Protein AF-0000000079865163 (afdb_homodimer)

Nearest PDB structures (foldseek):
  5jjd-assembly1_B  TM=6.004E-01  e=3.847E-08  Homo sapiens
  2z9z-assembly1_A  TM=6.112E-01  e=1.651E-07  Homo sapiens
  5kuy-assembly1_G  TM=5.018E-01  e=4.831E+00  synthetic construct
  3net-assembly1_A  TM=3.019E-01  e=2.016E+00  Nostoc sp. PCC 7120 = FACHB-418
  5jjd-assembly1_B  TM=5.954E-01  e=4.130E-08  Homo sapiens

Solvent-accessible surface area (backbone atoms only — not comparable to full-atom values): 36008 Å² total; per-residue (Å²): 107,74,63,61,59,59,59,70,72,66,74,83,56,55,70,65,55,31,46,48,46,45,49,50,49,49,47,51,49,47,49,51,51,48,52,50,49,37,49,52,31,33,49,51,13,44,52,50,31,50,56,35,66,42,93,68,54,90,59,58,61,93,34,71,33,56,66,51,67,71,59,31,43,51,52,54,62,69,42,47,67,58,52,50,52,51,33,50,53,44,52,48,28,46,41,71,52,49,63,83,89,43,57,36,38,35,36,40,36,37,50,34,83,86,59,26,43,34,36,40,38,40,35,43,43,79,42,67,88,51,92,51,64,63,59,56,49,49,38,50,52,52,42,68,75,44,39,46,60,50,46,21,68,75,70,60,27,55,41,44,75,79,42,77,44,68,69,44,94,80,64,36,31,34,38,40,28,38,40,34,27,43,91,81,69,50,32,34,37,34,44,34,38,40,39,48,50,77,32,76,60,24,76,92,61,77,52,37,49,34,37,38,41,36,33,29,32,55,72,40,36,66,70,65,63,85,53,52,67,76,27,34,46,42,40,47,20,30,31,35,39,38,37,75,45,77,43,72,57,77,75,75,75,75,70,75,72,81,83,71,86,71,75,79,86,79,82,78,68,83,80,77,77,73,67,79,68,72,74,55,70,38,49,31,35,32,37,40,36,39,35,39,32,37,38,48,64,59,68,50,93,68,55,68,70,53,49,49,50,50,62,75,44,65,59,45,67,62,51,50,49,54,52,50,36,49,53,60,65,74,96,106,75,63,57,61,60,56,69,72,67,75,81,57,55,71,63,59,26,43,49,46,46,48,50,49,48,48,50,50,48,48,51,52,46,52,50,50,38,50,51,30,34,50,52,12,45,53,52,31,50,56,34,64,43,93,67,55,90,60,58,62,92,34,71,34,55,67,51,68,71,58,30,44,51,52,55,62,69,42,46,66,59,52,50,52,51,34,49,54,45,51,48,28,45,39,70,50,52,62,82,89,44,55,35,38,36,38,41,35,36,50,33,83,88,59,26,44,34,37,39,39,38,36,42,43,78,42,69,87,48,92,51,66,62,59,57,49,50,38,50,51,51,42,70,75,43,40,45,62,51,46,21,68,75,71,60,28,55,41,45,75,80,43,75,44,68,70,46,93,79,64,36,31,36,39,40,28,38,41,35,27,42,90,79,69,50,34,34,36,35,43,33,38,41,39,49,50,78,32,78,60,24,77,91,61,77,53,36,48,33,36,40,41,36,33,28,32,56,72,40,37,66,71,64,61,85,53,52,69,76,29,34,47,41,40,45,21,32,28,35,39,36,37,74,44,76,43,73,56,78,77,76,77,75,71,74,71,79,84,70,74,84,70,77,84,80,80,77,73,83,83,63,82,73,71,78,72,73,75,56,69,37,49,31,36,33,37,41,35,41,36,41,33,37,37,46,65,60,68,50,93,68,55,70,69,53,48,49,50,50,61,73,44,65,58,45,67,60,52,50,49,55,52,48,34,50,54,60,64,74,96

Foldseek 3Di:
DVVLVVVLPDDPDDPVVNVVSVVVSVVVVVVVVVVVVVVVVVVVVVVLVVVQADPDDLLADAAAADQDPVSRLVRQVVCQVVNQVSQLLVLCVVPVPDDLVDWDWDWDWDAHPQRWTKIKIKIKDKDWPFDDQVLLVVLLLVCVVVVQVLCCVPQVKNKDKPDKDQSDPVSQKIWTKMWIAHPQRAIEIFTKMKGKDWDCFDVSVVGHTKIKIWMWGHPHYNNDGDDLARHKYKIKTKMKMKGKDKDFDDPPPPVPPDPPDPDDDDDPDDDDPPPCPVRDIIMMIMIIMIMMMIIDDGPYDDDPVRVVVCSVCRCVSVVSSVVSSNVSRVD/DVVLVVVQVDDDDDPVVNVVSNVVSVVVVVVVVVVVVVVVVVVVVVVLVVVQADPDDLLADAAAADQDPVSRLVRQVVCQVVNQVSQLLVLCVVPVPDDLVDWDWDWDWDAHPQRWTKIKIKIKDKDWPFDDQVLLVVLLLVCVVVVQVLCCVVQVKNKDKPDKDQSDPVSQKIWTKMWIAHPQRAIEIFTKMKHKDWDCFDVSVVGHTKIKIWMWTHPHYNNDGDDLARHKYKIKTKMKMKGKDKDFDDPPPPPPPDPPDPPDDDDPDDPPDPPPPVRDIIMMIMIIMIMMMIIDDGPYDDDPVRVVVCSVCRCVSVVSSVVSSNVSRVD

Sequence (662 aa):
LQRQLKRLQARPRSARAQILDVVGANNSLRDVIHGQQLAVAGARSMLAGMQERQTGSPLCRHIHLPREWWERRQVLLSLKSDMITRGCQYVVARSQHLDLMKPQLMDHRFEDAEGNFCCERFEFFHFTGVQSIKQVFEAIKYFMLNMETTISEALGHTTVREDYDTVDDGASLWNYRLLSTDSHGITSEVNKVVLTEFFDESVQMGGEPCAVVVTDSIDVDDLYPYNPHERVRRDISATTVLTEMRRKKQKRSMSTESEHQAIDTGSISEADDVSNDEEEEELVVVMQRVAFMKMHKPEFEISRSAMRSLKEGIASWGEVKVQSIRGAVNALQRQLKRLQARPRSARAQILDVVGANNSLRDVIHGQQLAVAGARSMLAGMQERQTGSPLCRHIHLPREWWERRQVLLSLKSDMITRGCQYVVARSQHLDLMKPQLMDHRFEDAEGNFCCERFEFFHFTGVQSIKQVFEAIKYFMLNMETTISEALGHTTVREDYDTVDDGASLWNYRLLSTDSHGITSEVNKVVLTEFFDESVQMGGEPCAVVVTDSIDVDDLYPYNPHERVRRDISATTVLTEMRRKKQKRSMSTESEHQAIDTGSISEADDVSNDEEEEELVVVMQRVAFMKMHKPEFEISRSAMRSLKEGIASWGEVKVQSIRGAVNA

Secondary structure (DSSP, 8-state):
-HHHHHHHT-----HHHHHHHHHHHHHHHHHHHHHHHHHHHHHHHHHHHHHHH-SS-TT----EE-SSHHHHHHHHHHHHHHHHHHHHHHHHHHHTTS-TTS-EEEEEEEE-TTS-EEEEEEEEEEEES-S-HHHHHHHHHHHHHTHHHHHHHHH--EEEEEEEEE-STTSSEEEEEEEEE-TTSPEEEEEEEEEEEEEEEEGGGTTEEEEEEEEEE-SEESSS---TTTSEEEEEEEEEEEEEEEEE--------------------------------EEEEEEEEEEEEEEEPPPSS---HHHHHHHHHTTTHHHHHHHHHHHHHHH-/-HHHHHHHTT----HHHHHHHHHHHHHHHHHHHHHHHHHHHHHHHHHHHHHHH-S--TT----EE-SSHHHHHHHHHHHHHHHHHHHHHHHHHHHTTS-TTS-EEEEEEEE-TTS-EEEEEEEEEEEES-S-HHHHHHHHHHHHHTHHHHHHHHH--EEEEEEEEE-STTSSEEEEEEEEE-TTSPEEEEEEEEEEEEEEEEGGGTTEEEEEEEEEE-SEESSS---TTTSEEEEEEEEEEEEEEEEE-------------TT-----------------EEEEEEEEEEEEEEEPPPSS---HHHHHHHHHTTTHHHHHHHHHHHHHHH-

pLDDT: mean 82.96, std 19.71, range [24.04, 97.75]

Structure (mmCIF, N/CA/C/O backbone):
data_AF-0000000079865163-model_v1
#
loop_
_entity.id
_entity.type
_entity.pdbx_description
1 polymer 'Uncharacterized protein'
#
loop_
_atom_site.group_PDB
_atom_site.id
_atom_site.type_symbol
_atom_site.label_atom_id
_atom_site.label_alt_id
_atom_site.label_comp_id
_atom_site.label_asym_id
_atom_site.label_entity_id
_atom_site.label_seq_id
_atom_site.pdbx_PDB_ins_code
_atom_site.Cartn_x
_atom_site.Cartn_y
_atom_site.Cartn_z
_atom_site.occupancy
_atom_site.B_iso_or_equiv
_atom_site.auth_seq_id
_atom_site.auth_comp_id
_atom_site.auth_asym_id
_atom_site.auth_atom_id
_atom_site.pdbx_PDB_model_num
ATOM 1 N N . LEU A 1 1 ? -12.358 -3.577 -27.434 1 39.78 1 LEU A N 1
ATOM 2 C CA . LEU A 1 1 ? -11.816 -4.899 -27.139 1 39.78 1 LEU A CA 1
ATOM 3 C C . LEU A 1 1 ? -12.936 -5.9 -26.878 1 39.78 1 LEU A C 1
ATOM 5 O O . LEU A 1 1 ? -12.907 -7.019 -27.396 1 39.78 1 LEU A O 1
ATOM 9 N N . GLN A 1 2 ? -13.88 -5.458 -26.096 1 44.9 2 GLN A N 1
ATOM 10 C CA . GLN A 1 2 ? -15.038 -6.328 -25.92 1 44.9 2 GLN A CA 1
ATOM 11 C C . GLN A 1 2 ? -15.686 -6.658 -27.262 1 44.9 2 GLN A C 1
ATOM 13 O O . GLN A 1 2 ? -16.105 -7.795 -27.492 1 44.9 2 GLN A O 1
ATOM 18 N N . ARG A 1 3 ? -15.572 -5.817 -28.155 1 46.84 3 ARG A N 1
ATOM 19 C CA . ARG A 1 3 ? -16.225 -6.017 -29.445 1 46.84 3 ARG A CA 1
ATOM 20 C C . ARG A 1 3 ? -15.519 -7.1 -30.253 1 46.84 3 ARG A C 1
ATOM 22 O O . ARG A 1 3 ? -16.171 -7.942 -30.876 1 46.84 3 ARG A O 1
ATOM 29 N N . GLN A 1 4 ? -14.199 -7.009 -30.23 1 44.97 4 GLN A N 1
ATOM 30 C CA . GLN A 1 4 ? -13.461 -7.98 -31.031 1 44.97 4 GLN A CA 1
ATOM 31 C C . GLN A 1 4 ? -13.643 -9.394 -30.486 1 44.97 4 GLN A C 1
ATOM 33 O O . GLN A 1 4 ? -13.796 -10.346 -31.253 1 44.97 4 GLN A O 1
ATOM 38 N N . LEU A 1 5 ? -13.789 -9.58 -29.175 1 47.01 5 LEU A N 1
ATOM 39 C CA . LEU A 1 5 ? -14.038 -10.882 -28.567 1 47.01 5 LEU A CA 1
ATOM 40 C C . LEU A 1 5 ? -15.341 -11.483 -29.082 1 47.01 5 LEU A C 1
ATOM 42 O O . LEU A 1 5 ? -15.403 -12.677 -29.385 1 47.01 5 LEU A O 1
ATOM 46 N N . LYS A 1 6 ? -16.306 -10.715 -29.338 1 42.66 6 LYS A N 1
ATOM 47 C CA . LYS A 1 6 ? -17.611 -11.181 -29.798 1 42.66 6 LYS A CA 1
ATOM 48 C C . LYS A 1 6 ? -17.53 -11.723 -31.222 1 42.66 6 LYS A C 1
ATOM 50 O O . LYS A 1 6 ? -18.165 -12.729 -31.546 1 42.66 6 LYS A O 1
ATOM 55 N N . ARG A 1 7 ? -16.822 -11.128 -32.042 1 43.73 7 ARG A N 1
ATOM 56 C CA . ARG A 1 7 ? -16.779 -11.516 -33.448 1 43.73 7 ARG A CA 1
ATOM 57 C C . ARG A 1 7 ? -16.084 -12.862 -33.623 1 43.73 7 ARG A C 1
ATOM 59 O O . ARG A 1 7 ? -16.487 -13.67 -34.463 1 43.73 7 ARG A O 1
ATOM 66 N N . LEU A 1 8 ? -15.094 -13.129 -32.94 1 42.53 8 LEU A N 1
ATOM 67 C CA . LEU A 1 8 ? -14.298 -14.34 -33.109 1 42.53 8 LEU A CA 1
ATOM 68 C C . LEU A 1 8 ? -15.093 -15.575 -32.699 1 42.53 8 LEU A C 1
ATOM 70 O O . LEU A 1 8 ? -14.8 -16.685 -33.149 1 42.53 8 LEU A O 1
ATOM 74 N N . GLN A 1 9 ? -16.07 -15.516 -31.981 1 42.68 9 GLN A N 1
ATOM 75 C CA . GLN A 1 9 ? -16.926 -16.624 -31.569 1 42.68 9 GLN A CA 1
ATOM 76 C C . GLN A 1 9 ? -17.801 -17.101 -32.724 1 42.68 9 GLN A C 1
ATOM 78 O O . GLN A 1 9 ? -18.347 -18.206 -32.681 1 42.68 9 GLN A O 1
ATOM 83 N N . ALA A 1 10 ? -18.117 -16.526 -33.793 1 39.26 10 ALA A N 1
ATOM 84 C CA . ALA A 1 10 ? -19.171 -16.843 -34.753 1 39.26 10 ALA A CA 1
ATOM 85 C C . ALA A 1 10 ? -18.657 -17.78 -35.842 1 39.26 10 ALA A C 1
ATOM 87 O O . ALA A 1 10 ? -19.434 -18.274 -36.662 1 39.26 10 ALA A O 1
ATOM 88 N N . ARG A 1 11 ? -17.456 -17.849 -36.402 1 40.04 11 ARG A N 1
ATOM 89 C CA . ARG A 1 11 ? -17.324 -18.535 -37.682 1 40.04 11 ARG A CA 1
ATOM 90 C C . ARG A 1 11 ? -17.226 -20.045 -37.487 1 40.0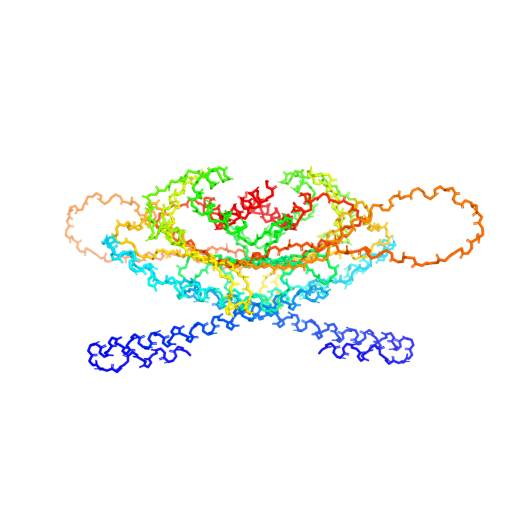4 11 ARG A C 1
ATOM 92 O O . ARG A 1 11 ? -16.481 -20.517 -36.625 1 40.04 11 ARG A O 1
ATOM 99 N N . PRO A 1 12 ? -17.963 -20.921 -38.257 1 42.7 12 PRO A N 1
ATOM 100 C CA . PRO A 1 12 ? -18.177 -22.366 -38.357 1 42.7 12 PRO A CA 1
ATOM 101 C C . PRO A 1 12 ? -16.944 -23.112 -38.863 1 42.7 12 PRO A C 1
ATOM 103 O O . PRO A 1 12 ? -17.056 -24.243 -39.342 1 42.7 12 PRO A O 1
ATOM 106 N N . ARG A 1 13 ? -15.761 -22.772 -38.874 1 51.43 13 ARG A N 1
ATOM 107 C CA . ARG A 1 13 ? -14.739 -23.55 -39.567 1 51.43 13 ARG A CA 1
ATOM 108 C C . ARG A 1 13 ? -14.577 -24.928 -38.934 1 51.43 13 ARG A C 1
ATOM 110 O O . ARG A 1 13 ? -15.112 -25.187 -37.854 1 51.43 13 ARG A O 1
ATOM 117 N N . SER A 1 14 ? -13.907 -25.919 -39.588 1 53.32 14 SER A N 1
ATOM 118 C CA . SER A 1 14 ? -13.565 -27.255 -39.111 1 53.32 14 SER A CA 1
ATOM 119 C C . SER A 1 14 ? -13.144 -27.227 -37.645 1 53.32 14 SER A C 1
ATOM 121 O O . SER A 1 14 ? -12.759 -26.179 -37.124 1 53.32 14 SER A O 1
ATOM 123 N N . ALA A 1 15 ? -13.392 -28.447 -36.925 1 56.11 15 ALA A N 1
ATOM 124 C CA . ALA A 1 15 ? -13.141 -28.461 -35.486 1 56.11 15 ALA A CA 1
ATOM 125 C C . ALA A 1 15 ? -11.714 -28.022 -35.174 1 56.11 15 ALA A C 1
ATOM 127 O O . ALA A 1 15 ? -11.488 -27.231 -34.255 1 56.11 15 ALA A O 1
ATOM 128 N N . ARG A 1 16 ? -10.777 -28.761 -35.956 1 63.25 16 ARG A N 1
ATOM 129 C CA . ARG A 1 16 ? -9.377 -28.401 -35.755 1 63.25 16 ARG A CA 1
ATOM 130 C C . ARG A 1 16 ? -9.125 -26.946 -36.135 1 63.25 16 ARG A C 1
ATOM 132 O O . ARG A 1 16 ? -8.431 -26.223 -35.417 1 63.25 16 ARG A O 1
ATOM 139 N N . ALA A 1 17 ? -9.576 -26.691 -37.337 1 60.04 17 ALA A N 1
ATOM 140 C CA . ALA A 1 17 ? -9.445 -25.307 -37.785 1 60.04 17 ALA A CA 1
ATOM 141 C C . ALA A 1 17 ? -10.139 -24.35 -36.819 1 60.04 17 ALA A C 1
ATOM 143 O O . ALA A 1 17 ? -9.622 -23.269 -36.529 1 60.04 17 ALA A O 1
ATOM 144 N N . GLN A 1 18 ? -11.277 -24.903 -36.321 1 61.52 18 GLN A N 1
ATOM 145 C CA . GLN A 1 18 ? -11.998 -24.093 -35.345 1 61.52 18 GLN A CA 1
ATOM 146 C C . GLN A 1 18 ? -11.188 -23.924 -34.063 1 61.52 18 GLN A C 1
ATOM 148 O O . GLN A 1 18 ? -11.144 -22.834 -33.49 1 61.52 18 GLN A O 1
ATOM 153 N N . ILE A 1 19 ? -10.541 -25.094 -33.767 1 67.37 19 ILE A N 1
ATOM 154 C CA . ILE A 1 19 ? -9.709 -25.035 -32.569 1 67.37 19 ILE A CA 1
ATOM 155 C C . ILE A 1 19 ? -8.534 -24.089 -32.804 1 67.37 19 ILE A C 1
ATOM 157 O O . ILE A 1 19 ? -8.194 -23.283 -31.934 1 67.37 19 ILE A O 1
ATOM 161 N N . LEU A 1 20 ? -7.941 -24.311 -33.998 1 67.56 20 LEU A N 1
ATOM 162 C CA . LEU A 1 20 ? -6.81 -23.446 -34.313 1 67.56 20 LEU A CA 1
ATOM 163 C C . LEU A 1 20 ? -7.247 -21.988 -34.399 1 67.56 20 LEU A C 1
ATOM 165 O O . LEU A 1 20 ? -6.519 -21.09 -33.968 1 67.56 20 LEU A O 1
ATOM 169 N N . ASP A 1 21 ? -8.39 -21.799 -34.986 1 63.14 21 ASP A N 1
ATOM 170 C CA . ASP A 1 21 ? -8.93 -20.444 -35.041 1 63.14 21 ASP A CA 1
ATOM 171 C C . ASP A 1 21 ? -9.191 -19.899 -33.638 1 63.14 21 ASP A C 1
ATOM 173 O O . ASP A 1 21 ? -8.87 -18.746 -33.344 1 63.14 21 ASP A O 1
ATOM 177 N N . VAL A 1 22 ? -9.774 -20.826 -32.908 1 66.03 22 VAL A N 1
ATOM 178 C CA . VAL A 1 22 ? -10.064 -20.404 -31.541 1 66.03 22 VAL A CA 1
ATOM 179 C C . VAL A 1 22 ? -8.76 -20.134 -30.796 1 66.03 22 VAL A C 1
ATOM 181 O O . VAL A 1 22 ? -8.646 -19.143 -30.069 1 66.03 22 VAL A O 1
ATOM 184 N N . VAL A 1 23 ? -7.809 -21.058 -31.086 1 68.75 23 VAL A N 1
ATOM 185 C CA . VAL A 1 23 ? -6.506 -20.888 -30.451 1 68.75 23 VAL A CA 1
ATOM 186 C C . VAL A 1 23 ? -5.854 -19.599 -30.944 1 68.75 23 VAL A C 1
ATOM 188 O O . VAL A 1 23 ? -5.3 -18.834 -30.152 1 68.75 23 VAL A O 1
ATOM 191 N N . GLY A 1 24 ? -5.909 -19.431 -32.232 1 67.41 24 GLY A N 1
ATOM 192 C CA . GLY A 1 24 ? -5.374 -18.2 -32.791 1 67.41 24 GLY A CA 1
ATOM 193 C C . GLY A 1 24 ? -6.064 -16.956 -32.265 1 67.41 24 GLY A C 1
ATOM 194 O O . GLY A 1 24 ? -5.405 -15.977 -31.908 1 67.41 24 GLY A O 1
ATOM 195 N N . ALA A 1 25 ? -7.345 -17.013 -32.269 1 67.7 25 ALA A N 1
ATOM 196 C CA . ALA A 1 25 ? -8.12 -15.886 -31.757 1 67.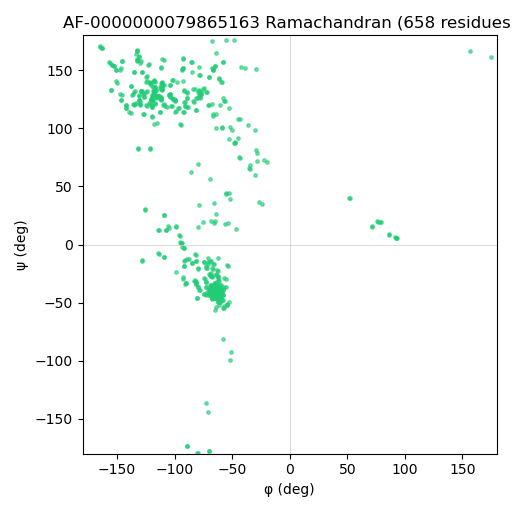7 25 ALA A CA 1
ATOM 197 C C . ALA A 1 25 ? -7.831 -15.65 -30.277 1 67.7 25 ALA A C 1
ATOM 199 O O . ALA A 1 25 ? -7.7 -14.504 -29.839 1 67.7 25 ALA A O 1
ATOM 200 N N . ASN A 1 26 ? -7.787 -16.771 -29.601 1 68.98 26 ASN A N 1
ATOM 201 C CA . ASN A 1 26 ? -7.478 -16.676 -28.178 1 68.98 26 ASN A CA 1
ATOM 202 C C . ASN A 1 26 ? -6.096 -16.073 -27.944 1 68.98 26 ASN A C 1
ATOM 204 O O . ASN A 1 26 ? -5.911 -15.27 -27.027 1 68.98 26 ASN A O 1
ATOM 208 N N . ASN A 1 27 ? -5.242 -16.474 -28.86 1 73.95 27 ASN A N 1
ATOM 209 C CA . ASN A 1 27 ? -3.896 -15.926 -28.726 1 73.95 27 ASN A CA 1
ATOM 210 C C . ASN A 1 27 ? -3.867 -14.431 -29.03 1 73.95 27 ASN A C 1
ATOM 212 O O . ASN A 1 27 ? -3.207 -13.663 -28.328 1 73.95 27 ASN A O 1
ATOM 216 N N . SER A 1 28 ? -4.563 -14.034 -30.037 1 72.98 28 SER A N 1
ATOM 217 C CA . SER A 1 28 ? -4.635 -12.616 -30.372 1 72.98 28 SER A CA 1
ATOM 218 C C . SER A 1 28 ? -5.284 -11.815 -29.248 1 72.98 28 SER A C 1
ATOM 220 O O . SER A 1 28 ? -4.812 -10.73 -28.899 1 72.98 28 SER A O 1
ATOM 222 N N . LEU A 1 29 ? -6.322 -12.36 -28.755 1 74.73 29 LEU A N 1
ATOM 223 C CA . LEU A 1 29 ? -6.994 -11.689 -27.648 1 74.73 29 LEU A CA 1
ATOM 224 C C . LEU A 1 29 ? -6.078 -11.596 -26.432 1 74.73 29 LEU A C 1
ATOM 226 O O . LEU A 1 29 ? -6.042 -10.566 -25.754 1 74.73 29 LEU A O 1
ATOM 230 N N . ARG A 1 30 ? -5.4 -12.637 -26.268 1 77.29 30 ARG A N 1
ATOM 231 C CA . ARG A 1 30 ? -4.466 -12.633 -25.147 1 77.29 30 ARG A CA 1
ATOM 232 C C . ARG A 1 30 ? -3.386 -11.572 -25.338 1 77.29 30 ARG A C 1
ATOM 234 O O . ARG A 1 30 ? -3.008 -10.886 -24.386 1 77.29 30 ARG A O 1
ATOM 241 N N . ASP A 1 31 ? -2.977 -11.42 -26.55 1 80.03 31 ASP A N 1
ATOM 242 C CA . ASP A 1 31 ? -1.938 -10.436 -26.838 1 80.03 31 ASP A CA 1
ATOM 243 C C . ASP A 1 31 ? -2.466 -9.014 -26.665 1 80.03 31 ASP A C 1
ATOM 245 O O . ASP A 1 31 ? -1.765 -8.146 -26.139 1 80.03 31 ASP A O 1
ATOM 249 N N . VAL A 1 32 ? -3.641 -8.845 -27.092 1 79.43 32 VAL A N 1
ATOM 250 C CA . VAL A 1 32 ? -4.251 -7.526 -26.957 1 79.43 32 VAL A CA 1
ATOM 251 C C . VAL A 1 32 ? -4.454 -7.199 -25.479 1 79.43 32 VAL A C 1
ATOM 253 O O . VAL A 1 32 ? -4.155 -6.088 -25.036 1 79.43 32 VAL A O 1
ATOM 256 N N . ILE A 1 33 ? -4.941 -8.145 -24.78 1 81.4 33 ILE A N 1
ATOM 257 C CA . ILE A 1 33 ? -5.15 -7.962 -23.348 1 81.4 33 ILE A CA 1
ATOM 258 C C . ILE A 1 33 ? -3.812 -7.693 -22.663 1 81.4 33 ILE A C 1
ATOM 260 O O . ILE A 1 33 ? -3.708 -6.798 -21.821 1 81.4 33 ILE A O 1
ATOM 264 N N . HIS A 1 34 ? -2.865 -8.437 -23.174 1 84.72 34 HIS A N 1
ATOM 265 C CA . HIS A 1 34 ? -1.53 -8.249 -22.618 1 84.72 34 HIS A CA 1
ATOM 266 C C . HIS A 1 34 ? -1.004 -6.847 -22.907 1 84.72 34 HIS A C 1
ATOM 268 O O . HIS A 1 34 ? -0.442 -6.196 -22.024 1 84.72 34 HIS A O 1
ATOM 274 N N . GLY A 1 35 ? -1.234 -6.393 -24.116 1 84.52 35 GLY A N 1
ATOM 275 C CA . GLY A 1 35 ? -0.832 -5.041 -24.47 1 84.52 35 GLY A CA 1
ATOM 276 C C . GLY A 1 35 ? -1.51 -3.977 -23.628 1 84.52 35 GLY A C 1
ATOM 277 O O . GLY A 1 35 ? -0.869 -3.015 -23.2 1 84.52 35 GLY A O 1
ATOM 278 N N . GLN A 1 36 ? -2.746 -4.187 -23.415 1 83.42 36 GLN A N 1
ATOM 279 C CA . GLN A 1 36 ? -3.493 -3.252 -22.58 1 83.42 36 GLN A CA 1
ATOM 280 C C . GLN A 1 36 ? -2.989 -3.276 -21.14 1 83.42 36 GLN A C 1
ATOM 282 O O . GLN A 1 36 ? -2.857 -2.228 -20.505 1 83.42 36 GLN A O 1
ATOM 287 N N . GLN A 1 37 ? -2.704 -4.425 -20.684 1 86.07 37 GLN A N 1
ATOM 288 C CA . GLN A 1 37 ? -2.208 -4.568 -19.32 1 86.07 37 GLN A CA 1
ATOM 289 C C . GLN A 1 37 ? -0.858 -3.878 -19.149 1 86.07 37 GLN A C 1
ATOM 291 O O . GLN A 1 37 ? -0.604 -3.243 -18.124 1 86.07 37 GLN A O 1
ATOM 296 N N . LEU A 1 38 ? -0.032 -3.971 -20.184 1 89.75 38 LEU A N 1
ATOM 297 C CA . LEU A 1 38 ? 1.262 -3.3 -20.131 1 89.75 38 LEU A CA 1
ATOM 298 C C . LEU A 1 38 ? 1.091 -1.785 -20.165 1 89.75 38 LEU A C 1
ATOM 300 O O . LEU A 1 38 ? 1.82 -1.058 -19.486 1 89.75 38 LEU A O 1
ATOM 304 N N . ALA A 1 39 ? 0.102 -1.36 -20.9 1 89.17 39 ALA A N 1
ATOM 305 C CA . ALA A 1 39 ? -0.172 0.074 -20.962 1 89.17 39 ALA A CA 1
ATOM 306 C C . ALA A 1 39 ? -0.647 0.6 -19.611 1 89.17 39 ALA A C 1
ATOM 308 O O . ALA A 1 39 ? -0.227 1.674 -19.174 1 89.17 39 ALA A O 1
ATOM 309 N N . VAL A 1 40 ? -1.501 -0.139 -18.992 1 88.54 40 VAL A N 1
ATOM 310 C CA . VAL A 1 40 ? -1.989 0.241 -17.67 1 88.54 40 VAL A CA 1
ATOM 311 C C . VAL A 1 40 ? -0.833 0.237 -16.672 1 88.54 40 VAL A C 1
ATOM 313 O O . VAL A 1 40 ? -0.71 1.151 -15.853 1 88.54 40 VAL A O 1
ATOM 316 N N . ALA A 1 41 ? 0.01 -0.775 -16.811 1 92.41 41 ALA A N 1
ATOM 317 C CA . ALA A 1 41 ? 1.191 -0.834 -15.954 1 92.41 41 ALA A CA 1
ATOM 318 C C . ALA A 1 41 ? 2.087 0.382 -16.17 1 92.41 41 ALA A C 1
ATOM 320 O O . ALA A 1 41 ? 2.577 0.979 -15.208 1 92.41 41 ALA A O 1
ATOM 321 N N . GLY A 1 42 ? 2.248 0.712 -17.392 1 92.08 42 GLY A N 1
ATOM 322 C CA . GLY A 1 42 ? 3.021 1.9 -17.714 1 92.08 42 GLY A CA 1
ATOM 323 C C . GLY A 1 42 ? 2.41 3.176 -17.166 1 92.08 42 GLY A C 1
ATOM 324 O O . GLY A 1 42 ? 3.126 4.052 -16.676 1 92.08 42 GLY A O 1
ATOM 325 N N . ALA A 1 43 ? 1.082 3.245 -17.259 1 91.42 43 ALA A N 1
ATOM 326 C CA . ALA A 1 43 ? 0.374 4.406 -16.725 1 91.42 43 ALA A CA 1
ATOM 327 C C . ALA A 1 43 ? 0.54 4.501 -15.211 1 91.42 43 ALA A C 1
ATOM 329 O O . ALA A 1 43 ? 0.717 5.593 -14.667 1 91.42 43 ALA A O 1
ATOM 330 N N . ARG A 1 44 ? 0.506 3.385 -14.564 1 91.9 44 ARG A N 1
ATOM 331 C CA . ARG A 1 44 ? 0.721 3.364 -13.121 1 91.9 44 ARG A CA 1
ATOM 332 C C . ARG A 1 44 ? 2.128 3.837 -12.77 1 91.9 44 ARG A C 1
ATOM 334 O O . ARG A 1 44 ? 2.315 4.588 -11.811 1 91.9 44 ARG A O 1
ATOM 341 N N . SER A 1 45 ? 3.059 3.36 -13.572 1 93.94 45 SER A N 1
ATOM 342 C CA . SER A 1 45 ? 4.441 3.793 -13.392 1 93.94 45 SER A CA 1
ATOM 343 C C . SER A 1 45 ? 4.578 5.3 -13.578 1 93.94 45 SER A C 1
ATOM 345 O O . SER A 1 45 ? 5.229 5.974 -12.777 1 93.94 45 SER A O 1
ATOM 347 N N . MET A 1 46 ? 3.931 5.802 -14.561 1 92.85 46 MET A N 1
ATOM 348 C CA . MET A 1 46 ? 3.986 7.23 -14.862 1 92.85 46 MET A CA 1
ATOM 349 C C . MET A 1 46 ? 3.388 8.05 -13.724 1 92.85 46 MET A C 1
ATOM 351 O O . MET A 1 46 ? 3.977 9.043 -13.293 1 92.85 46 MET A O 1
ATOM 355 N N . LEU A 1 47 ? 2.274 7.608 -13.246 1 90.16 47 LEU A N 1
ATOM 356 C CA . LEU A 1 47 ? 1.61 8.329 -12.166 1 90.16 47 LEU A CA 1
ATOM 357 C C . LEU A 1 47 ? 2.453 8.299 -10.895 1 90.16 47 LEU A C 1
ATOM 359 O O . LEU A 1 47 ? 2.563 9.308 -10.194 1 90.16 47 LEU A O 1
ATOM 363 N N . ALA A 1 48 ? 3.009 7.153 -10.603 1 91.12 48 ALA A N 1
ATOM 364 C CA . ALA A 1 48 ? 3.889 7.037 -9.443 1 91.12 48 ALA A CA 1
ATOM 365 C C . ALA A 1 48 ? 5.103 7.952 -9.583 1 91.12 48 ALA A C 1
ATOM 367 O O . ALA A 1 48 ? 5.48 8.642 -8.633 1 91.12 48 ALA A O 1
ATOM 368 N N . GLY A 1 49 ? 5.678 7.94 -10.772 1 90.24 49 GLY A N 1
ATOM 369 C CA . GLY A 1 49 ? 6.816 8.81 -11.028 1 90.24 49 GLY A CA 1
ATOM 370 C C . GLY A 1 49 ? 6.492 10.282 -10.858 1 90.24 49 GLY A C 1
ATOM 371 O O . GLY A 1 49 ? 7.298 11.042 -10.317 1 90.24 49 GLY A O 1
ATOM 372 N N . MET A 1 50 ? 5.313 10.617 -11.304 1 85.11 50 MET A N 1
ATOM 373 C CA . MET A 1 50 ? 4.874 12.001 -11.155 1 85.11 50 MET A CA 1
ATOM 374 C C . MET A 1 50 ? 4.736 12.373 -9.682 1 85.11 50 MET A C 1
ATOM 376 O O . MET A 1 50 ? 5.106 13.477 -9.279 1 85.11 50 MET A O 1
ATOM 380 N N . GLN A 1 51 ? 4.245 11.497 -8.914 1 84.04 51 GLN A N 1
ATOM 381 C CA . GLN A 1 51 ? 4.061 11.736 -7.487 1 84.04 51 GLN A CA 1
ATOM 382 C C . GLN A 1 51 ? 5.403 11.914 -6.781 1 84.04 51 GLN A C 1
ATOM 384 O O . GLN A 1 51 ? 5.533 12.75 -5.885 1 84.04 51 GLN A O 1
ATOM 389 N N . GLU A 1 52 ? 6.346 11.18 -7.206 1 86.66 52 GLU A N 1
ATOM 390 C CA . GLU A 1 52 ? 7.668 11.225 -6.588 1 86.66 52 GLU A CA 1
ATOM 391 C C . GLU A 1 52 ? 8.362 12.554 -6.867 1 86.66 52 GLU A C 1
ATOM 393 O O . GLU A 1 52 ? 9.196 13.003 -6.077 1 86.66 52 GLU A O 1
ATOM 398 N N . ARG A 1 53 ? 8.002 13.13 -7.951 1 82.24 53 ARG A N 1
ATOM 399 C CA . ARG A 1 53 ? 8.662 14.359 -8.379 1 82.24 53 ARG A CA 1
ATOM 400 C C . ARG A 1 53 ? 7.931 15.588 -7.849 1 82.24 53 ARG A C 1
ATOM 402 O O . ARG A 1 53 ? 8.477 16.693 -7.855 1 82.24 53 ARG A O 1
ATOM 409 N N . GLN A 1 54 ? 6.705 15.33 -7.371 1 74.73 54 GLN A N 1
ATOM 410 C CA . GLN A 1 54 ? 5.9 16.453 -6.901 1 74.73 54 GLN A CA 1
ATOM 411 C C . GLN A 1 54 ? 6.358 16.919 -5.522 1 74.73 54 GLN A C 1
ATOM 413 O O . GLN A 1 54 ? 6.739 16.103 -4.68 1 74.73 54 GLN A O 1
ATOM 418 N N . THR A 1 55 ? 6.515 18.225 -5.504 1 63.57 55 THR A N 1
ATOM 419 C CA . THR A 1 55 ? 6.974 18.83 -4.259 1 63.57 55 THR A CA 1
ATOM 420 C C . THR A 1 55 ? 5.825 18.954 -3.262 1 63.57 55 THR A C 1
ATOM 422 O O . THR A 1 55 ? 5.965 19.603 -2.224 1 63.57 55 THR A O 1
ATOM 425 N N . GLY A 1 56 ? 4.908 18.057 -3.236 1 68.08 56 GLY A N 1
ATOM 426 C CA . GLY A 1 56 ? 3.918 18.172 -2.177 1 68.08 56 GLY A CA 1
ATOM 427 C C . GLY A 1 56 ? 2.604 17.491 -2.512 1 68.08 56 GLY A C 1
ATOM 428 O O . GLY A 1 56 ? 2.406 17.033 -3.639 1 68.08 56 GLY A O 1
ATOM 429 N N . SER A 1 57 ? 1.796 17.329 -1.493 1 80.54 57 SER A N 1
ATOM 430 C CA . SER A 1 57 ? 0.466 16.733 -1.584 1 80.54 57 SER A CA 1
ATOM 431 C C . SER A 1 57 ? -0.615 17.806 -1.662 1 80.54 57 SER A C 1
ATOM 433 O O . SER A 1 57 ? -0.47 18.885 -1.085 1 80.54 57 SER A O 1
ATOM 435 N N . PRO A 1 58 ? -1.603 17.621 -2.47 1 82.65 58 PRO A N 1
ATOM 436 C CA . PRO A 1 58 ? -2.724 18.563 -2.5 1 82.65 58 PRO A CA 1
ATOM 437 C C . PRO A 1 58 ? -3.343 18.787 -1.122 1 82.65 58 PRO A C 1
ATOM 439 O O . PRO A 1 58 ? -4.106 19.738 -0.932 1 82.65 58 PRO A O 1
ATOM 442 N N . LEU A 1 59 ? -3.081 17.919 -0.247 1 89.59 59 LEU A N 1
ATOM 443 C CA . LEU A 1 59 ? -3.638 18.011 1.098 1 89.59 59 LEU A CA 1
ATOM 444 C C . LEU A 1 59 ? -2.83 18.979 1.956 1 89.59 59 LEU A C 1
ATOM 446 O O . LEU A 1 59 ? -3.287 19.402 3.02 1 89.59 59 LEU A O 1
ATOM 450 N N . CYS A 1 60 ? -1.672 19.283 1.423 1 88.39 60 CYS A N 1
ATOM 451 C CA . CYS A 1 60 ? -0.753 20.077 2.23 1 88.39 60 CYS A CA 1
ATOM 452 C C . CYS A 1 60 ? -0.939 21.565 1.963 1 88.39 60 CYS A C 1
ATOM 454 O O . CYS A 1 60 ? -1.019 21.988 0.808 1 88.39 60 CYS A O 1
ATOM 456 N N . ARG A 1 61 ? -1.042 22.318 3.06 1 87.27 61 ARG A N 1
ATOM 457 C CA . ARG A 1 61 ? -0.975 23.775 3.021 1 87.27 61 ARG A CA 1
ATOM 458 C C . ARG A 1 61 ? 0.182 24.292 3.869 1 87.27 61 ARG A C 1
ATOM 460 O O . ARG A 1 61 ? 0.45 23.766 4.951 1 87.27 61 ARG A O 1
ATOM 467 N N . HIS A 1 62 ? 0.809 25.263 3.291 1 89.19 62 HIS A N 1
ATOM 468 C CA . HIS A 1 62 ? 1.877 25.855 4.088 1 89.19 62 HIS A CA 1
ATOM 469 C C . HIS A 1 62 ? 1.315 26.634 5.273 1 89.19 62 HIS A C 1
ATOM 471 O O . HIS A 1 62 ? 0.522 27.56 5.091 1 89.19 62 HIS A O 1
ATOM 477 N N . ILE A 1 63 ? 1.67 26.24 6.419 1 94.67 63 ILE A N 1
ATOM 478 C CA . ILE A 1 63 ? 1.162 26.88 7.628 1 94.67 63 ILE A CA 1
ATOM 479 C C . ILE A 1 63 ? 2.323 27.458 8.433 1 94.67 63 ILE A C 1
ATOM 481 O O . ILE A 1 63 ? 3.232 26.728 8.836 1 94.67 63 ILE A O 1
ATOM 485 N N . HIS A 1 64 ? 2.321 28.728 8.614 1 95.39 64 HIS A N 1
ATOM 486 C CA . HIS A 1 64 ? 3.265 29.446 9.463 1 95.39 64 HIS A CA 1
ATOM 487 C C . HIS A 1 64 ? 2.568 30.041 10.682 1 95.39 64 HIS A C 1
ATOM 489 O O . HIS A 1 64 ? 1.719 30.925 10.546 1 95.39 64 HIS A O 1
ATOM 495 N N . LEU A 1 65 ? 2.916 29.537 11.818 1 94.9 65 LEU A N 1
ATOM 496 C CA . LEU A 1 65 ? 2.345 30.065 13.052 1 94.9 65 LEU A CA 1
ATOM 497 C C . LEU A 1 65 ? 3.277 31.089 13.689 1 94.9 65 LEU A C 1
ATOM 499 O O . LEU A 1 65 ? 4.388 30.75 14.104 1 94.9 65 LEU A O 1
ATOM 503 N N . PRO A 1 66 ? 2.786 32.276 13.77 1 94.2 66 PRO A N 1
ATOM 504 C CA . PRO A 1 66 ? 3.599 33.3 14.43 1 94.2 66 PRO A CA 1
ATOM 505 C C . PRO A 1 66 ? 3.721 33.076 15.936 1 94.2 66 PRO A C 1
ATOM 507 O O . PRO A 1 66 ? 3.171 32.108 16.467 1 94.2 66 PRO A O 1
ATOM 510 N N . ARG A 1 67 ? 4.404 33.981 16.633 1 93.18 67 ARG A N 1
ATOM 511 C CA . ARG A 1 67 ? 4.694 33.829 18.055 1 93.18 67 ARG A CA 1
ATOM 512 C C . ARG A 1 67 ? 3.5 34.251 18.906 1 93.18 67 ARG A C 1
ATOM 514 O O . ARG A 1 67 ? 3.232 33.652 19.949 1 93.18 67 ARG A O 1
ATOM 521 N N . GLU A 1 68 ? 2.736 35.238 18.416 1 92.92 68 GLU A N 1
ATOM 522 C CA . GLU A 1 68 ? 1.625 35.789 19.187 1 92.92 68 GLU A CA 1
ATOM 523 C C . GLU A 1 68 ? 0.394 34.892 19.098 1 92.92 68 GLU A C 1
ATOM 525 O O . GLU A 1 68 ? -0.057 34.552 18.002 1 92.92 68 GLU A O 1
ATOM 530 N N . TRP A 1 69 ? -0.238 34.574 20.258 1 89.38 69 TRP A N 1
ATOM 531 C CA . TRP A 1 69 ? -1.313 33.593 20.365 1 89.38 69 TRP A CA 1
ATOM 532 C C . TRP A 1 69 ? -2.52 34.016 19.534 1 89.38 69 TRP A C 1
ATOM 534 O O . TRP A 1 69 ? -3.12 33.193 18.838 1 89.38 69 TRP A O 1
ATOM 544 N N . TRP A 1 70 ? -2.847 35.289 19.654 1 91.36 70 TRP A N 1
ATOM 545 C CA . TRP A 1 70 ? -4.012 35.767 18.918 1 91.36 70 TRP A CA 1
ATOM 546 C C . TRP A 1 70 ? -3.802 35.624 17.414 1 91.36 70 TRP A C 1
ATOM 548 O O . TRP A 1 70 ? -4.707 35.2 16.692 1 91.36 70 TRP A O 1
ATOM 558 N N . GLU A 1 71 ? -2.613 35.939 16.952 1 93.01 71 GLU A N 1
ATOM 559 C CA . GLU A 1 71 ? -2.287 35.842 15.533 1 93.01 71 GLU A CA 1
ATOM 560 C C . GLU A 1 71 ? -2.26 34.388 15.071 1 93.01 71 GLU A C 1
ATOM 562 O O . GLU A 1 71 ? -2.692 34.076 13.959 1 93.01 71 GLU A O 1
ATOM 567 N N . ARG A 1 72 ? -1.819 33.503 15.916 1 93.51 72 ARG A N 1
ATOM 568 C CA . ARG A 1 72 ? -1.778 32.074 15.625 1 93.51 72 ARG A CA 1
ATOM 569 C C . ARG A 1 72 ? -3.175 31.531 15.343 1 93.51 72 ARG A C 1
ATOM 571 O O . ARG A 1 72 ? -3.387 30.83 14.352 1 93.51 72 ARG A O 1
ATOM 578 N N . ARG A 1 73 ? -4.077 31.917 16.218 1 93.25 73 ARG A N 1
ATOM 579 C CA . ARG A 1 73 ? -5.449 31.434 16.093 1 93.25 73 ARG A CA 1
ATOM 580 C C . ARG A 1 73 ? -6.114 31.993 14.84 1 93.25 73 ARG A C 1
ATOM 582 O O . ARG A 1 73 ? -6.86 31.287 14.159 1 93.25 73 ARG A O 1
ATOM 589 N N . GLN A 1 74 ? -5.803 33.262 14.526 1 93.51 74 GLN A N 1
ATOM 590 C CA . GLN A 1 74 ? -6.375 33.872 13.33 1 93.51 74 GLN A CA 1
ATOM 591 C C . GLN A 1 74 ? -5.889 33.167 12.067 1 93.51 74 GLN A C 1
ATOM 593 O O . GLN A 1 74 ? -6.654 32.984 11.118 1 93.51 74 GLN A O 1
ATOM 598 N N . VAL A 1 75 ? -4.664 32.771 12.118 1 92.74 75 VAL A N 1
ATOM 599 C CA . VAL A 1 75 ? -4.111 32.047 10.978 1 92.74 75 VAL A CA 1
ATOM 600 C C . VAL A 1 75 ? -4.87 30.738 10.779 1 92.74 75 VAL A C 1
ATOM 602 O O . VAL A 1 75 ? -5.317 30.434 9.67 1 92.74 75 VAL A O 1
ATOM 605 N N . LEU A 1 76 ? -5.055 29.975 11.803 1 93.63 76 LEU A N 1
ATOM 606 C CA . LEU A 1 76 ? -5.705 28.671 11.728 1 93.63 76 LEU A CA 1
ATOM 607 C C . LEU A 1 76 ? -7.169 28.816 11.326 1 93.63 76 LEU A C 1
ATOM 609 O O . LEU A 1 76 ? -7.668 28.05 10.499 1 93.63 76 LEU A O 1
ATOM 613 N N . LEU A 1 77 ? -7.843 29.833 11.875 1 93.72 77 LEU A N 1
ATOM 614 C CA . LEU A 1 77 ? -9.247 30.067 11.558 1 93.72 77 LEU A CA 1
ATOM 615 C C . LEU A 1 77 ? -9.422 30.414 10.084 1 93.72 77 LEU A C 1
ATOM 617 O O . LEU A 1 77 ? -10.387 29.982 9.45 1 93.72 77 LEU A O 1
ATOM 621 N N . SER A 1 78 ? -8.497 31.124 9.55 1 91.61 78 SER A N 1
ATOM 622 C CA . SER A 1 78 ? -8.605 31.584 8.17 1 91.61 78 SER A CA 1
ATOM 623 C C . SER A 1 78 ? -8.405 30.435 7.187 1 91.61 78 SER A C 1
ATOM 625 O O . SER A 1 78 ? -8.826 30.519 6.031 1 91.61 78 SER A O 1
ATOM 627 N N . LEU A 1 79 ? -7.783 29.355 7.642 1 91.37 79 LEU A N 1
ATOM 628 C CA . LEU A 1 79 ? -7.445 28.25 6.752 1 91.37 79 LEU A CA 1
ATOM 629 C C . LEU A 1 79 ? -8.555 27.204 6.738 1 91.37 79 LEU A C 1
ATOM 631 O O . LEU A 1 79 ? -8.614 26.368 5.834 1 91.37 79 LEU A O 1
ATOM 635 N N . LYS A 1 80 ? -9.382 27.215 7.689 1 92.94 80 LYS A N 1
ATOM 636 C CA . LYS A 1 80 ? -10.294 26.112 7.979 1 92.94 80 LYS A CA 1
ATOM 637 C C . LYS A 1 80 ? -11.174 25.795 6.772 1 92.94 80 LYS A C 1
ATOM 639 O O . LYS A 1 80 ? -11.175 24.666 6.278 1 92.94 80 LYS A O 1
ATOM 644 N N . SER A 1 81 ? -11.9 26.825 6.226 1 91.9 81 SER A N 1
ATOM 645 C CA . SER A 1 81 ? -12.86 26.596 5.151 1 91.9 81 SER A CA 1
ATOM 646 C C . SER A 1 81 ? -12.172 26.058 3.901 1 91.9 81 SER A C 1
ATOM 648 O O . SER A 1 81 ? -12.648 25.101 3.286 1 91.9 81 SER A O 1
ATOM 650 N N . ASP A 1 82 ? -11.067 26.626 3.574 1 90.46 82 ASP A N 1
ATOM 651 C CA . ASP A 1 82 ? -10.335 26.223 2.377 1 90.46 82 ASP A CA 1
ATOM 652 C C . ASP A 1 82 ? -9.791 24.803 2.518 1 90.46 82 ASP A C 1
ATOM 654 O O . ASP A 1 82 ? -9.876 24.004 1.583 1 90.46 82 ASP A O 1
ATOM 658 N N . MET A 1 83 ? -9.258 24.459 3.664 1 93.54 83 MET A N 1
ATOM 659 C CA . MET A 1 83 ? -8.685 23.137 3.901 1 93.54 83 MET A CA 1
ATOM 660 C C . MET A 1 83 ? -9.759 22.057 3.828 1 93.54 83 MET A C 1
ATOM 662 O O . MET A 1 83 ? -9.54 20.995 3.243 1 93.54 83 MET A O 1
ATOM 666 N N . ILE A 1 84 ? -10.898 22.35 4.354 1 94.84 84 ILE A N 1
ATOM 667 C CA . ILE A 1 84 ? -11.998 21.392 4.34 1 94.84 84 ILE A CA 1
ATOM 668 C C . ILE A 1 84 ? -12.476 21.176 2.906 1 94.84 84 ILE A C 1
ATOM 670 O O . ILE A 1 84 ? -12.633 20.036 2.463 1 94.84 84 ILE A O 1
ATOM 674 N N . THR A 1 85 ? -12.659 22.272 2.17 1 92.83 85 THR A N 1
ATOM 675 C CA . THR A 1 85 ? -13.152 22.193 0.8 1 92.83 85 THR A CA 1
ATOM 676 C C . THR A 1 85 ? -12.178 21.415 -0.081 1 92.83 85 THR A C 1
ATOM 678 O O . THR A 1 85 ? -12.578 20.489 -0.79 1 92.83 85 THR A O 1
ATOM 681 N N . ARG A 1 86 ? -10.95 21.738 0.016 1 91.65 86 ARG A N 1
ATOM 682 C CA . ARG A 1 86 ? -9.932 21.083 -0.8 1 91.65 86 ARG A CA 1
ATOM 683 C C . ARG A 1 86 ? -9.799 19.609 -0.43 1 91.65 86 ARG A C 1
ATOM 685 O O . ARG A 1 86 ? -9.654 18.754 -1.307 1 91.65 86 ARG A O 1
ATOM 692 N N . GLY A 1 87 ? -9.793 19.387 0.86 1 94.56 87 GLY A N 1
ATOM 693 C CA . GLY A 1 87 ? -9.735 18.006 1.309 1 94.56 87 GLY A CA 1
ATOM 694 C C . GLY A 1 87 ? -10.881 17.16 0.789 1 94.56 87 GLY A C 1
ATOM 695 O O . GLY A 1 87 ? -10.667 16.052 0.292 1 94.56 87 GLY A O 1
ATOM 696 N N . CYS A 1 88 ? -12.053 17.703 0.831 1 94.86 88 CYS A N 1
ATOM 697 C CA . CYS A 1 88 ? -13.232 16.987 0.357 1 94.86 88 CYS A CA 1
ATOM 698 C C . CYS A 1 88 ? -13.145 16.726 -1.142 1 94.86 88 CYS A C 1
ATOM 700 O O . CYS A 1 88 ? -13.406 15.611 -1.599 1 94.86 88 CYS A O 1
ATOM 702 N N . GLN A 1 89 ? -12.768 17.747 -1.864 1 94.19 89 GLN A N 1
ATOM 703 C CA . GLN A 1 89 ? -12.646 17.61 -3.311 1 94.19 89 GLN A CA 1
ATOM 704 C C . GLN A 1 89 ? -11.643 16.52 -3.677 1 94.19 89 GLN A C 1
ATOM 706 O O . GLN A 1 89 ? -11.869 15.75 -4.614 1 94.19 89 GLN A O 1
ATOM 711 N N . TYR A 1 90 ? -10.575 16.48 -2.962 1 95.3 90 TYR A N 1
ATOM 712 C CA . TYR A 1 90 ? -9.541 15.49 -3.243 1 95.3 90 TYR A CA 1
ATOM 713 C C . TYR A 1 90 ? -10.04 14.081 -2.942 1 95.3 90 TYR A C 1
ATOM 715 O O . TYR A 1 90 ? -9.807 13.154 -3.722 1 95.3 90 TYR A O 1
ATOM 723 N N . VAL A 1 91 ? -10.736 13.884 -1.828 1 96.63 91 VAL A N 1
ATOM 724 C CA . VAL A 1 91 ? -11.281 12.581 -1.462 1 96.63 91 VAL A CA 1
ATOM 725 C C . VAL A 1 91 ? -12.286 12.125 -2.517 1 96.63 91 VAL A C 1
ATOM 727 O O . VAL A 1 91 ? -12.267 10.968 -2.944 1 96.63 91 VAL A O 1
ATOM 730 N N . VAL A 1 92 ? -13.119 13.055 -2.957 1 94.97 92 VAL A N 1
ATOM 731 C CA . VAL A 1 92 ? -14.121 12.733 -3.968 1 94.97 92 VAL A CA 1
ATOM 732 C C . VAL A 1 92 ? -13.43 12.328 -5.268 1 94.97 92 VAL A C 1
ATOM 734 O O . VAL A 1 92 ? -13.822 11.348 -5.907 1 94.97 92 VAL A O 1
ATOM 737 N N . ALA A 1 93 ? -12.397 13.07 -5.634 1 94.96 93 ALA A N 1
ATOM 738 C CA . ALA A 1 93 ? -11.662 12.757 -6.857 1 94.96 93 ALA A CA 1
ATOM 739 C C . ALA A 1 93 ? -11.025 11.373 -6.776 1 94.96 93 ALA A C 1
ATOM 741 O O . ALA A 1 93 ? -11.031 10.622 -7.754 1 94.96 93 ALA A O 1
ATOM 742 N N . ARG A 1 94 ? -10.495 10.986 -5.596 1 95.86 94 ARG A N 1
ATOM 743 C CA . ARG A 1 94 ? -9.813 9.711 -5.397 1 95.86 94 ARG A CA 1
ATOM 744 C C . ARG A 1 94 ? -10.811 8.559 -5.343 1 95.86 94 ARG A C 1
ATOM 746 O O . ARG A 1 94 ? -10.431 7.395 -5.48 1 95.86 94 ARG A O 1
ATOM 753 N N . SER A 1 95 ? -12.103 8.866 -5.16 1 95.51 95 SER A N 1
ATOM 754 C CA . SER A 1 95 ? -13.077 7.806 -4.919 1 95.51 95 SER A CA 1
ATOM 755 C C . SER A 1 95 ? -14.059 7.684 -6.078 1 95.51 95 SER A C 1
ATOM 757 O O . SER A 1 95 ? -14.863 6.75 -6.122 1 95.51 95 SER A O 1
ATOM 759 N N . GLN A 1 96 ? -14.053 8.549 -7.007 1 92.92 96 GLN A N 1
ATOM 760 C CA . GLN A 1 96 ? -15.139 8.749 -7.96 1 92.92 96 GLN A CA 1
ATOM 761 C C . GLN A 1 96 ? -15.359 7.504 -8.814 1 92.92 96 GLN A C 1
ATOM 763 O O . GLN A 1 96 ? -16.465 7.27 -9.307 1 92.92 96 GLN A O 1
ATOM 768 N N . HIS A 1 97 ? -14.422 6.645 -8.987 1 92.9 97 HIS A N 1
ATOM 769 C CA . HIS A 1 97 ? -14.605 5.472 -9.834 1 92.9 97 HIS A CA 1
ATOM 770 C C . HIS A 1 97 ? -14.572 4.187 -9.012 1 92.9 97 HIS A C 1
ATOM 772 O O . HIS A 1 97 ? -14.4 3.097 -9.563 1 92.9 97 HIS A O 1
ATOM 778 N N . LEU A 1 98 ? -14.638 4.288 -7.737 1 94.4 98 LEU A N 1
ATOM 779 C CA . LEU A 1 98 ? -14.553 3.133 -6.849 1 94.4 98 LEU A CA 1
ATOM 780 C C . LEU A 1 98 ? -15.888 2.881 -6.157 1 94.4 98 LEU A C 1
ATOM 782 O O . LEU A 1 98 ? -16.702 3.797 -6.016 1 94.4 98 LEU A O 1
ATOM 786 N N . ASP A 1 99 ? -16.127 1.685 -5.807 1 92.67 99 ASP A N 1
ATOM 787 C CA . ASP A 1 99 ? -17.31 1.311 -5.039 1 92.67 99 ASP A CA 1
ATOM 788 C C . ASP A 1 99 ? -17.104 1.575 -3.549 1 92.67 99 ASP A C 1
ATOM 790 O O . ASP A 1 99 ? -16.312 0.893 -2.896 1 92.67 99 ASP A O 1
ATOM 794 N N . LEU A 1 100 ? -17.86 2.464 -2.972 1 92.71 100 LEU A N 1
ATOM 795 C CA . LEU A 1 100 ? -17.693 2.897 -1.589 1 92.71 100 LEU A CA 1
ATOM 796 C C . LEU A 1 100 ? -18.006 1.76 -0.622 1 92.71 100 LEU A C 1
ATOM 798 O O . LEU A 1 100 ? -17.623 1.813 0.55 1 92.71 100 LEU A O 1
ATOM 802 N N . MET A 1 101 ? -18.667 0.748 -1.079 1 92.15 101 MET A N 1
ATOM 803 C CA . MET A 1 101 ? -19.096 -0.313 -0.172 1 92.15 101 MET A CA 1
ATOM 804 C C . MET A 1 101 ? -18.092 -1.461 -0.164 1 92.15 101 MET A C 1
ATOM 806 O O . MET A 1 101 ? -18.259 -2.433 0.574 1 92.15 101 MET A O 1
ATOM 810 N N . LYS A 1 102 ? -17.02 -1.311 -0.902 1 91.45 102 LYS A N 1
ATOM 811 C CA . LYS A 1 102 ? -15.965 -2.32 -0.929 1 91.45 102 LYS A CA 1
ATOM 812 C C . LYS A 1 102 ? -14.686 -1.796 -0.281 1 91.45 102 LYS A C 1
ATOM 814 O O . LYS A 1 102 ? -14.323 -0.633 -0.465 1 91.45 102 LYS A O 1
ATOM 819 N N . PRO A 1 103 ? -14.082 -2.642 0.453 1 90.31 103 PRO A N 1
ATOM 820 C CA . PRO A 1 103 ? -12.833 -2.19 1.071 1 90.31 103 PRO A CA 1
ATOM 821 C C . PRO A 1 103 ? -11.79 -1.756 0.044 1 90.31 103 PRO A C 1
ATOM 823 O O . PRO A 1 103 ? -11.699 -2.344 -1.036 1 90.31 103 PRO A O 1
ATOM 826 N N . GLN A 1 104 ? -11.102 -0.687 0.376 1 93.44 104 GLN A N 1
ATOM 827 C CA . GLN A 1 104 ? -10.039 -0.119 -0.447 1 93.44 104 GLN A CA 1
ATOM 828 C C . GLN A 1 104 ? -8.841 0.289 0.406 1 93.44 104 GLN A C 1
ATOM 830 O O . GLN A 1 104 ? -9.004 0.92 1.453 1 93.44 104 GLN A O 1
ATOM 835 N N . LEU A 1 105 ? -7.688 -0.153 0.041 1 95.39 105 LEU A N 1
ATOM 836 C CA . LEU A 1 105 ? -6.462 0.353 0.649 1 95.39 105 LEU A CA 1
ATOM 837 C C . LEU A 1 105 ? -5.352 0.476 -0.389 1 95.39 105 LEU A C 1
ATOM 839 O O . LEU A 1 105 ? -5.006 -0.504 -1.054 1 95.39 105 LEU A O 1
ATOM 843 N N . MET A 1 106 ? -4.91 1.645 -0.608 1 95.37 106 MET A N 1
ATOM 844 C CA . MET A 1 106 ? -3.776 1.928 -1.482 1 95.37 106 MET A CA 1
ATOM 845 C C . MET A 1 106 ? -2.657 2.625 -0.715 1 95.37 106 MET A C 1
ATOM 847 O O . MET A 1 106 ? -2.882 3.659 -0.084 1 95.37 106 MET A O 1
ATOM 851 N N . ASP A 1 107 ? -1.592 2.028 -0.818 1 94.54 107 ASP A N 1
ATOM 852 C CA . ASP A 1 107 ? -0.408 2.552 -0.145 1 94.54 107 ASP A CA 1
ATOM 853 C C . ASP A 1 107 ? 0.749 2.727 -1.127 1 94.54 107 ASP A C 1
ATOM 855 O O . ASP A 1 107 ? 1.047 1.824 -1.912 1 94.54 107 ASP A O 1
ATOM 859 N N . HIS A 1 108 ? 1.307 3.888 -1.156 1 95.23 108 HIS A N 1
ATOM 860 C CA . HIS A 1 108 ? 2.487 4.182 -1.96 1 95.23 108 HIS A CA 1
ATOM 861 C C . HIS A 1 108 ? 3.591 4.804 -1.112 1 95.23 108 HIS A C 1
ATOM 863 O O . HIS A 1 108 ? 3.428 5.907 -0.585 1 95.23 108 HIS A O 1
ATOM 869 N N . ARG A 1 109 ? 4.642 4.113 -0.929 1 95.62 109 ARG A N 1
ATOM 870 C CA . ARG A 1 109 ? 5.8 4.576 -0.172 1 95.62 109 ARG A CA 1
ATOM 871 C C . ARG A 1 109 ? 6.998 4.805 -1.088 1 95.62 109 ARG A C 1
ATOM 873 O O . ARG A 1 109 ? 7.3 3.97 -1.943 1 95.62 109 ARG A O 1
ATOM 880 N N . PHE A 1 110 ? 7.695 5.929 -0.941 1 94.11 110 PHE A N 1
ATOM 881 C CA . PHE A 1 110 ? 8.774 6.301 -1.848 1 94.11 110 PHE A CA 1
ATOM 882 C C . PHE A 1 110 ? 9.654 7.381 -1.229 1 94.11 110 PHE A C 1
ATOM 884 O O . PHE A 1 110 ? 9.337 7.912 -0.163 1 94.11 110 PHE A O 1
ATOM 891 N N . GLU A 1 111 ? 10.732 7.601 -1.849 1 92.27 111 GLU A N 1
ATOM 892 C CA . GLU A 1 111 ? 11.596 8.732 -1.524 1 92.27 111 GLU A CA 1
ATOM 893 C C . GLU A 1 111 ? 11.41 9.873 -2.519 1 92.27 111 GLU A C 1
ATOM 895 O O . GLU A 1 111 ? 11.479 9.664 -3.732 1 92.27 111 GLU A O 1
ATOM 900 N N . ASP A 1 112 ? 11.104 11.021 -1.984 1 88.81 112 ASP A N 1
ATOM 901 C CA . ASP A 1 112 ? 10.862 12.141 -2.889 1 88.81 112 ASP A CA 1
ATOM 902 C C . ASP A 1 112 ? 12.176 12.751 -3.371 1 88.81 112 ASP A C 1
ATOM 904 O O . ASP A 1 112 ? 13.255 12.244 -3.057 1 88.81 112 ASP A O 1
ATOM 908 N N . ALA A 1 113 ? 12.163 13.736 -4.149 1 83.66 113 ALA A N 1
ATOM 909 C CA . ALA A 1 113 ? 13.315 14.343 -4.811 1 83.66 113 ALA A CA 1
ATOM 910 C C . ALA A 1 113 ? 14.278 14.946 -3.792 1 83.66 113 ALA A C 1
ATOM 912 O O . ALA A 1 113 ? 15.482 15.037 -4.044 1 83.66 113 ALA A O 1
ATOM 913 N N . GLU A 1 114 ? 13.756 15.322 -2.606 1 84.98 114 GLU A N 1
ATOM 914 C CA . GLU A 1 114 ? 14.573 15.965 -1.581 1 84.98 114 GLU A CA 1
ATOM 915 C C . GLU A 1 114 ? 15.164 14.937 -0.621 1 84.98 114 GLU A C 1
ATOM 917 O O . GLU A 1 114 ? 15.889 15.293 0.31 1 84.98 114 GLU A O 1
ATOM 922 N N . GLY A 1 115 ? 14.806 13.644 -0.82 1 87.94 115 GLY A N 1
ATOM 923 C CA . GLY A 1 115 ? 15.363 12.584 0.006 1 87.94 115 GLY A CA 1
ATOM 924 C C . GLY A 1 115 ? 14.507 12.257 1.215 1 87.94 115 GLY A C 1
ATOM 925 O O . GLY A 1 115 ? 14.919 11.483 2.082 1 87.94 115 GLY A O 1
ATOM 926 N N . ASN A 1 116 ? 13.325 12.888 1.277 1 93.42 116 ASN A N 1
ATOM 927 C CA . ASN A 1 116 ? 12.391 12.538 2.342 1 93.42 116 ASN A CA 1
ATOM 928 C C . ASN A 1 116 ? 11.653 11.238 2.035 1 93.42 116 ASN A C 1
ATOM 930 O O . ASN A 1 116 ? 11.412 10.916 0.87 1 93.42 116 ASN A O 1
ATOM 934 N N . PHE A 1 117 ? 11.379 10.526 3.051 1 95.41 117 PHE A N 1
ATOM 935 C CA . PHE A 1 117 ? 10.585 9.314 2.882 1 95.41 117 PHE A CA 1
ATOM 936 C C . PHE A 1 117 ? 9.098 9.619 3.013 1 95.41 117 PHE A C 1
ATOM 938 O O . PHE A 1 117 ? 8.665 10.208 4.006 1 95.41 117 PHE A O 1
ATOM 945 N N . CYS A 1 118 ? 8.313 9.242 2.03 1 95.4 118 CYS A N 1
ATOM 946 C CA . CYS A 1 118 ? 6.905 9.617 1.966 1 95.4 118 CYS A CA 1
ATOM 947 C C . CYS A 1 118 ? 6.015 8.382 1.894 1 95.4 118 CYS A C 1
ATOM 949 O O . CYS A 1 118 ? 6.464 7.31 1.486 1 95.4 118 CYS A O 1
ATOM 951 N N . CYS A 1 119 ? 4.822 8.561 2.333 1 96 119 CYS A N 1
ATOM 952 C CA . CYS A 1 119 ? 3.781 7.546 2.226 1 96 119 CYS A CA 1
ATOM 953 C C . CYS A 1 119 ? 2.43 8.181 1.919 1 96 119 CYS A C 1
ATOM 955 O O . CYS A 1 119 ? 1.968 9.054 2.656 1 96 119 CYS A O 1
ATOM 957 N N . GLU A 1 120 ? 1.876 7.826 0.85 1 95.12 120 GLU A N 1
ATOM 958 C CA . GLU A 1 120 ? 0.502 8.205 0.534 1 95.12 120 GLU A CA 1
ATOM 959 C C . GLU A 1 120 ? -0.45 7.026 0.715 1 95.12 120 GLU A C 1
ATOM 961 O O . GLU A 1 120 ? -0.236 5.954 0.144 1 95.12 120 GLU A O 1
ATOM 966 N N . ARG A 1 121 ? -1.433 7.288 1.42 1 95.45 121 ARG A N 1
ATOM 967 C CA . ARG A 1 121 ? -2.377 6.217 1.723 1 95.45 121 ARG A CA 1
ATOM 968 C C . ARG A 1 121 ? -3.808 6.643 1.413 1 95.45 121 ARG A C 1
ATOM 970 O O . ARG A 1 121 ? -4.193 7.784 1.678 1 95.45 121 ARG A O 1
ATOM 977 N N . PHE A 1 122 ? -4.545 5.851 0.742 1 96.82 122 PHE A N 1
ATOM 978 C CA . PHE A 1 122 ? -5.969 6.016 0.474 1 96.82 122 PHE A CA 1
ATOM 979 C C . PHE A 1 122 ? -6.744 4.768 0.879 1 96.82 122 PHE A C 1
ATOM 981 O O . PHE A 1 122 ? -6.389 3.655 0.485 1 96.82 122 PHE A O 1
ATOM 988 N N . GLU A 1 123 ? -7.861 4.963 1.69 1 96.33 123 GLU A N 1
ATOM 989 C CA . GLU A 1 123 ? -8.525 3.762 2.188 1 96.33 123 GLU A CA 1
ATOM 990 C C . GLU A 1 123 ? -9.994 4.034 2.502 1 96.33 123 GLU A C 1
ATOM 992 O O . GLU A 1 123 ? -10.374 5.173 2.78 1 96.33 123 GLU A O 1
ATOM 997 N N . PHE A 1 124 ? -10.794 2.997 2.453 1 95.77 124 PHE A N 1
ATOM 998 C CA . PHE A 1 124 ? -12.174 2.96 2.924 1 95.77 124 PHE A CA 1
ATOM 999 C C . PHE A 1 124 ? -12.301 2.078 4.16 1 95.77 124 PHE A C 1
ATOM 1001 O O . PHE A 1 124 ? -11.755 0.973 4.2 1 95.77 124 PHE A O 1
ATOM 1008 N N . PHE A 1 125 ? -12.959 2.546 5.111 1 93.55 125 PHE A N 1
ATOM 1009 C CA . PHE A 1 125 ? -13.323 1.749 6.276 1 93.55 125 PHE A CA 1
ATOM 1010 C C . PHE A 1 125 ? -14.832 1.765 6.494 1 93.55 125 PHE A C 1
ATOM 1012 O O . PHE A 1 125 ? -15.473 2.808 6.348 1 93.55 125 PHE A O 1
ATOM 1019 N N . HIS A 1 126 ? -15.296 0.607 6.871 1 92.46 126 HIS A N 1
ATOM 1020 C CA . HIS A 1 126 ? -16.735 0.479 7.071 1 92.46 126 HIS A CA 1
ATOM 1021 C C . HIS A 1 126 ? -17.066 0.214 8.536 1 92.46 126 HIS A C 1
ATOM 1023 O O . HIS A 1 126 ? -16.541 -0.727 9.135 1 92.46 126 HIS A O 1
ATOM 1029 N N . PHE A 1 127 ? -17.881 0.966 8.971 1 92.69 127 PHE A N 1
ATOM 1030 C CA . PHE A 1 127 ? -18.431 0.763 10.306 1 92.69 127 PHE A CA 1
ATOM 1031 C C . PHE A 1 127 ? -19.877 0.288 10.231 1 92.69 127 PHE A C 1
ATOM 1033 O O . PHE A 1 127 ? -20.742 0.997 9.712 1 92.69 127 PHE A O 1
ATOM 1040 N N . THR A 1 128 ? -20.107 -0.88 10.768 1 87.89 128 THR A N 1
ATOM 1041 C CA . THR A 1 128 ? -21.448 -1.454 10.766 1 87.89 128 THR A CA 1
ATOM 1042 C C . THR A 1 128 ? -22.023 -1.489 12.179 1 87.89 128 THR A C 1
ATOM 1044 O O . THR A 1 128 ? -21.276 -1.465 13.16 1 87.89 128 THR A O 1
ATOM 1047 N N . GLY A 1 129 ? -23.357 -1.591 12.248 1 83.26 129 GLY A N 1
ATOM 1048 C CA . GLY A 1 129 ? -24.012 -1.64 13.545 1 83.26 129 GLY A CA 1
ATOM 1049 C C . GLY A 1 129 ? -23.978 -0.314 14.282 1 83.26 129 GLY A C 1
ATOM 1050 O O . GLY A 1 129 ? -24.115 -0.275 15.506 1 83.26 129 GLY A O 1
ATOM 1051 N N . VAL A 1 130 ? -23.668 0.735 13.571 1 89.59 130 VAL A N 1
ATOM 1052 C CA . VAL A 1 130 ? -23.597 2.056 14.187 1 89.59 130 VAL A CA 1
ATOM 1053 C C . VAL A 1 130 ? -24.941 2.766 14.045 1 89.59 130 VAL A C 1
ATOM 1055 O O . VAL A 1 130 ? -25.773 2.374 13.222 1 89.59 130 VAL A O 1
ATOM 1058 N N . GLN A 1 131 ? -25.127 3.78 14.922 1 89.38 131 GLN A N 1
ATOM 1059 C CA . GLN A 1 131 ? -26.408 4.479 14.955 1 89.38 131 GLN A CA 1
ATOM 1060 C C . GLN A 1 131 ? -26.412 5.665 13.995 1 89.38 131 GLN A C 1
ATOM 1062 O O . GLN A 1 131 ? -27.463 6.049 13.479 1 89.38 131 GLN A O 1
ATOM 1067 N N . SER A 1 132 ? -25.266 6.294 13.831 1 91.86 132 SER A N 1
ATOM 1068 C CA . SER A 1 132 ? -25.202 7.495 13.004 1 91.86 132 SER A CA 1
ATOM 1069 C C . SER A 1 132 ? -23.761 7.841 12.643 1 91.86 132 SER A C 1
ATOM 1071 O O . SER A 1 132 ? -22.821 7.298 13.228 1 91.86 132 SER A O 1
ATOM 1073 N N . ILE A 1 133 ? -23.584 8.757 11.771 1 94.76 133 ILE A N 1
ATOM 1074 C CA . ILE A 1 133 ? -22.288 9.318 11.406 1 94.76 133 ILE A CA 1
ATOM 1075 C C . ILE A 1 133 ? -21.673 10.023 12.613 1 94.76 133 ILE A C 1
ATOM 1077 O O . ILE A 1 133 ? -20.46 9.955 12.828 1 94.76 133 ILE A O 1
ATOM 1081 N N . LYS A 1 134 ? -22.49 10.657 13.403 1 94.33 134 LYS A N 1
ATOM 1082 C CA . LYS A 1 134 ? -22.034 11.449 14.541 1 94.33 134 LYS A CA 1
ATOM 1083 C C . LYS A 1 134 ? -21.323 10.575 15.57 1 94.33 134 LYS A C 1
ATOM 1085 O O . LYS A 1 134 ? -20.355 11.009 16.198 1 94.33 134 LYS A O 1
ATOM 1090 N N . GLN A 1 135 ? -21.815 9.402 15.698 1 94.7 135 GLN A N 1
ATOM 1091 C CA . GLN A 1 135 ? -21.183 8.479 16.635 1 94.7 135 GLN A CA 1
ATOM 1092 C C . GLN A 1 135 ? -19.732 8.21 16.247 1 94.7 135 GLN A C 1
ATOM 1094 O O . GLN A 1 135 ? -18.832 8.305 17.085 1 94.7 135 GLN A O 1
ATOM 1099 N N . VAL A 1 136 ? -19.548 7.886 14.975 1 95.69 136 VAL A N 1
ATOM 1100 C CA . VAL A 1 136 ? -18.201 7.613 14.485 1 95.69 136 VAL A CA 1
ATOM 1101 C C . VAL A 1 136 ? -17.368 8.892 14.521 1 95.69 136 VAL A C 1
ATOM 1103 O O . VAL A 1 136 ? -16.198 8.869 14.908 1 95.69 136 VAL A O 1
ATOM 1106 N N . PHE A 1 137 ? -18.002 10.012 14.232 1 96.51 137 PHE A N 1
ATOM 1107 C CA . PHE A 1 137 ? -17.355 11.319 14.211 1 96.51 137 PHE A CA 1
ATOM 1108 C C . PHE A 1 137 ? -16.845 11.692 15.598 1 96.51 137 PHE A C 1
ATOM 1110 O O . PHE A 1 137 ? -15.703 12.131 15.748 1 96.51 137 PHE A O 1
ATOM 1117 N N . GLU A 1 138 ? -17.586 11.408 16.541 1 94.72 138 GLU A N 1
ATOM 1118 C CA . GLU A 1 138 ? -17.202 11.727 17.913 1 94.72 138 GLU A CA 1
ATOM 1119 C C . GLU A 1 138 ? -16.093 10.802 18.405 1 94.72 138 GLU A C 1
ATOM 1121 O O . GLU A 1 138 ? -15.225 11.219 19.174 1 94.72 138 GLU A O 1
ATOM 1126 N N . ALA A 1 139 ? -16.131 9.626 17.927 1 94.52 139 ALA A N 1
ATOM 1127 C CA . ALA A 1 139 ? -15.059 8.697 18.273 1 94.52 139 ALA A CA 1
ATOM 1128 C C . ALA A 1 139 ? -13.728 9.149 17.677 1 94.52 139 ALA A C 1
ATOM 1130 O O . ALA A 1 139 ? -12.684 9.043 18.324 1 94.52 139 ALA A O 1
ATOM 1131 N N . ILE A 1 140 ? -13.782 9.635 16.445 1 95.14 140 ILE A N 1
ATOM 1132 C CA . ILE A 1 140 ? -12.578 10.13 15.787 1 95.14 140 ILE A CA 1
ATOM 1133 C C . ILE A 1 140 ? -12.045 11.349 16.535 1 95.14 140 ILE A C 1
ATOM 1135 O O . ILE A 1 140 ? -10.844 11.447 16.8 1 95.14 140 ILE A O 1
ATOM 1139 N N . LYS A 1 141 ? -12.921 12.24 16.892 1 93.41 141 LYS A N 1
ATOM 1140 C CA . LYS A 1 141 ? -12.528 13.434 17.636 1 93.41 141 LYS A CA 1
ATOM 1141 C C . LYS A 1 141 ? -11.884 13.064 18.969 1 93.41 141 LYS A C 1
ATOM 1143 O O . LYS A 1 141 ? -10.855 13.63 19.345 1 93.41 141 LYS A O 1
ATOM 1148 N N . TYR A 1 142 ? -12.51 12.138 19.593 1 91.72 142 TYR A N 1
ATOM 1149 C CA . TYR A 1 142 ? -11.988 11.694 20.881 1 91.72 142 TYR A CA 1
ATOM 1150 C C . TYR A 1 142 ? -10.58 11.131 20.734 1 91.72 142 TYR A C 1
ATOM 1152 O O . TYR A 1 142 ? -9.697 11.433 21.541 1 91.72 142 TYR A O 1
ATOM 1160 N N . PHE A 1 143 ? -10.377 10.356 19.73 1 92.38 143 PHE A N 1
ATOM 1161 C CA . PHE A 1 143 ? -9.045 9.82 19.474 1 92.38 143 PHE A CA 1
ATOM 1162 C C . PHE A 1 143 ? -8.047 10.945 19.228 1 92.38 143 PHE A C 1
ATOM 1164 O O . PHE A 1 143 ? -6.948 10.94 19.785 1 92.38 143 PHE A O 1
ATOM 1171 N N . MET A 1 144 ? -8.445 11.869 18.378 1 91.63 144 MET A N 1
ATOM 1172 C CA . MET A 1 144 ? -7.531 12.943 18 1 91.63 144 MET A CA 1
ATOM 1173 C C . MET A 1 144 ? -7.142 13.779 19.215 1 91.63 144 MET A C 1
ATOM 1175 O O . MET A 1 144 ? -6.017 14.276 19.298 1 91.63 144 MET A O 1
ATOM 1179 N N . LEU A 1 145 ? -8.031 13.878 20.141 1 89.14 145 LEU A N 1
ATOM 1180 C CA . LEU A 1 145 ? -7.792 14.692 21.327 1 89.14 145 LEU A CA 1
ATOM 1181 C C . LEU A 1 145 ? -6.925 13.944 22.334 1 89.14 145 LEU A C 1
ATOM 1183 O O . LEU A 1 145 ? -6.261 14.562 23.169 1 89.14 145 LEU A O 1
ATOM 1187 N N . ASN A 1 146 ? -6.89 12.583 22.194 1 88.69 146 ASN A N 1
ATOM 1188 C CA . ASN A 1 146 ? -6.173 11.77 23.171 1 88.69 146 ASN A CA 1
ATOM 1189 C C . ASN A 1 146 ? -5.145 10.864 22.5 1 88.69 146 ASN A C 1
ATOM 1191 O O . ASN A 1 146 ? -4.898 9.749 22.962 1 88.69 146 ASN A O 1
ATOM 1195 N N . MET A 1 147 ? -4.671 11.287 21.488 1 89.11 147 MET A N 1
ATOM 1196 C CA . MET A 1 147 ? -3.849 10.438 20.631 1 89.11 147 MET A CA 1
ATOM 1197 C C . MET A 1 147 ? -2.577 10.005 21.353 1 89.11 147 MET A C 1
ATOM 1199 O O . MET A 1 147 ? -2.085 8.895 21.14 1 89.11 147 MET A O 1
ATOM 1203 N N . GLU A 1 148 ? -1.961 10.849 22.255 1 91.29 148 GLU A N 1
ATOM 1204 C CA . GLU A 1 148 ? -0.71 10.509 22.925 1 91.29 148 GLU A CA 1
ATOM 1205 C C . GLU A 1 148 ? -0.866 9.258 23.785 1 91.29 148 GLU A C 1
ATOM 1207 O O . GLU A 1 148 ? 0.017 8.398 23.806 1 91.29 148 GLU A O 1
ATOM 1212 N N . THR A 1 149 ? -1.959 9.207 24.423 1 90.86 149 THR A N 1
ATOM 1213 C CA . THR A 1 149 ? -2.213 8.046 25.269 1 90.86 149 THR A CA 1
ATOM 1214 C C . THR A 1 149 ? -2.357 6.783 24.425 1 90.86 149 THR A C 1
ATOM 1216 O O . THR A 1 149 ? -1.761 5.75 24.738 1 90.86 149 THR A O 1
ATOM 1219 N N . THR A 1 150 ? -3.086 6.863 23.37 1 90.16 150 THR A N 1
ATOM 1220 C CA . THR A 1 150 ? -3.359 5.705 22.525 1 90.16 150 THR A CA 1
ATOM 1221 C C . THR A 1 150 ? -2.086 5.23 21.83 1 90.16 150 THR A C 1
ATOM 1223 O O . THR A 1 150 ? -1.837 4.027 21.733 1 90.16 150 THR A O 1
ATOM 1226 N N . ILE A 1 151 ? -1.36 6.144 21.32 1 90.15 151 ILE A N 1
ATOM 1227 C CA . ILE A 1 151 ? -0.113 5.81 20.639 1 90.15 151 ILE A CA 1
ATOM 1228 C C . ILE A 1 151 ? 0.843 5.133 21.618 1 90.15 151 ILE A C 1
ATOM 1230 O O . ILE A 1 151 ? 1.456 4.113 21.291 1 90.15 151 ILE A O 1
ATOM 1234 N N . SER A 1 152 ? 0.964 5.694 22.806 1 92.77 152 SER A N 1
ATOM 1235 C CA . SER A 1 152 ? 1.846 5.119 23.818 1 92.77 152 SER A CA 1
ATOM 1236 C C . SER A 1 152 ? 1.433 3.693 24.165 1 92.77 152 SER A C 1
ATOM 1238 O O . SER A 1 152 ? 2.275 2.794 24.221 1 92.77 152 SER A O 1
ATOM 1240 N N . GLU A 1 153 ? 0.209 3.469 24.272 1 91.68 153 GLU A N 1
ATOM 1241 C CA . GLU A 1 153 ? -0.298 2.16 24.672 1 91.68 153 GLU A CA 1
ATOM 1242 C C . GLU A 1 153 ? -0.183 1.151 23.533 1 91.68 153 GLU A C 1
ATOM 1244 O O . GLU A 1 153 ? 0.236 0.011 23.746 1 91.68 153 GLU A O 1
ATOM 1249 N N . ALA A 1 154 ? -0.516 1.589 22.354 1 90.18 154 ALA A N 1
ATOM 1250 C CA . ALA A 1 154 ? -0.638 0.663 21.231 1 90.18 154 ALA A CA 1
ATOM 1251 C C . ALA A 1 154 ? 0.727 0.358 20.621 1 90.18 154 ALA A C 1
ATOM 1253 O O . ALA A 1 154 ? 0.97 -0.758 20.154 1 90.18 154 ALA A O 1
ATOM 1254 N N . LEU A 1 155 ? 1.601 1.307 20.617 1 91.19 155 LEU A N 1
ATOM 1255 C CA . LEU A 1 155 ? 2.866 1.131 19.911 1 91.19 155 LEU A CA 1
ATOM 1256 C C . LEU A 1 155 ? 4.021 0.983 20.895 1 91.19 155 LEU A C 1
ATOM 1258 O O . LEU A 1 155 ? 5.146 0.673 20.496 1 91.19 155 LEU A O 1
ATOM 1262 N N . GLY A 1 156 ? 3.754 1.26 22.193 1 90.4 156 GLY A N 1
ATOM 1263 C CA . GLY A 1 156 ? 4.807 1.192 23.193 1 90.4 156 GLY A CA 1
ATOM 1264 C C . GLY A 1 156 ? 5.747 2.382 23.151 1 90.4 156 GLY A C 1
ATOM 1265 O O . GLY A 1 156 ? 6.905 2.281 23.563 1 90.4 156 GLY A O 1
ATOM 1266 N N . HIS A 1 157 ? 5.343 3.451 22.569 1 92.16 157 HIS A N 1
ATOM 1267 C CA . HIS A 1 157 ? 6.129 4.678 22.528 1 92.16 157 HIS A CA 1
ATOM 1268 C C . HIS A 1 157 ? 5.914 5.513 23.787 1 92.16 157 HIS A C 1
ATOM 1270 O O . HIS A 1 157 ? 4.923 5.329 24.497 1 92.16 157 HIS A O 1
ATOM 1276 N N . THR A 1 158 ? 6.862 6.339 24.075 1 95.06 158 THR A N 1
ATOM 1277 C CA . THR A 1 158 ? 6.646 7.433 25.016 1 95.06 158 THR A CA 1
ATOM 1278 C C . THR A 1 158 ? 6.273 8.715 24.277 1 95.06 158 THR A C 1
ATOM 1280 O O . THR A 1 158 ? 7.132 9.364 23.676 1 95.06 158 THR A O 1
ATOM 1283 N N . THR A 1 159 ? 5.046 8.959 24.338 1 94.41 159 THR A N 1
ATOM 1284 C CA . THR A 1 159 ? 4.545 10.109 23.593 1 94.41 159 THR A CA 1
ATOM 1285 C C . THR A 1 159 ? 4.065 11.202 24.544 1 94.41 159 THR A C 1
ATOM 1287 O O . THR A 1 159 ? 3.263 10.941 25.443 1 94.41 159 THR A O 1
ATOM 1290 N N . VAL A 1 160 ? 4.552 12.368 24.37 1 94.06 160 VAL A N 1
ATOM 1291 C CA . VAL A 1 160 ? 4.182 13.5 25.212 1 94.06 160 VAL A CA 1
ATOM 1292 C C . VAL A 1 160 ? 3.651 14.638 24.344 1 94.06 160 VAL A C 1
ATOM 1294 O O . VAL A 1 160 ? 4.086 14.812 23.203 1 94.06 160 VAL A O 1
ATOM 1297 N N . ARG A 1 161 ? 2.674 15.321 24.921 1 91.79 161 ARG A N 1
ATOM 1298 C CA . ARG A 1 161 ? 2.155 16.53 24.29 1 91.79 161 ARG A CA 1
ATOM 1299 C C . ARG A 1 161 ? 2.91 17.765 24.769 1 91.79 161 ARG A C 1
ATOM 1301 O O . ARG A 1 161 ? 2.952 18.047 25.968 1 91.79 161 ARG A O 1
ATOM 1308 N N . GLU A 1 162 ? 3.541 18.458 23.877 1 87.26 162 GLU A N 1
ATOM 1309 C CA . GLU A 1 162 ? 4.324 19.634 24.245 1 87.26 162 GLU A CA 1
ATOM 1310 C C . GLU A 1 162 ? 3.488 20.907 24.147 1 87.26 162 GLU A C 1
ATOM 1312 O O . GLU A 1 162 ? 3.755 21.887 24.846 1 87.26 162 GLU A O 1
ATOM 1317 N N . ASP A 1 163 ? 2.54 20.906 23.257 1 81.56 163 ASP A N 1
ATOM 1318 C CA . ASP A 1 163 ? 1.7 22.085 23.074 1 81.56 163 ASP A CA 1
ATOM 1319 C C . ASP A 1 163 ? 0.3 21.695 22.606 1 81.56 163 ASP A C 1
ATOM 1321 O O . ASP A 1 163 ? 0.13 20.694 21.906 1 81.56 163 ASP A O 1
ATOM 1325 N N . TYR A 1 164 ? -0.585 22.394 23.201 1 81.93 164 TYR A N 1
ATOM 1326 C CA . TYR A 1 164 ? -1.974 22.204 22.799 1 81.93 164 TYR A CA 1
ATOM 1327 C C . TYR A 1 164 ? -2.75 23.513 22.882 1 81.93 164 TYR A C 1
ATOM 1329 O O . TYR A 1 164 ? -2.603 24.269 23.846 1 81.93 164 TYR A O 1
ATOM 1337 N N . ASP A 1 165 ? -3.402 23.789 21.772 1 86.47 165 ASP A N 1
ATOM 1338 C CA . ASP A 1 165 ? -4.224 24.994 21.723 1 86.47 165 ASP A CA 1
ATOM 1339 C C . ASP A 1 165 ? -5.552 24.725 21.019 1 86.47 165 ASP A C 1
ATOM 1341 O O . ASP A 1 165 ? -5.577 24.405 19.829 1 86.47 165 ASP A O 1
ATOM 1345 N N . THR A 1 166 ? -6.606 24.806 21.787 1 86.08 166 THR A N 1
ATOM 1346 C CA . THR A 1 166 ? -7.926 24.783 21.167 1 86.08 166 THR A CA 1
ATOM 1347 C C . THR A 1 166 ? -8.321 26.175 20.681 1 86.08 166 THR A C 1
ATOM 1349 O O . THR A 1 166 ? -8.386 27.118 21.471 1 86.08 166 THR A O 1
ATOM 1352 N N . VAL A 1 167 ? -8.585 26.288 19.478 1 83.9 167 VAL A N 1
ATOM 1353 C CA . VAL A 1 167 ? -8.776 27.586 18.839 1 83.9 167 VAL A CA 1
ATOM 1354 C C . VAL A 1 167 ? -10.203 28.075 19.078 1 83.9 167 VAL A C 1
ATOM 1356 O O . VAL A 1 167 ? -10.452 29.282 19.131 1 83.9 167 VAL A O 1
ATOM 1359 N N . ASP A 1 168 ? -11.16 27.083 19.195 1 81.19 168 ASP A N 1
ATOM 1360 C CA . ASP A 1 168 ? -12.555 27.459 19.401 1 81.19 168 ASP A CA 1
ATOM 1361 C C . ASP A 1 168 ? -13.19 26.627 20.512 1 81.19 168 ASP A C 1
ATOM 1363 O O . ASP A 1 168 ? -12.608 25.639 20.965 1 81.19 168 ASP A O 1
ATOM 1367 N N . ASP A 1 169 ? -14.288 27.032 21.015 1 75.14 169 ASP A N 1
ATOM 1368 C CA . ASP A 1 169 ? -14.948 26.425 22.166 1 75.14 169 ASP A CA 1
ATOM 1369 C C . ASP A 1 169 ? -15.478 25.034 21.826 1 75.14 169 ASP A C 1
ATOM 1371 O O . ASP A 1 169 ? -15.541 24.159 22.692 1 75.14 169 ASP A O 1
ATOM 1375 N N . GLY A 1 170 ? -15.749 24.715 20.62 1 75.4 170 GLY A N 1
ATOM 1376 C CA . GLY A 1 170 ? -16.339 23.437 20.253 1 75.4 170 GLY A CA 1
ATOM 1377 C C . GLY A 1 170 ? -15.31 22.405 19.831 1 75.4 170 GLY A C 1
ATOM 1378 O O . GLY A 1 170 ? -15.666 21.301 19.414 1 75.4 170 GLY A O 1
ATOM 1379 N N . ALA A 1 171 ? -14.081 22.743 19.999 1 77.72 171 ALA A N 1
ATOM 1380 C CA . ALA A 1 171 ? -12.982 21.848 19.647 1 77.72 171 ALA A CA 1
ATOM 1381 C C . ALA A 1 171 ? -13.119 21.351 18.211 1 77.72 171 ALA A C 1
ATOM 1383 O O . ALA A 1 171 ? -12.994 20.153 17.947 1 77.72 171 ALA A O 1
ATOM 1384 N N . SER A 1 172 ? -13.511 22.26 17.421 1 90.93 172 SER A N 1
ATOM 1385 C CA . SER A 1 172 ? -13.581 21.921 16.004 1 90.93 172 SER A CA 1
ATOM 1386 C C . SER A 1 172 ? -12.259 22.21 15.3 1 90.93 172 SER A C 1
ATOM 1388 O O . SER A 1 172 ? -12.042 21.768 14.17 1 90.93 172 SER A O 1
ATOM 1390 N N . LEU A 1 173 ? -11.401 22.956 16.033 1 94.57 173 LEU A N 1
ATOM 1391 C CA . LEU A 1 173 ? -10.084 23.309 15.514 1 94.57 173 LEU A CA 1
ATOM 1392 C C . LEU A 1 173 ? -9.055 23.37 16.637 1 94.57 173 LEU A C 1
ATOM 1394 O O . LEU A 1 173 ? -9.238 24.1 17.614 1 94.57 173 LEU A O 1
ATOM 1398 N N . TRP A 1 174 ? -8.014 22.652 16.54 1 92.67 174 TRP A N 1
ATOM 1399 C CA . TRP A 1 174 ? -6.968 22.725 17.555 1 92.67 174 TRP A CA 1
ATOM 1400 C C . TRP A 1 174 ? -5.61 22.358 16.965 1 92.67 174 TRP A C 1
ATOM 1402 O O . TRP A 1 174 ? -5.536 21.709 15.92 1 92.67 174 TRP A O 1
ATOM 1412 N N . ASN A 1 175 ? -4.619 22.872 17.556 1 93.66 175 ASN A N 1
ATOM 1413 C CA . ASN A 1 175 ? -3.221 22.578 17.259 1 93.66 175 ASN A CA 1
ATOM 1414 C C . ASN A 1 175 ? -2.559 21.797 18.391 1 93.66 175 ASN A C 1
ATOM 1416 O O . ASN A 1 175 ? -2.807 22.071 19.567 1 93.66 175 ASN A O 1
ATOM 1420 N N . TYR A 1 176 ? -1.82 20.811 18.056 1 91.49 176 TYR A N 1
ATOM 1421 C CA . TYR A 1 176 ? -1.049 20.153 19.105 1 91.49 176 TYR A CA 1
ATOM 1422 C C . TYR A 1 176 ? 0.278 19.634 18.562 1 91.49 176 TYR A C 1
ATOM 1424 O O . TYR A 1 176 ? 0.397 19.344 17.37 1 91.49 176 TYR A O 1
ATOM 1432 N N . ARG A 1 177 ? 1.192 19.603 19.359 1 94.09 177 ARG A N 1
ATOM 1433 C CA . ARG A 1 177 ? 2.54 19.105 19.105 1 94.09 177 ARG A CA 1
ATOM 1434 C C . ARG A 1 177 ? 2.836 17.87 19.949 1 94.09 177 ARG A C 1
ATOM 1436 O O . ARG A 1 177 ? 2.635 17.88 21.165 1 94.09 177 ARG A O 1
ATOM 1443 N N . LEU A 1 178 ? 3.251 16.82 19.28 1 95.03 178 LEU A N 1
ATOM 1444 C CA . LEU A 1 178 ? 3.564 15.571 19.966 1 95.03 178 LEU A CA 1
ATOM 1445 C C . LEU A 1 178 ? 5.027 15.191 19.764 1 95.03 178 LEU A C 1
ATOM 1447 O O . LEU A 1 178 ? 5.57 15.357 18.67 1 95.03 178 LEU A O 1
ATOM 1451 N N . LEU A 1 179 ? 5.664 14.787 20.776 1 95.97 179 LEU A N 1
ATOM 1452 C CA . LEU A 1 179 ? 6.963 14.123 20.758 1 95.97 179 LEU A CA 1
ATOM 1453 C C . LEU A 1 179 ? 6.826 12.652 21.136 1 95.97 179 LEU A C 1
ATOM 1455 O O . LEU A 1 179 ? 6.307 12.327 22.206 1 95.97 179 LEU A O 1
ATOM 1459 N N . SER A 1 180 ? 7.235 11.823 20.236 1 95.66 180 SER A N 1
ATOM 1460 C CA . SER A 1 180 ? 7.092 10.389 20.466 1 95.66 180 SER A CA 1
ATOM 1461 C C . SER A 1 180 ? 8.432 9.672 20.334 1 95.66 180 SER A C 1
ATOM 1463 O O . SER A 1 180 ? 9.047 9.687 19.266 1 95.66 180 SER A O 1
ATOM 1465 N N . THR A 1 181 ? 8.837 9.053 21.361 1 96 181 THR A N 1
ATOM 1466 C CA . THR A 1 181 ? 10.08 8.29 21.357 1 96 181 THR A CA 1
ATOM 1467 C C . THR A 1 181 ? 9.798 6.797 21.215 1 96 181 THR A C 1
ATOM 1469 O O . THR A 1 181 ? 9.037 6.226 21.999 1 96 181 THR A O 1
ATOM 1472 N N . ASP A 1 182 ? 10.417 6.257 20.225 1 93.83 182 ASP A N 1
ATOM 1473 C CA . ASP A 1 182 ? 10.138 4.851 19.949 1 93.83 182 ASP A CA 1
ATOM 1474 C C . ASP A 1 182 ? 11.083 3.94 20.73 1 93.83 182 ASP A C 1
ATOM 1476 O O . ASP A 1 182 ? 11.818 4.403 21.605 1 93.83 182 ASP A O 1
ATOM 1480 N N . SER A 1 183 ? 10.998 2.622 20.433 1 90.6 183 SER A N 1
ATOM 1481 C CA . SER A 1 183 ? 11.745 1.616 21.18 1 90.6 183 SER A CA 1
ATOM 1482 C C . SER A 1 183 ? 13.238 1.697 20.878 1 90.6 183 SER A C 1
ATOM 1484 O O . SER A 1 183 ? 14.059 1.172 21.632 1 90.6 183 SER A O 1
ATOM 1486 N N . HIS A 1 184 ? 13.624 2.37 19.803 1 92.76 184 HIS A N 1
ATOM 1487 C CA . HIS A 1 184 ? 15.032 2.512 19.449 1 92.76 184 HIS A CA 1
ATOM 1488 C C . HIS A 1 184 ? 15.615 3.802 20.016 1 92.76 184 HIS A C 1
ATOM 1490 O O . HIS A 1 184 ? 16.769 4.139 19.743 1 92.76 184 HIS A O 1
ATOM 1496 N N . GLY A 1 185 ? 14.786 4.551 20.732 1 92.91 185 GLY A N 1
ATOM 1497 C CA . GLY A 1 185 ? 15.255 5.777 21.357 1 92.91 185 GLY A CA 1
ATOM 1498 C C . GLY A 1 185 ? 15.198 6.979 20.433 1 92.91 185 GLY A C 1
ATOM 1499 O O . GLY A 1 185 ? 15.768 8.029 20.736 1 92.91 185 GLY A O 1
ATOM 1500 N N . ILE A 1 186 ? 14.588 6.812 19.281 1 95.82 186 ILE A N 1
ATOM 1501 C CA . ILE A 1 186 ? 14.475 7.923 18.342 1 95.82 186 ILE A CA 1
ATOM 1502 C C . ILE A 1 186 ? 13.2 8.712 18.629 1 95.82 186 ILE A C 1
ATOM 1504 O O . ILE A 1 186 ? 12.117 8.134 18.747 1 95.82 186 ILE A O 1
ATOM 1508 N N . THR A 1 187 ? 13.348 9.998 18.721 1 96.37 187 THR A N 1
ATOM 1509 C CA . THR A 1 187 ? 12.203 10.864 18.98 1 96.37 187 THR A CA 1
ATOM 1510 C C . THR A 1 187 ? 11.697 11.494 17.686 1 96.37 187 THR A C 1
ATOM 1512 O O . THR A 1 187 ? 12.464 12.124 16.955 1 96.37 187 THR A O 1
ATOM 1515 N N . SER A 1 188 ? 10.438 11.244 17.466 1 95.8 188 SER A N 1
ATOM 1516 C CA . SER A 1 188 ? 9.762 11.893 16.347 1 95.8 188 SER A CA 1
ATOM 1517 C C . SER A 1 188 ? 8.903 13.06 16.822 1 95.8 188 SER A C 1
ATOM 1519 O O . SER A 1 188 ? 8.286 12.991 17.887 1 95.8 188 SER A O 1
ATOM 1521 N N . GLU A 1 189 ? 8.875 14.104 16.078 1 96.34 189 GLU A N 1
ATOM 1522 C CA . GLU A 1 189 ? 8.042 15.255 16.415 1 96.34 189 GLU A CA 1
ATOM 1523 C C . GLU A 1 189 ? 6.98 15.498 15.346 1 96.34 189 GLU A C 1
ATOM 1525 O O . GLU A 1 189 ? 7.257 15.379 14.15 1 96.34 189 GLU A O 1
ATOM 1530 N N . VAL A 1 190 ? 5.811 15.737 15.773 1 95.76 190 VAL A N 1
ATOM 1531 C CA . VAL A 1 190 ? 4.675 16.058 14.915 1 95.76 190 VAL A CA 1
ATOM 1532 C C . VAL A 1 190 ? 3.977 17.315 15.429 1 95.76 190 VAL A C 1
ATOM 1534 O O . VAL A 1 190 ? 3.61 17.392 16.604 1 95.76 190 VAL A O 1
ATOM 1537 N N . ASN A 1 191 ? 3.892 18.334 14.643 1 96.73 191 ASN A N 1
ATOM 1538 C CA . ASN A 1 191 ? 3.135 19.554 14.902 1 96.73 191 ASN A CA 1
ATOM 1539 C C . ASN A 1 191 ? 1.996 19.729 13.902 1 96.73 191 ASN A C 1
ATOM 1541 O O . ASN A 1 191 ? 2.231 20.055 12.737 1 96.73 191 ASN A O 1
ATOM 1545 N N . LYS A 1 192 ? 0.804 19.441 14.424 1 95.23 192 LYS A N 1
ATOM 1546 C CA . LYS A 1 192 ? -0.272 19.396 13.437 1 95.23 192 LYS A CA 1
ATOM 1547 C C . LYS A 1 192 ? -1.482 20.198 13.906 1 95.23 192 LYS A C 1
ATOM 1549 O O . LYS A 1 192 ? -1.615 20.492 15.096 1 95.23 192 LYS A O 1
ATOM 1554 N N . VAL A 1 193 ? -2.266 20.564 12.986 1 96.04 193 VAL A N 1
ATOM 1555 C CA . VAL A 1 193 ? -3.573 21.173 13.21 1 96.04 193 VAL A CA 1
ATOM 1556 C C . VAL A 1 193 ? -4.674 20.207 12.778 1 96.04 193 VAL A C 1
ATOM 1558 O O . VAL A 1 193 ? -4.513 19.468 11.804 1 96.04 193 VAL A O 1
ATOM 1561 N N . VAL A 1 194 ? -5.723 20.147 13.56 1 95.85 194 VAL A N 1
ATOM 1562 C CA . VAL A 1 194 ? -6.876 19.31 13.247 1 95.85 194 VAL A CA 1
ATOM 1563 C C . VAL A 1 194 ? -8.125 20.179 13.119 1 95.85 194 VAL A C 1
ATOM 1565 O O . VAL A 1 194 ? -8.401 21.013 13.984 1 95.85 194 VAL A O 1
ATOM 1568 N N . LEU A 1 195 ? -8.79 20.021 12.006 1 96.2 195 LEU A N 1
ATOM 1569 C CA . LEU A 1 195 ? -10.04 20.717 11.719 1 96.2 195 LEU A CA 1
ATOM 1570 C C . LEU A 1 195 ? -11.184 19.725 11.534 1 96.2 195 LEU A C 1
ATOM 1572 O O . LEU A 1 195 ? -11.045 18.739 10.807 1 96.2 195 LEU A O 1
ATOM 1576 N N . THR A 1 196 ? -12.26 19.952 12.19 1 95.73 196 THR A N 1
ATOM 1577 C CA . THR A 1 196 ? -13.404 19.056 12.057 1 95.73 196 THR A CA 1
ATOM 1578 C C . THR A 1 196 ? -14.671 19.841 11.729 1 95.73 196 THR A C 1
ATOM 1580 O O . THR A 1 196 ? -14.805 21.004 12.116 1 95.73 196 THR A O 1
ATOM 1583 N N . GLU A 1 197 ? -15.539 19.234 11.006 1 95.2 197 GLU A N 1
ATOM 1584 C CA . GLU A 1 197 ? -16.827 19.838 10.681 1 95.2 197 GLU A CA 1
ATOM 1585 C C . GLU A 1 197 ? -17.876 18.772 10.376 1 95.2 197 GLU A C 1
ATOM 1587 O O . GLU A 1 197 ? -17.582 17.778 9.71 1 95.2 197 GLU A O 1
ATOM 1592 N N . PHE A 1 198 ? -18.986 18.945 10.953 1 95.44 198 PHE A N 1
ATOM 1593 C CA . PHE A 1 198 ? -20.147 18.127 10.618 1 95.44 198 PHE A CA 1
ATOM 1594 C C . PHE A 1 198 ? -21.125 18.907 9.748 1 95.44 198 PHE A C 1
ATOM 1596 O O . PHE A 1 198 ? -21.49 20.038 10.076 1 95.44 198 PHE A O 1
ATOM 1603 N N . PHE A 1 199 ? -21.476 18.311 8.621 1 94.51 199 PHE A N 1
ATOM 1604 C CA . PHE A 1 199 ? -22.418 18.936 7.701 1 94.51 199 PHE A CA 1
ATOM 1605 C C . PHE A 1 199 ? -23.727 18.157 7.655 1 94.51 199 PHE A C 1
ATOM 1607 O O . PHE A 1 199 ? -23.738 16.969 7.327 1 94.51 199 PHE A O 1
ATOM 1614 N N . ASP A 1 200 ? -24.757 18.848 7.913 1 93.19 200 ASP A N 1
ATOM 1615 C CA . ASP A 1 200 ? -26.058 18.22 7.702 1 93.19 200 ASP A CA 1
ATOM 1616 C C . ASP A 1 200 ? -26.332 18.011 6.215 1 93.19 200 ASP A C 1
ATOM 1618 O O . ASP A 1 200 ? -26.918 17 5.822 1 93.19 200 ASP A O 1
ATOM 1622 N N . GLU A 1 201 ? -25.913 19.011 5.489 1 90.96 201 GLU A N 1
ATOM 1623 C CA . GLU A 1 201 ? -25.943 18.957 4.031 1 90.96 201 GLU A CA 1
ATOM 1624 C C . GLU A 1 201 ? -24.643 19.485 3.431 1 90.96 201 GLU A C 1
ATOM 1626 O O . GLU A 1 201 ? -24.261 20.631 3.675 1 90.96 201 GLU A O 1
ATOM 1631 N N . SER A 1 202 ? -24.005 18.604 2.695 1 87.35 202 SER A N 1
ATOM 1632 C CA . SER A 1 202 ? -22.738 19.003 2.09 1 87.35 202 SER A CA 1
ATOM 1633 C C . SER A 1 202 ? -22.859 19.109 0.574 1 87.35 202 SER A C 1
ATOM 1635 O O . SER A 1 202 ? -23.158 18.121 -0.1 1 87.35 202 SER A O 1
ATOM 1637 N N . VAL A 1 203 ? -22.516 20.216 0.042 1 84.6 203 VAL A N 1
ATOM 1638 C CA . VAL A 1 203 ? -22.539 20.447 -1.398 1 84.6 203 VAL A CA 1
ATOM 1639 C C . VAL A 1 203 ? -21.523 19.536 -2.084 1 84.6 203 VAL A C 1
ATOM 1641 O O . VAL A 1 203 ? -21.802 18.972 -3.145 1 84.6 203 VAL A O 1
ATOM 1644 N N . GLN A 1 204 ? -20.423 19.337 -1.41 1 82.37 204 GLN A N 1
ATOM 1645 C CA . GLN A 1 204 ? -19.342 18.538 -1.978 1 82.37 204 GLN A CA 1
ATOM 1646 C C . GLN A 1 204 ? -19.737 17.067 -2.075 1 82.37 204 GLN A C 1
ATOM 1648 O O . GLN A 1 204 ? -19.205 16.329 -2.906 1 82.37 204 GLN A O 1
ATOM 1653 N N . MET A 1 205 ? -20.645 16.7 -1.197 1 85.82 205 MET A N 1
ATOM 1654 C CA . MET A 1 205 ? -21.041 15.296 -1.158 1 85.82 205 MET A CA 1
ATOM 1655 C C . MET A 1 205 ? -22.457 15.115 -1.695 1 85.82 205 MET A C 1
ATOM 1657 O O . MET A 1 205 ? -23.198 14.249 -1.225 1 85.82 205 MET A O 1
ATOM 1661 N N . GLY A 1 206 ? -22.975 15.977 -2.546 1 82.92 206 GLY A N 1
ATOM 1662 C CA . GLY A 1 206 ? -24.251 15.837 -3.23 1 82.92 206 GLY A CA 1
ATOM 1663 C C . GLY A 1 206 ? -25.439 16.184 -2.353 1 82.92 206 GLY A C 1
ATOM 1664 O O . GLY A 1 206 ? -26.524 15.621 -2.517 1 82.92 206 GLY A O 1
ATOM 1665 N N . GLY A 1 207 ? -25.218 16.882 -1.324 1 86.91 207 GLY A N 1
ATOM 1666 C CA . GLY A 1 207 ? -26.312 17.299 -0.462 1 86.91 207 GLY A CA 1
ATOM 1667 C C . GLY A 1 207 ? -26.575 16.333 0.678 1 86.91 207 GLY A C 1
ATOM 1668 O O . GLY A 1 207 ? -27.572 16.464 1.391 1 86.91 207 GLY A O 1
ATOM 1669 N N . GLU A 1 208 ? -25.77 15.348 0.841 1 88.87 208 GLU A N 1
ATOM 1670 C CA . GLU A 1 208 ? -25.912 14.356 1.903 1 88.87 208 GLU A CA 1
ATOM 1671 C C . GLU A 1 208 ? -25.112 14.754 3.14 1 88.87 208 GLU A C 1
ATOM 1673 O O . GLU A 1 208 ? -24.143 15.51 3.042 1 88.87 208 GLU A O 1
ATOM 1678 N N . PRO A 1 209 ? -25.566 14.333 4.25 1 92.82 209 PRO A N 1
ATOM 1679 C CA . PRO A 1 209 ? -24.792 14.599 5.465 1 92.82 209 PRO A CA 1
ATOM 1680 C C . PRO A 1 209 ? -23.41 13.952 5.437 1 92.82 209 PRO A C 1
ATOM 1682 O O . PRO A 1 209 ? -23.249 12.854 4.897 1 92.82 209 PRO A O 1
ATOM 1685 N N . CYS A 1 210 ? -22.479 14.675 5.987 1 96.39 210 CYS A N 1
ATOM 1686 C CA . CYS A 1 210 ? -21.134 14.118 6.086 1 96.39 210 CYS A CA 1
ATOM 1687 C C . CYS A 1 210 ? -20.346 14.791 7.204 1 96.39 210 CYS A C 1
ATOM 1689 O O . CYS A 1 210 ? -20.746 15.844 7.704 1 96.39 210 CYS A O 1
ATOM 1691 N N . ALA A 1 211 ? -19.411 14.155 7.665 1 97.44 211 ALA A N 1
ATOM 1692 C CA . ALA A 1 211 ? -18.439 14.699 8.609 1 97.44 211 ALA A CA 1
ATOM 1693 C C . ALA A 1 211 ? -17.032 14.685 8.017 1 97.44 211 ALA A C 1
ATOM 1695 O O . ALA A 1 211 ? -16.664 13.753 7.299 1 97.44 211 ALA A O 1
ATOM 1696 N N . VAL A 1 212 ? -16.306 15.731 8.306 1 97.22 212 VAL A N 1
ATOM 1697 C CA . VAL A 1 212 ? -14.977 15.871 7.72 1 97.22 212 VAL A CA 1
ATOM 1698 C C . VAL A 1 212 ? -13.955 16.156 8.819 1 97.22 212 VAL A C 1
ATOM 1700 O O . VAL A 1 212 ? -14.217 16.946 9.728 1 97.22 212 VAL A O 1
ATOM 1703 N N . VAL A 1 213 ? -12.911 15.465 8.797 1 97.23 213 VAL A N 1
ATOM 1704 C CA . VAL A 1 213 ? -11.755 15.714 9.653 1 97.23 213 VAL A CA 1
ATOM 1705 C C . VAL A 1 213 ? -10.516 15.952 8.792 1 97.23 213 VAL A C 1
ATOM 1707 O O . VAL A 1 213 ? -10.145 15.102 7.979 1 97.23 213 VAL A O 1
ATOM 1710 N N . VAL A 1 214 ? -9.898 17.112 8.954 1 97.31 214 VAL A N 1
ATOM 1711 C CA . VAL A 1 214 ? -8.695 17.457 8.203 1 97.31 214 VAL A CA 1
ATOM 1712 C C . VAL A 1 214 ? -7.525 17.656 9.164 1 97.31 214 VAL A C 1
ATOM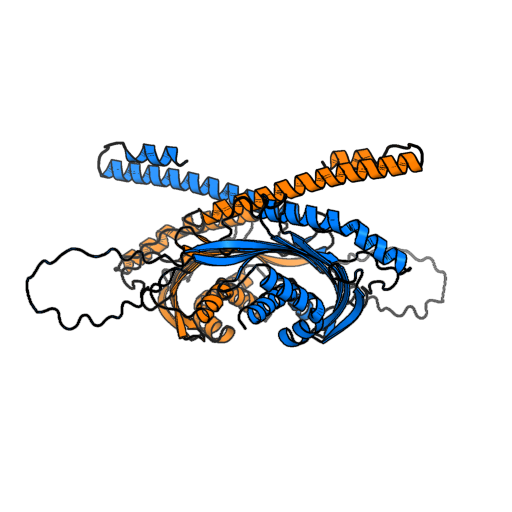 1714 O O . VAL A 1 214 ? -7.683 18.261 10.227 1 97.31 214 VAL A O 1
ATOM 1717 N N . THR A 1 215 ? -6.466 17.055 8.841 1 96.83 215 THR A N 1
ATOM 1718 C CA . THR A 1 215 ? -5.22 17.243 9.576 1 96.83 215 THR A CA 1
ATOM 1719 C C . THR A 1 215 ? -4.121 17.763 8.654 1 96.83 215 THR A C 1
ATOM 1721 O O . THR A 1 215 ? -4.002 17.32 7.51 1 96.83 215 THR A O 1
ATOM 1724 N N . ASP A 1 216 ? -3.37 18.669 9.115 1 96.85 216 ASP A N 1
ATOM 1725 C CA . ASP A 1 216 ? -2.193 19.147 8.398 1 96.85 216 ASP A CA 1
ATOM 1726 C C . ASP A 1 216 ? -1.072 19.52 9.366 1 96.85 216 ASP A C 1
ATOM 1728 O O . ASP A 1 216 ? -1.318 19.731 10.556 1 96.85 216 ASP A O 1
ATOM 1732 N N . SER A 1 217 ? 0.089 19.518 8.854 1 96.65 217 SER A N 1
ATOM 1733 C CA . SER A 1 217 ? 1.244 19.827 9.69 1 96.65 217 SER A CA 1
ATOM 1734 C C . SER A 1 217 ? 1.596 21.309 9.622 1 96.65 217 SER A C 1
ATOM 1736 O O . SER A 1 217 ? 1.388 21.955 8.593 1 96.65 217 SER A O 1
ATOM 1738 N N . ILE A 1 218 ? 2.163 21.789 10.712 1 96.91 218 ILE A N 1
ATOM 1739 C CA . ILE A 1 218 ? 2.703 23.144 10.754 1 96.91 218 ILE A CA 1
ATOM 1740 C C . ILE A 1 218 ? 4.091 23.166 10.118 1 96.91 218 ILE A C 1
ATOM 1742 O O . ILE A 1 218 ? 4.979 22.411 10.523 1 96.91 218 ILE A O 1
ATOM 1746 N N . ASP A 1 219 ? 4.239 24.019 9.19 1 94.79 219 ASP A N 1
ATOM 1747 C CA . ASP A 1 219 ? 5.521 24.067 8.495 1 94.79 219 ASP A CA 1
ATOM 1748 C C . ASP A 1 219 ? 6.552 24.856 9.299 1 94.79 219 ASP A C 1
ATOM 1750 O O . ASP A 1 219 ? 7.707 24.439 9.416 1 94.79 219 ASP A O 1
ATOM 1754 N N . VAL A 1 220 ? 6.094 25.994 9.774 1 95.95 220 VAL A N 1
ATOM 1755 C CA . VAL A 1 220 ? 6.952 26.859 10.578 1 95.95 220 VAL A CA 1
ATOM 1756 C C . VAL A 1 220 ? 6.221 27.27 11.854 1 95.95 220 VAL A C 1
ATOM 1758 O O . VAL A 1 220 ? 5.093 27.765 11.799 1 95.95 220 VAL A O 1
ATOM 1761 N N . ASP A 1 221 ? 6.824 27 12.877 1 95.73 221 ASP A N 1
ATOM 1762 C CA . ASP A 1 221 ? 6.306 27.426 14.174 1 95.73 221 ASP A CA 1
ATOM 1763 C C . ASP A 1 221 ? 7.301 28.335 14.891 1 95.73 221 ASP A C 1
ATOM 1765 O O . ASP A 1 221 ? 8.313 27.865 15.415 1 95.73 221 ASP A O 1
ATOM 1769 N N . ASP A 1 222 ? 6.983 29.599 15.018 1 94.37 222 ASP A N 1
ATOM 1770 C CA . ASP A 1 222 ? 7.909 30.565 15.602 1 94.37 222 ASP A CA 1
ATOM 1771 C C . ASP A 1 222 ? 8.003 30.391 17.116 1 94.37 222 ASP A C 1
ATOM 1773 O O . ASP A 1 222 ? 9.012 30.751 17.726 1 94.37 222 ASP A O 1
ATOM 1777 N N . LEU A 1 223 ? 6.963 29.925 17.752 1 92.73 223 LEU A N 1
ATOM 1778 C CA . LEU A 1 223 ? 6.95 29.727 19.198 1 92.73 223 LEU A CA 1
ATOM 1779 C C . LEU A 1 223 ? 7.69 28.449 19.578 1 92.73 223 LEU A C 1
ATOM 1781 O O . LEU A 1 223 ? 8.4 28.414 20.585 1 92.73 223 LEU A O 1
ATOM 1785 N N . TYR A 1 224 ? 7.497 27.392 18.74 1 92.15 224 TYR A N 1
ATOM 1786 C CA . TYR A 1 224 ? 8.134 26.102 18.979 1 92.15 224 TYR A CA 1
ATOM 1787 C C . TYR A 1 224 ? 8.798 25.578 17.712 1 92.15 224 TYR A C 1
ATOM 1789 O O . TYR A 1 224 ? 8.268 24.682 17.05 1 92.15 224 TYR A O 1
ATOM 1797 N N . PRO A 1 225 ? 9.97 26.031 17.459 1 94.04 225 PRO A N 1
ATOM 1798 C CA . PRO A 1 225 ? 10.65 25.597 16.236 1 94.04 225 PRO A CA 1
ATOM 1799 C C . PRO A 1 225 ? 11.016 24.115 16.259 1 94.04 225 PRO A C 1
ATOM 1801 O O . PRO A 1 225 ? 11.232 23.545 17.331 1 94.04 225 PRO A O 1
ATOM 1804 N N . TYR A 1 226 ? 11.042 23.515 15.101 1 95.51 226 TYR A N 1
ATOM 1805 C CA . TYR A 1 226 ? 11.484 22.131 14.973 1 95.51 226 TYR A CA 1
ATOM 1806 C C . TYR A 1 226 ? 12.958 21.993 15.332 1 95.51 226 TYR A C 1
ATOM 1808 O O . TYR A 1 226 ? 13.727 22.948 15.201 1 95.51 226 TYR A O 1
ATOM 1816 N N . ASN A 1 227 ? 13.355 20.803 15.786 1 94.25 227 ASN A N 1
ATOM 1817 C CA . ASN A 1 227 ? 14.74 20.484 16.117 1 94.25 227 ASN A CA 1
ATOM 1818 C C . ASN A 1 227 ? 15.253 19.302 15.3 1 94.25 227 ASN A C 1
ATOM 1820 O O . ASN A 1 227 ? 15.379 18.191 15.818 1 94.25 227 ASN A O 1
ATOM 1824 N N . PRO A 1 228 ? 15.679 19.563 14.087 1 93.11 228 PRO A N 1
ATOM 1825 C CA . PRO A 1 228 ? 16.07 18.473 13.189 1 93.11 228 PRO A CA 1
ATOM 1826 C C . PRO A 1 228 ? 17.345 17.765 13.641 1 93.11 228 PRO A C 1
ATOM 1828 O O . PRO A 1 228 ? 17.654 16.674 13.155 1 93.11 228 PRO A O 1
ATOM 1831 N N . HIS A 1 229 ? 18.106 18.297 14.542 1 93.69 229 HIS A N 1
ATOM 1832 C CA . HIS A 1 229 ? 19.379 17.717 14.956 1 93.69 229 HIS A CA 1
ATOM 1833 C C . HIS A 1 229 ? 19.176 16.651 16.027 1 93.69 229 HIS A C 1
ATOM 1835 O O . HIS A 1 229 ? 20.082 15.862 16.304 1 93.69 229 HIS A O 1
ATOM 1841 N N . GLU A 1 230 ? 17.998 16.655 16.628 1 94.88 230 GLU A N 1
ATOM 1842 C CA . GLU A 1 230 ? 17.793 15.712 17.723 1 94.88 230 GLU A CA 1
ATOM 1843 C C . GLU A 1 230 ? 16.517 14.899 17.52 1 94.88 230 GLU A C 1
ATOM 1845 O O . GLU A 1 230 ? 16.31 13.883 18.187 1 94.88 230 GLU A O 1
ATOM 1850 N N . ARG A 1 231 ? 15.729 15.416 16.567 1 96.54 231 ARG A N 1
ATOM 1851 C CA . ARG A 1 231 ? 14.429 14.779 16.386 1 96.54 231 ARG A CA 1
ATOM 1852 C C . ARG A 1 231 ? 14.124 14.566 14.907 1 96.54 231 ARG A C 1
ATOM 1854 O O . ARG A 1 231 ? 14.605 15.315 14.055 1 96.54 231 ARG A O 1
ATOM 1861 N N . VAL A 1 232 ? 13.38 13.488 14.655 1 97.25 232 VAL A N 1
ATOM 1862 C CA . VAL A 1 232 ? 12.903 13.247 13.297 1 97.25 232 VAL A CA 1
ATOM 1863 C C . VAL A 1 232 ? 11.558 13.939 13.091 1 97.25 232 VAL A C 1
ATOM 1865 O O . VAL A 1 232 ? 10.59 13.652 13.799 1 97.25 232 VAL A O 1
ATOM 1868 N N . ARG A 1 233 ? 11.465 14.849 12.201 1 97.42 233 ARG A N 1
ATOM 1869 C CA . ARG A 1 233 ? 10.212 15.531 11.895 1 97.42 233 ARG A CA 1
ATOM 1870 C C . ARG A 1 233 ? 9.318 14.664 11.015 1 97.42 233 ARG A C 1
ATOM 1872 O O . ARG A 1 233 ? 9.754 14.171 9.972 1 97.42 233 ARG A O 1
ATOM 1879 N N . ARG A 1 234 ? 8.122 14.518 11.453 1 96.64 234 ARG A N 1
ATOM 1880 C CA . ARG A 1 234 ? 7.102 13.815 10.682 1 96.64 234 ARG A CA 1
ATOM 1881 C C . ARG A 1 234 ? 5.926 14.732 10.365 1 96.64 234 ARG A C 1
ATOM 1883 O O . ARG A 1 234 ? 5.35 15.346 11.265 1 96.64 234 ARG A O 1
ATOM 1890 N N . ASP A 1 235 ? 5.647 14.836 9.127 1 96.13 235 ASP A N 1
ATOM 1891 C CA . ASP A 1 235 ? 4.495 15.616 8.685 1 96.13 235 ASP A CA 1
ATOM 1892 C C . ASP A 1 235 ? 3.339 14.706 8.277 1 96.13 235 ASP A C 1
ATOM 1894 O O . ASP A 1 235 ? 3.553 13.663 7.654 1 96.13 235 ASP A O 1
ATOM 1898 N N . ILE A 1 236 ? 2.179 15.103 8.697 1 96.15 236 ILE A N 1
ATOM 1899 C CA . ILE A 1 236 ? 0.98 14.35 8.343 1 96.15 236 ILE A CA 1
ATOM 1900 C C . ILE A 1 236 ? -0.08 15.299 7.789 1 96.15 236 ILE A C 1
ATOM 1902 O O . ILE A 1 236 ? -0.45 16.276 8.443 1 96.15 236 ILE A O 1
ATOM 1906 N N . SER A 1 237 ? -0.513 15.089 6.611 1 96.22 237 SER A N 1
ATOM 1907 C CA . SER A 1 237 ? -1.684 15.721 6.012 1 96.22 237 SER A CA 1
ATOM 1908 C C . SER A 1 237 ? -2.731 14.685 5.619 1 96.22 237 SER A C 1
ATOM 1910 O O . SER A 1 237 ? -2.435 13.746 4.877 1 96.22 237 SER A O 1
ATOM 1912 N N . ALA A 1 238 ? -3.876 14.858 6.114 1 97.1 238 ALA A N 1
ATOM 1913 C CA . ALA A 1 238 ? -4.888 13.835 5.866 1 97.1 238 ALA A CA 1
ATOM 1914 C C . ALA A 1 238 ? -6.289 14.439 5.861 1 97.1 238 ALA A C 1
ATOM 1916 O O . ALA A 1 238 ? -6.531 15.468 6.496 1 97.1 238 ALA A O 1
ATOM 1917 N N . THR A 1 239 ? -7.16 13.887 5.147 1 97.71 239 THR A N 1
ATOM 1918 C CA . THR A 1 239 ? -8.582 14.212 5.154 1 97.71 239 THR A CA 1
ATOM 1919 C C . THR A 1 239 ? -9.425 12.945 5.27 1 97.71 239 THR A C 1
ATOM 1921 O O . THR A 1 239 ? -9.21 11.98 4.533 1 97.71 239 THR A O 1
ATOM 1924 N N . THR A 1 240 ? -10.281 12.968 6.173 1 97.71 240 THR A N 1
ATOM 1925 C CA . THR A 1 240 ? -11.25 11.897 6.377 1 97.71 240 THR A CA 1
ATOM 1926 C C . THR A 1 240 ? -12.672 12.404 6.15 1 97.71 240 THR A C 1
ATOM 1928 O O . THR A 1 240 ? -13.067 13.43 6.708 1 97.71 240 THR A O 1
ATOM 1931 N N . VAL A 1 241 ? -13.359 11.74 5.369 1 97.72 241 VAL A N 1
ATOM 1932 C CA . VAL A 1 241 ? -14.766 12.054 5.137 1 97.72 241 VAL A CA 1
ATOM 1933 C C . VAL A 1 241 ? -15.634 10.866 5.543 1 97.72 241 VAL A C 1
ATOM 1935 O O . VAL A 1 241 ? -15.372 9.73 5.139 1 97.72 241 VAL A O 1
ATOM 1938 N N . LEU A 1 242 ? -16.59 11.112 6.322 1 97.42 242 LEU A N 1
ATOM 1939 C CA . LEU A 1 242 ? -17.562 10.102 6.724 1 97.42 242 LEU A CA 1
ATOM 1940 C C . LEU A 1 242 ? -18.881 10.291 5.982 1 97.42 242 LEU A C 1
ATOM 1942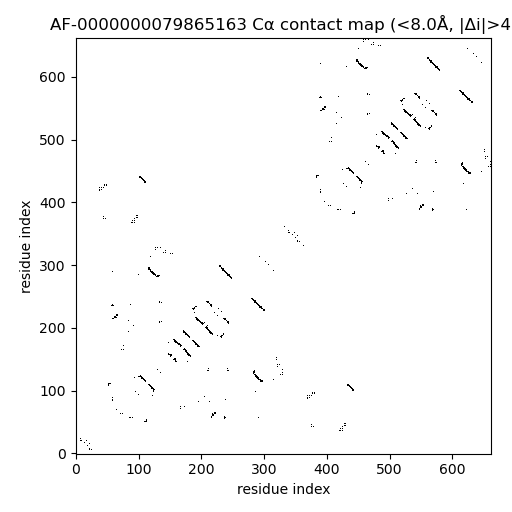 O O . LEU A 1 242 ? -19.425 11.398 5.945 1 97.42 242 LEU A O 1
ATOM 1946 N N . THR A 1 243 ? -19.32 9.263 5.437 1 95.72 243 THR A N 1
ATOM 1947 C CA . THR A 1 243 ? -20.626 9.266 4.787 1 95.72 243 THR A CA 1
ATOM 1948 C C . THR A 1 243 ? -21.462 8.075 5.247 1 95.72 243 THR A C 1
ATOM 1950 O O . THR A 1 243 ? -20.931 7.124 5.825 1 95.72 243 THR A O 1
ATOM 1953 N N . GLU A 1 244 ? -22.727 8.146 5.04 1 93.5 244 GLU A N 1
ATOM 1954 C CA . GLU A 1 244 ? -23.637 7.073 5.43 1 93.5 244 GLU A CA 1
ATOM 1955 C C . GLU A 1 244 ? -24.248 6.395 4.207 1 93.5 244 GLU A C 1
ATOM 1957 O O . GLU A 1 244 ? -24.569 7.059 3.219 1 93.5 244 GLU A O 1
ATOM 1962 N N . MET A 1 245 ? -24.234 5.144 4.313 1 90.99 245 MET A N 1
ATOM 1963 C CA . MET A 1 245 ? -24.889 4.319 3.302 1 90.99 245 MET A CA 1
ATOM 1964 C C . MET A 1 245 ? -25.809 3.291 3.95 1 90.99 245 MET A C 1
ATOM 1966 O O . MET A 1 245 ? -25.64 2.953 5.123 1 90.99 245 MET A O 1
ATOM 1970 N N . ARG A 1 246 ? -26.812 2.811 3.218 1 88.51 246 ARG A N 1
ATOM 1971 C CA . ARG A 1 246 ? -27.715 1.769 3.697 1 88.51 246 ARG A CA 1
ATOM 1972 C C . ARG A 1 246 ? -27.614 0.516 2.834 1 88.51 246 ARG A C 1
ATOM 1974 O O . ARG A 1 246 ? -27.451 0.607 1.615 1 88.51 246 ARG A O 1
ATOM 1981 N N . ARG A 1 247 ? -27.495 -0.539 3.492 1 85.24 247 ARG A N 1
ATOM 1982 C CA . ARG A 1 247 ? -27.489 -1.8 2.758 1 85.24 247 ARG A CA 1
ATOM 1983 C C . ARG A 1 247 ? -28.423 -2.816 3.408 1 85.24 247 ARG A C 1
ATOM 1985 O O . ARG A 1 247 ? -28.782 -2.677 4.579 1 85.24 247 ARG A O 1
ATOM 1992 N N . LYS A 1 248 ? -28.862 -3.869 2.564 1 80.09 248 LYS A N 1
ATOM 1993 C CA . LYS A 1 248 ? -29.69 -4.961 3.067 1 80.09 248 LYS A CA 1
ATOM 1994 C C . LYS A 1 248 ? -28.88 -5.902 3.954 1 80.09 248 LYS A C 1
ATOM 1996 O O . LYS A 1 248 ? -27.718 -6.192 3.662 1 80.09 248 LYS A O 1
ATOM 2001 N N . LYS A 1 249 ? -29.433 -6.173 5.052 1 69.92 249 LYS A N 1
ATOM 2002 C CA . LYS A 1 249 ? -28.734 -7.078 5.959 1 69.92 249 LYS A CA 1
ATOM 2003 C C . LYS A 1 249 ? -28.651 -8.486 5.376 1 69.92 249 LYS A C 1
ATOM 2005 O O . LYS A 1 249 ? -29.631 -8.994 4.827 1 69.92 249 LYS A O 1
ATOM 2010 N N . GLN A 1 250 ? -27.54 -8.964 5.028 1 58.98 250 GLN A N 1
ATOM 2011 C CA . GLN A 1 250 ? -27.384 -10.334 4.551 1 58.98 250 GLN A CA 1
ATOM 2012 C C . GLN A 1 250 ? -27.844 -11.338 5.605 1 58.98 250 GLN A C 1
ATOM 2014 O O . GLN A 1 250 ? -27.448 -11.25 6.769 1 58.98 250 GLN A O 1
ATOM 2019 N N . LYS A 1 251 ? -29.073 -11.943 5.543 1 49.68 251 LYS A N 1
ATOM 2020 C CA . LYS A 1 251 ? -29.548 -13.005 6.425 1 49.68 251 LYS A CA 1
ATOM 2021 C C . LYS A 1 251 ? -28.527 -14.136 6.522 1 49.68 251 LYS A C 1
ATOM 2023 O O . LYS A 1 251 ? -28.029 -14.619 5.503 1 49.68 251 LYS A O 1
ATOM 2028 N N . ARG A 1 252 ? -27.669 -14.234 7.541 1 49.24 252 ARG A N 1
ATOM 2029 C CA . ARG A 1 252 ? -26.953 -15.489 7.747 1 49.24 252 ARG A CA 1
ATOM 2030 C C . ARG A 1 252 ? -27.908 -16.677 7.699 1 49.24 252 ARG A C 1
ATOM 2032 O O . ARG A 1 252 ? -28.88 -16.73 8.455 1 49.24 252 ARG A O 1
ATOM 2039 N N . SER A 1 253 ? -28.201 -17.217 6.705 1 37.92 253 SER A N 1
ATOM 2040 C CA . SER A 1 253 ? -29.005 -18.435 6.682 1 37.92 253 SER A CA 1
ATOM 2041 C C . SER A 1 253 ? -28.548 -19.419 7.753 1 37.92 253 SER A C 1
ATOM 2043 O O . SER A 1 253 ? -27.424 -19.924 7.701 1 37.92 253 SER A O 1
ATOM 2045 N N . MET A 1 254 ? -28.785 -19.275 9.034 1 36.12 254 MET A N 1
ATOM 2046 C CA . MET A 1 254 ? -28.674 -20.416 9.938 1 36.12 254 MET A CA 1
ATOM 2047 C C . MET A 1 254 ? -29.508 -21.59 9.436 1 36.12 254 MET A C 1
ATOM 2049 O O . MET A 1 254 ? -30.685 -21.713 9.78 1 36.12 254 MET A O 1
ATOM 2053 N N . SER A 1 255 ? -29.541 -21.971 8.238 1 34.7 255 SER A N 1
ATOM 2054 C CA . SER A 1 255 ? -30.45 -23.067 7.919 1 34.7 255 SER A CA 1
ATOM 2055 C C . SER A 1 255 ? -30.044 -24.349 8.639 1 34.7 255 SER A C 1
ATOM 2057 O O . SER A 1 255 ? -29.459 -25.249 8.033 1 34.7 255 SER A O 1
ATOM 2059 N N . THR A 1 256 ? -29.383 -24.434 9.751 1 32.63 256 THR A N 1
ATOM 2060 C CA . THR A 1 256 ? -29.226 -25.83 10.147 1 32.63 256 THR A CA 1
ATOM 2061 C C . THR A 1 256 ? -30.579 -26.451 10.485 1 32.63 256 THR A C 1
ATOM 2063 O O . THR A 1 256 ? -30.899 -26.653 11.659 1 32.63 256 THR A O 1
ATOM 2066 N N . GLU A 1 257 ? -31.739 -25.969 10.124 1 28.31 257 GLU A N 1
ATOM 2067 C CA . GLU A 1 257 ? -32.833 -26.76 10.679 1 28.31 257 GLU A CA 1
ATOM 2068 C C . GLU A 1 257 ? -32.738 -28.219 10.24 1 28.31 257 GLU A C 1
ATOM 2070 O O . GLU A 1 257 ? -32.329 -28.508 9.113 1 28.31 257 GLU A O 1
ATOM 2075 N N . SER A 1 258 ? -32.742 -29.177 11.195 1 29.29 258 SER A N 1
ATOM 2076 C CA . SER A 1 258 ? -32.856 -30.632 11.218 1 29.29 258 SER A CA 1
ATOM 2077 C C . SER A 1 258 ? -34.009 -31.11 10.341 1 29.29 258 SER A C 1
ATOM 2079 O O . SER A 1 258 ? -35.164 -30.747 10.573 1 29.29 258 SER A O 1
ATOM 2081 N N . GLU A 1 259 ? -33.837 -31.352 9.09 1 27.11 259 GLU A N 1
ATOM 2082 C CA . GLU A 1 259 ? -34.797 -32.006 8.206 1 27.11 259 GLU A CA 1
ATOM 2083 C C . GLU A 1 259 ? -35.215 -33.367 8.757 1 27.11 259 GLU A C 1
ATOM 2085 O O . GLU A 1 259 ? -34.549 -34.374 8.51 1 27.11 259 GLU A O 1
ATOM 2090 N N . HIS A 1 260 ? -35.495 -33.477 10.142 1 25.7 260 HIS A N 1
ATOM 2091 C CA . HIS A 1 260 ? -35.993 -34.819 10.42 1 25.7 260 HIS A CA 1
ATOM 2092 C C . HIS A 1 260 ? -37.128 -35.192 9.472 1 25.7 260 HIS A C 1
ATOM 2094 O O . HIS A 1 260 ? -37.109 -36.266 8.866 1 25.7 260 HIS A O 1
ATOM 2100 N N . GLN A 1 261 ? -38.483 -34.897 9.966 1 26.26 261 GLN A N 1
ATOM 2101 C CA . GLN A 1 261 ? -39.663 -35.756 9.945 1 26.26 261 GLN A CA 1
ATOM 2102 C C . GLN A 1 261 ? -40.408 -35.635 8.619 1 26.26 261 GLN A C 1
ATOM 2104 O O . GLN A 1 261 ? -41.158 -34.68 8.408 1 26.26 261 GLN A O 1
ATOM 2109 N N . ALA A 1 262 ? -39.953 -35.936 7.488 1 25.08 262 ALA A N 1
ATOM 2110 C CA . ALA A 1 262 ? -40.584 -35.714 6.189 1 25.08 262 ALA A CA 1
ATOM 2111 C C . ALA A 1 262 ? -41.894 -36.488 6.077 1 25.08 262 ALA A C 1
ATOM 2113 O O . ALA A 1 262 ? -42.474 -36.586 4.993 1 25.08 262 ALA A O 1
ATOM 2114 N N . ILE A 1 263 ? -42.25 -37.447 6.99 1 25.17 263 ILE A N 1
ATOM 2115 C CA . ILE A 1 263 ? -43.061 -38.376 6.211 1 25.17 263 ILE A CA 1
ATOM 2116 C C . ILE A 1 263 ? -44.333 -37.678 5.736 1 25.17 263 ILE A C 1
ATOM 2118 O O . ILE A 1 263 ? -44.884 -38.023 4.688 1 25.17 263 ILE A O 1
ATOM 2122 N N . ASP A 1 264 ? -45.121 -37.13 6.699 1 24.04 264 ASP A N 1
ATOM 2123 C CA . ASP A 1 264 ? -46.534 -37.468 6.557 1 24.04 264 ASP A CA 1
ATOM 2124 C C . ASP A 1 264 ? -47.152 -36.753 5.358 1 24.04 264 ASP A C 1
ATOM 2126 O O . ASP A 1 264 ? -46.545 -35.842 4.791 1 24.04 264 ASP A O 1
ATOM 2130 N N . THR A 1 265 ? -48.53 -36.335 5.554 1 26.99 265 THR A N 1
ATOM 2131 C CA . THR A 1 265 ? -49.815 -36.302 4.865 1 26.99 265 THR A CA 1
ATOM 2132 C C . THR A 1 265 ? -49.867 -35.145 3.872 1 26.99 265 THR A C 1
ATOM 2134 O O . THR A 1 265 ? -49.126 -34.169 4.008 1 26.99 265 THR A O 1
ATOM 2137 N N . GLY A 1 266 ? -50.745 -35.277 2.68 1 25.66 266 GLY A N 1
ATOM 2138 C CA . GLY A 1 266 ? -51.08 -34.783 1.354 1 25.66 266 GLY A CA 1
ATOM 2139 C C . GLY A 1 266 ? -51.484 -33.32 1.347 1 25.66 266 GLY A C 1
ATOM 2140 O O . GLY A 1 266 ? -51.803 -32.764 0.295 1 25.66 266 GLY A O 1
ATOM 2141 N N . SER A 1 267 ? -52.211 -32.916 2.388 1 29.32 267 SER A N 1
ATOM 2142 C CA . SER A 1 267 ? -53.141 -31.876 1.96 1 29.32 267 SER A CA 1
ATOM 2143 C C . SER A 1 267 ? -52.398 -30.632 1.484 1 29.32 267 SER A C 1
ATOM 2145 O O . SER A 1 267 ? -51.464 -30.17 2.142 1 29.32 267 SER A O 1
ATOM 2147 N N . ILE A 1 268 ? -52.467 -30.327 0.171 1 27.15 268 ILE A N 1
ATOM 2148 C CA . ILE A 1 268 ? -51.92 -29.276 -0.68 1 27.15 268 ILE A CA 1
ATOM 2149 C C . ILE A 1 268 ? -52.28 -27.907 -0.105 1 27.15 268 ILE A C 1
ATOM 2151 O O . ILE A 1 268 ? -53.054 -27.158 -0.706 1 27.15 268 ILE A O 1
ATOM 2155 N N . SER A 1 269 ? -52.665 -27.816 1.183 1 26.01 269 SER A N 1
ATOM 2156 C CA . SER A 1 269 ? -53.269 -26.5 1.365 1 26.01 269 SER A CA 1
ATOM 2157 C C . SER A 1 269 ? -52.385 -25.401 0.785 1 26.01 269 SER A C 1
ATOM 2159 O O . SER A 1 269 ? -51.198 -25.62 0.532 1 26.01 269 SER A O 1
ATOM 2161 N N . GLU A 1 270 ? -53.017 -24.157 0.894 1 29.77 270 GLU A N 1
ATOM 2162 C CA . GLU A 1 270 ? -52.85 -22.795 0.395 1 29.77 270 GLU A CA 1
ATOM 2163 C C . GLU A 1 270 ? -51.441 -22.277 0.666 1 29.77 270 GLU A C 1
ATOM 2165 O O . GLU A 1 270 ? -50.858 -22.566 1.714 1 29.77 270 GLU A O 1
ATOM 2170 N N . ALA A 1 271 ? -50.789 -22.009 -0.442 1 25.84 271 ALA A N 1
ATOM 2171 C CA . ALA A 1 271 ? -49.523 -21.33 -0.701 1 25.84 271 ALA A CA 1
ATOM 2172 C C . ALA A 1 271 ? -49.237 -20.276 0.366 1 25.84 271 ALA A C 1
ATOM 2174 O O . ALA A 1 271 ? -50.155 -19.804 1.042 1 25.84 271 ALA A O 1
ATOM 2175 N N . ASP A 1 272 ? -47.926 -20.035 0.597 1 29.36 272 ASP A N 1
ATOM 2176 C CA . ASP A 1 272 ? -46.957 -19.318 1.42 1 29.36 272 ASP A CA 1
ATOM 2177 C C . ASP A 1 272 ? -47.267 -17.824 1.457 1 29.36 272 ASP A C 1
ATOM 2179 O O . ASP A 1 272 ? -47.41 -17.188 0.411 1 29.36 272 ASP A O 1
ATOM 2183 N N . ASP A 1 273 ? -48.013 -17.32 2.347 1 30.69 273 ASP A N 1
ATOM 2184 C CA . ASP A 1 273 ? -47.791 -15.97 2.854 1 30.69 273 ASP A CA 1
ATOM 2185 C C . ASP A 1 273 ? -46.317 -15.583 2.761 1 30.69 273 ASP A C 1
ATOM 2187 O O . ASP A 1 273 ? -45.473 -16.159 3.45 1 30.69 273 ASP A O 1
ATOM 2191 N N . VAL A 1 274 ? -45.863 -15.356 1.535 1 35.51 274 VAL A N 1
ATOM 2192 C CA . VAL A 1 274 ? -44.643 -14.575 1.362 1 35.51 274 VAL A CA 1
ATOM 2193 C C . VAL A 1 274 ? -44.507 -13.57 2.503 1 35.51 274 VAL A C 1
ATOM 2195 O O . VAL A 1 274 ? -45.298 -12.63 2.609 1 35.51 274 VAL A O 1
ATOM 2198 N N . SER A 1 275 ? -44.436 -13.928 3.701 1 35.48 275 SER A N 1
ATOM 2199 C CA . SER A 1 275 ? -44.058 -13.023 4.782 1 35.48 275 SER A CA 1
ATOM 2200 C C . SER A 1 275 ? -43.099 -11.944 4.291 1 35.48 275 SER A C 1
ATOM 2202 O O . SER A 1 275 ? -42.17 -12.23 3.533 1 35.48 275 SER A O 1
ATOM 2204 N N . ASN A 1 276 ? -43.596 -10.79 4 1 40.23 276 ASN A N 1
ATOM 2205 C CA . ASN A 1 276 ? -42.941 -9.487 3.942 1 40.23 276 ASN A CA 1
ATOM 2206 C C . ASN A 1 276 ? -41.691 -9.449 4.817 1 40.23 276 ASN A C 1
ATOM 2208 O O . ASN A 1 276 ? -41.766 -9.107 5.998 1 40.23 276 ASN A O 1
ATOM 2212 N N . ASP A 1 277 ? -40.986 -10.451 4.929 1 41.43 277 ASP A N 1
ATOM 2213 C CA . ASP A 1 277 ? -39.704 -10.256 5.6 1 41.43 277 ASP A CA 1
ATOM 2214 C C . ASP A 1 277 ? -39.12 -8.882 5.281 1 41.43 277 ASP A C 1
ATOM 2216 O O . ASP A 1 277 ? -38.716 -8.622 4.146 1 41.43 277 ASP A O 1
ATOM 2220 N N . GLU A 1 278 ? -39.674 -7.81 5.654 1 46.4 278 GLU A N 1
ATOM 2221 C CA . GLU A 1 278 ? -39.066 -6.486 5.751 1 46.4 278 GLU A CA 1
ATOM 2222 C C . GLU A 1 278 ? -37.545 -6.58 5.815 1 46.4 278 GLU A C 1
ATOM 2224 O O . GLU A 1 278 ? -36.991 -7.126 6.772 1 46.4 278 GLU A O 1
ATOM 2229 N N . GLU A 1 279 ? -36.865 -6.916 4.818 1 57.55 279 GLU A N 1
ATOM 2230 C CA . GLU A 1 279 ? -35.416 -6.878 4.645 1 57.55 279 GLU A CA 1
ATOM 2231 C C . GLU A 1 279 ? -34.788 -5.773 5.49 1 57.55 279 GLU A C 1
ATOM 2233 O O . GLU A 1 279 ? -35.077 -4.592 5.292 1 57.55 279 GLU A O 1
ATOM 2238 N N . GLU A 1 280 ? -34.552 -5.854 6.795 1 73.85 280 GLU A N 1
ATOM 2239 C CA . GLU A 1 280 ? -33.932 -4.932 7.742 1 73.85 280 GLU A CA 1
ATOM 2240 C C . GLU A 1 280 ? -32.676 -4.296 7.152 1 73.85 280 GLU A C 1
ATOM 2242 O O . GLU A 1 280 ? -31.826 -4.992 6.593 1 73.85 280 GLU A O 1
ATOM 2247 N N . GLU A 1 281 ? -32.816 -3.035 6.836 1 84.86 281 GLU A N 1
ATOM 2248 C CA . GLU A 1 281 ? -31.702 -2.224 6.353 1 84.86 281 GLU A CA 1
ATOM 2249 C C . GLU A 1 281 ? -30.748 -1.864 7.488 1 84.86 281 GLU A C 1
ATOM 2251 O O . GLU A 1 281 ? -31.172 -1.695 8.633 1 84.86 281 GLU A O 1
ATOM 2256 N N . GLU A 1 282 ? -29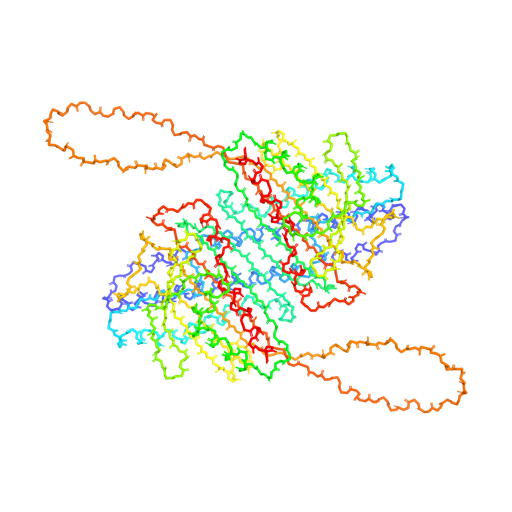.478 -2.03 7.186 1 89.41 282 GLU A N 1
ATOM 2257 C CA . GLU A 1 282 ? -28.454 -1.64 8.151 1 89.41 282 GLU A CA 1
ATOM 2258 C C . GLU A 1 282 ? -27.684 -0.412 7.673 1 89.41 282 GLU A C 1
ATOM 2260 O O . GLU A 1 282 ? -27.446 -0.25 6.475 1 89.41 282 GLU A O 1
ATOM 2265 N N . LEU A 1 283 ? -27.471 0.476 8.636 1 92.42 283 LEU A N 1
ATOM 2266 C CA . LEU A 1 283 ? -26.667 1.662 8.361 1 92.42 283 LEU A CA 1
ATOM 2267 C C . LEU A 1 283 ? -25.181 1.32 8.346 1 92.42 283 LEU A C 1
ATOM 2269 O O . LEU A 1 283 ? -24.685 0.648 9.253 1 92.42 283 LEU A O 1
ATOM 2273 N N . VAL A 1 284 ? -24.518 1.737 7.287 1 93.83 284 VAL A N 1
ATOM 2274 C CA . VAL A 1 284 ? -23.069 1.593 7.191 1 93.83 284 VAL A CA 1
ATOM 2275 C C . VAL A 1 284 ? -22.422 2.969 7.047 1 93.83 284 VAL A C 1
ATOM 2277 O O . VAL A 1 284 ? -22.757 3.727 6.134 1 93.83 284 VAL A O 1
ATOM 2280 N N . VAL A 1 285 ? -21.593 3.299 7.977 1 96.19 285 VAL A N 1
ATOM 2281 C CA . VAL A 1 285 ? -20.817 4.528 7.847 1 96.19 285 VAL A CA 1
ATOM 2282 C C . VAL A 1 285 ? -19.489 4.23 7.155 1 96.19 285 VAL A C 1
ATOM 2284 O O . VAL A 1 285 ? -18.718 3.385 7.616 1 96.19 285 VAL A O 1
ATOM 2287 N N . VAL A 1 286 ? -19.262 4.899 6.079 1 96.04 286 VAL A N 1
ATOM 2288 C CA . VAL A 1 286 ? -18.039 4.692 5.31 1 96.04 286 VAL A CA 1
ATOM 2289 C C . VAL A 1 286 ? -17.06 5.832 5.579 1 96.04 286 VAL A C 1
ATOM 2291 O O . VAL A 1 286 ? -17.382 7.001 5.353 1 96.04 286 VAL A O 1
ATOM 2294 N N . MET A 1 287 ? -15.973 5.469 6.088 1 96.68 287 MET A N 1
ATOM 2295 C CA . MET A 1 287 ? -14.872 6.413 6.255 1 96.68 287 MET A CA 1
ATOM 2296 C C . MET A 1 287 ? -13.935 6.373 5.052 1 96.68 287 MET A C 1
ATOM 2298 O O . MET A 1 287 ? -13.34 5.335 4.758 1 96.68 287 MET A O 1
ATOM 2302 N N . GLN A 1 288 ? -13.873 7.409 4.319 1 96.81 288 GLN A N 1
ATOM 2303 C CA . GLN A 1 288 ? -12.896 7.605 3.253 1 96.81 288 GLN A CA 1
ATOM 2304 C C . GLN A 1 288 ? -11.739 8.482 3.722 1 96.81 288 GLN A C 1
ATOM 2306 O O . GLN A 1 288 ? -11.946 9.627 4.129 1 96.81 288 GLN A O 1
ATOM 2311 N N . ARG A 1 289 ? -10.568 7.969 3.591 1 97.17 289 ARG A N 1
ATOM 2312 C CA . ARG A 1 289 ? -9.435 8.719 4.125 1 97.17 289 ARG A CA 1
ATOM 2313 C C . ARG A 1 289 ? -8.278 8.743 3.132 1 97.17 289 ARG A C 1
ATOM 2315 O O . ARG A 1 289 ? -7.913 7.708 2.571 1 97.17 289 ARG A O 1
ATOM 2322 N N . VAL A 1 290 ? -7.772 9.882 2.925 1 96.95 290 VAL A N 1
ATOM 2323 C CA . VAL A 1 290 ? -6.508 10.081 2.224 1 96.95 290 VAL A CA 1
ATOM 2324 C C . VAL A 1 290 ? -5.485 10.707 3.17 1 96.95 290 VAL A C 1
ATOM 2326 O O . VAL A 1 290 ? -5.803 11.647 3.903 1 96.95 290 VAL A O 1
ATOM 2329 N N . ALA A 1 291 ? -4.309 10.144 3.169 1 96.78 291 ALA A N 1
ATOM 2330 C CA . ALA A 1 291 ? -3.262 10.664 4.046 1 96.78 291 ALA A CA 1
ATOM 2331 C C . ALA A 1 291 ? -1.918 10.711 3.326 1 96.78 291 ALA A C 1
ATOM 2333 O O . ALA A 1 291 ? -1.591 9.812 2.548 1 96.78 291 ALA A O 1
ATOM 2334 N N . PHE A 1 292 ? -1.273 11.697 3.489 1 96 292 PHE A N 1
ATOM 2335 C CA . PHE A 1 292 ? 0.107 11.869 3.053 1 96 292 PHE A CA 1
ATOM 2336 C C . PHE A 1 292 ? 1.029 12.089 4.247 1 96 292 PHE A C 1
ATOM 2338 O O . PHE A 1 292 ? 0.827 13.018 5.031 1 96 292 PHE A O 1
ATOM 2345 N N . MET A 1 293 ? 1.981 11.231 4.394 1 96.16 293 MET A N 1
ATOM 2346 C CA . MET A 1 293 ? 2.963 11.323 5.47 1 96.16 293 MET A CA 1
ATOM 2347 C C . MET A 1 293 ? 4.366 11.534 4.91 1 96.16 293 MET A C 1
ATOM 2349 O O . MET A 1 293 ? 4.729 10.938 3.894 1 96.16 293 MET A O 1
ATOM 2353 N N . LYS A 1 294 ? 5.043 12.334 5.562 1 95.3 294 LYS A N 1
ATOM 2354 C CA . LYS A 1 294 ? 6.417 12.637 5.172 1 95.3 294 LYS A CA 1
ATOM 2355 C C . LYS A 1 294 ? 7.351 12.604 6.378 1 95.3 294 LYS A C 1
ATOM 2357 O O . LYS A 1 294 ? 7.1 13.274 7.383 1 95.3 294 LYS A O 1
ATOM 2362 N N . MET A 1 295 ? 8.298 11.792 6.297 1 96.45 295 MET A N 1
ATOM 2363 C CA . MET A 1 295 ? 9.397 11.793 7.259 1 96.45 295 MET A CA 1
ATOM 2364 C C . MET A 1 295 ? 10.615 12.516 6.693 1 96.45 295 MET A C 1
ATOM 2366 O O . MET A 1 295 ? 11.217 12.059 5.719 1 96.45 295 MET A O 1
ATOM 2370 N N . HIS A 1 296 ? 10.946 13.61 7.285 1 95.42 296 HIS A N 1
ATOM 2371 C CA . HIS A 1 296 ? 12.085 14.39 6.816 1 95.42 296 HIS A CA 1
ATOM 2372 C C . HIS A 1 296 ? 13.399 13.67 7.099 1 95.42 296 HIS A C 1
ATOM 2374 O O . HIS A 1 296 ? 13.544 13.016 8.134 1 95.42 296 HIS A O 1
ATOM 2380 N N . LYS A 1 297 ? 14.255 13.829 6.202 1 92.33 297 LYS A N 1
ATOM 2381 C CA . LYS A 1 297 ? 15.587 13.263 6.397 1 92.33 297 LYS A CA 1
ATOM 2382 C C . LYS A 1 297 ? 16.218 13.778 7.688 1 92.33 297 LYS A C 1
ATOM 2384 O O . LYS A 1 297 ? 16.328 14.989 7.892 1 92.33 297 LYS A O 1
ATOM 2389 N N . PRO A 1 298 ? 16.572 12.853 8.484 1 91.39 298 PRO A N 1
ATOM 2390 C CA . PRO A 1 298 ? 17.192 13.299 9.733 1 91.39 298 PRO A CA 1
ATOM 2391 C C . PRO A 1 298 ? 18.553 13.954 9.516 1 91.39 298 PRO A C 1
ATOM 2393 O O . PRO A 1 298 ? 19.273 13.596 8.579 1 91.39 298 PRO A O 1
ATOM 2396 N N . GLU A 1 299 ? 18.947 14.877 10.404 1 91.85 299 GLU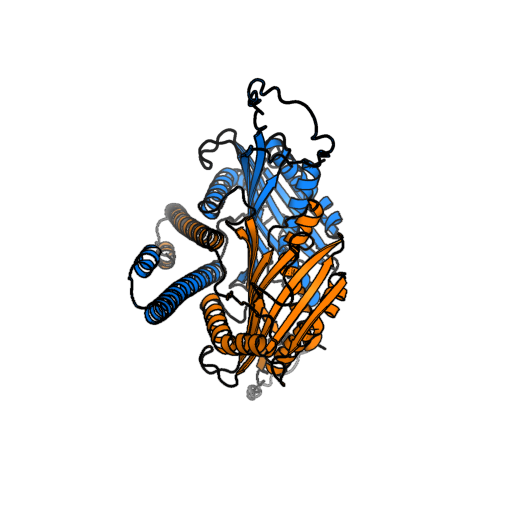 A N 1
ATOM 2397 C CA . GLU A 1 299 ? 20.245 15.543 10.348 1 91.85 299 GLU A CA 1
ATOM 2398 C C . GLU A 1 299 ? 21.187 15.007 11.422 1 91.85 299 GLU A C 1
ATOM 2400 O O . GLU A 1 299 ? 22.117 15.699 11.841 1 91.85 299 GLU A O 1
ATOM 2405 N N . PHE A 1 300 ? 20.906 13.948 11.98 1 93.5 300 PHE A N 1
ATOM 2406 C CA . PHE A 1 300 ? 21.744 13.247 12.945 1 93.5 300 PHE A CA 1
ATOM 2407 C C . PHE A 1 300 ? 21.837 11.764 12.604 1 93.5 300 PHE A C 1
ATOM 2409 O O . PHE A 1 300 ? 21.112 11.275 11.736 1 93.5 300 PHE A O 1
ATOM 2416 N N . GLU A 1 301 ? 22.708 11.09 13.189 1 91.63 301 GLU A N 1
ATOM 2417 C CA . GLU A 1 301 ? 22.976 9.693 12.857 1 91.63 301 GLU A CA 1
ATOM 2418 C C . GLU A 1 301 ? 21.922 8.771 13.462 1 91.63 301 GLU A C 1
ATOM 2420 O O . GLU A 1 301 ? 21.589 8.89 14.643 1 91.63 301 GLU A O 1
ATOM 2425 N N . ILE A 1 302 ? 21.351 7.967 12.592 1 92.93 302 ILE A N 1
ATOM 2426 C CA . ILE A 1 302 ? 20.402 6.932 12.987 1 92.93 302 ILE A CA 1
ATOM 2427 C C . ILE A 1 302 ? 20.877 5.574 12.475 1 92.93 302 ILE A C 1
ATOM 2429 O O . ILE A 1 302 ? 21.355 5.463 11.344 1 92.93 302 ILE A O 1
ATOM 2433 N N . SER A 1 303 ? 20.865 4.652 13.352 1 90.62 303 SER A N 1
ATOM 2434 C CA . SER A 1 303 ? 21.258 3.315 12.92 1 90.62 303 SER A CA 1
ATOM 2435 C C . SER A 1 303 ? 20.373 2.82 11.78 1 90.62 303 SER A C 1
ATOM 2437 O O . SER A 1 303 ? 19.23 3.26 11.638 1 90.62 303 SER A O 1
ATOM 2439 N N . ARG A 1 304 ? 20.878 1.894 11.021 1 83.76 304 ARG A N 1
ATOM 2440 C CA . ARG A 1 304 ? 20.142 1.337 9.891 1 83.76 304 ARG A CA 1
ATOM 2441 C C . ARG A 1 304 ? 18.871 0.633 10.358 1 83.76 304 ARG A C 1
ATOM 2443 O O . ARG A 1 304 ? 17.819 0.761 9.729 1 83.76 304 ARG A O 1
ATOM 2450 N N . SER A 1 305 ? 18.945 -0.084 11.371 1 84.6 305 SER A N 1
ATOM 2451 C CA . SER A 1 305 ? 17.801 -0.81 11.912 1 84.6 305 SER A CA 1
ATOM 2452 C C . SER A 1 305 ? 16.711 0.149 12.382 1 84.6 305 SER A C 1
ATOM 2454 O O . SER A 1 305 ? 15.526 -0.078 12.13 1 84.6 305 SER A O 1
ATOM 2456 N N . ALA A 1 306 ? 17.136 1.184 13.046 1 91.52 306 ALA A N 1
ATOM 2457 C CA . ALA A 1 306 ? 16.184 2.182 13.527 1 91.52 306 ALA A CA 1
ATOM 2458 C C . ALA A 1 306 ? 15.51 2.903 12.363 1 91.52 306 ALA A C 1
ATOM 2460 O O . ALA A 1 306 ? 14.299 3.136 12.386 1 91.52 306 ALA A O 1
ATOM 2461 N N . MET A 1 307 ? 16.295 3.131 11.37 1 92.14 307 MET A N 1
ATOM 2462 C CA . MET A 1 307 ? 15.753 3.816 10.2 1 92.14 307 MET A CA 1
ATOM 2463 C C . MET A 1 307 ? 14.741 2.935 9.474 1 92.14 307 MET A C 1
ATOM 2465 O O . MET A 1 307 ? 13.693 3.415 9.039 1 92.14 307 MET A O 1
ATOM 2469 N N . ARG A 1 308 ? 15.02 1.748 9.402 1 86.87 308 ARG A N 1
ATOM 2470 C CA . ARG A 1 308 ? 14.094 0.796 8.797 1 86.87 308 ARG A CA 1
ATOM 2471 C C . ARG A 1 308 ? 12.782 0.74 9.572 1 86.87 308 ARG A C 1
ATOM 2473 O O . ARG A 1 308 ? 11.702 0.749 8.977 1 86.87 308 ARG A O 1
ATOM 2480 N N . SER A 1 309 ? 12.892 0.712 10.808 1 88.49 309 SER A N 1
ATOM 2481 C CA . SER A 1 309 ? 11.707 0.679 11.659 1 88.49 309 SER A CA 1
ATOM 2482 C C . SER A 1 309 ? 10.855 1.929 11.469 1 88.49 309 SER A C 1
ATOM 2484 O O . SER A 1 309 ? 9.627 1.844 11.392 1 88.49 309 SER A O 1
ATOM 2486 N N . LEU A 1 310 ? 11.526 3.03 11.376 1 93.33 310 LEU A N 1
ATOM 2487 C CA . LEU A 1 310 ? 10.823 4.291 11.167 1 93.33 310 LEU A CA 1
ATOM 2488 C C . LEU A 1 310 ? 10.086 4.288 9.832 1 93.33 310 LEU A C 1
ATOM 2490 O O . LEU A 1 310 ? 8.919 4.68 9.762 1 93.33 310 LEU A O 1
ATOM 2494 N N . LYS A 1 311 ? 10.758 3.783 8.884 1 92.11 311 LYS A N 1
ATOM 2495 C CA . LYS A 1 311 ? 10.167 3.755 7.549 1 92.11 311 LYS A CA 1
ATOM 2496 C C . LYS A 1 311 ? 8.998 2.776 7.486 1 92.11 311 LYS A C 1
ATOM 2498 O O . LYS A 1 311 ? 7.939 3.1 6.943 1 92.11 311 LYS A O 1
ATOM 2503 N N . GLU A 1 312 ? 9.127 1.681 8.062 1 87.04 312 GLU A N 1
ATOM 2504 C CA . GLU A 1 312 ? 8.076 0.668 8.081 1 87.04 312 GLU A CA 1
ATOM 2505 C C . GLU A 1 312 ? 6.876 1.133 8.9 1 87.04 312 GLU A C 1
ATOM 2507 O O . GLU A 1 312 ? 5.741 0.734 8.63 1 87.04 312 GLU A O 1
ATOM 2512 N N . GLY A 1 313 ? 7.161 1.995 9.852 1 88.88 313 GLY A N 1
ATOM 2513 C CA . GLY A 1 313 ? 6.114 2.453 10.751 1 88.88 313 GLY A CA 1
ATOM 2514 C C . GLY A 1 313 ? 5.548 3.807 10.366 1 88.88 313 GLY A C 1
ATOM 2515 O O . GLY A 1 313 ? 4.839 4.436 11.155 1 88.88 313 GLY A O 1
ATOM 2516 N N . ILE A 1 314 ? 5.801 4.231 9.179 1 92.67 314 ILE A N 1
ATOM 2517 C CA . ILE A 1 314 ? 5.478 5.602 8.8 1 92.67 314 ILE A CA 1
ATOM 2518 C C . ILE A 1 314 ? 3.969 5.82 8.889 1 92.67 314 ILE A C 1
ATOM 2520 O O . ILE A 1 314 ? 3.512 6.923 9.199 1 92.67 314 ILE A O 1
ATOM 2524 N N . ALA A 1 315 ? 3.166 4.735 8.722 1 90.54 315 ALA A N 1
ATOM 2525 C CA . ALA A 1 315 ? 1.712 4.875 8.72 1 90.54 315 ALA A CA 1
ATOM 2526 C C . ALA A 1 315 ? 1.105 4.309 10 1 90.54 315 ALA A C 1
ATOM 2528 O O . ALA A 1 315 ? -0.115 4.16 10.102 1 90.54 315 ALA A O 1
ATOM 2529 N N . SER A 1 316 ? 1.868 4.026 10.99 1 90.69 316 SER A N 1
ATOM 2530 C CA . SER A 1 316 ? 1.419 3.302 12.175 1 90.69 316 SER A CA 1
ATOM 2531 C C . SER A 1 316 ? 0.382 4.106 12.954 1 90.69 316 SER A C 1
ATOM 2533 O O . SER A 1 316 ? -0.586 3.544 13.47 1 90.69 316 SER A O 1
ATOM 2535 N N . TRP A 1 317 ? 0.596 5.412 13.037 1 89.62 317 TRP A N 1
ATOM 2536 C CA . TRP A 1 317 ? -0.352 6.241 13.773 1 89.62 317 TRP A CA 1
ATOM 2537 C C . TRP A 1 317 ? -1.741 6.166 13.149 1 89.62 317 TRP A C 1
ATOM 2539 O O . TRP A 1 317 ? -2.747 6.126 13.861 1 89.62 317 TRP A O 1
ATOM 2549 N N . GLY A 1 318 ? -1.768 6.142 11.847 1 88.45 318 GLY A N 1
ATOM 2550 C CA . GLY A 1 318 ? -3.04 6 11.156 1 88.45 318 GLY A CA 1
ATOM 2551 C C . GLY A 1 318 ? -3.711 4.663 11.411 1 88.45 318 GLY A C 1
ATOM 2552 O O . GLY A 1 318 ? -4.935 4.592 11.537 1 88.45 318 GLY A O 1
ATOM 2553 N N . GLU A 1 319 ? -2.936 3.639 11.554 1 89.22 319 GLU A N 1
ATOM 2554 C CA . GLU A 1 319 ? -3.469 2.31 11.837 1 89.22 319 GLU A CA 1
ATOM 2555 C C . GLU A 1 319 ? -4.04 2.233 13.25 1 89.22 319 GLU A C 1
ATOM 2557 O O . GLU A 1 319 ? -5.127 1.69 13.457 1 89.22 319 GLU A O 1
ATOM 2562 N N . VAL A 1 320 ? -3.348 2.772 14.112 1 90.6 320 VAL A N 1
ATOM 2563 C CA . VAL A 1 320 ? -3.795 2.81 15.501 1 90.6 320 VAL A CA 1
ATOM 2564 C C . VAL A 1 320 ? -5.105 3.589 15.601 1 90.6 320 VAL A C 1
ATOM 2566 O O . VAL A 1 320 ? -6.012 3.198 16.34 1 90.6 320 VAL A O 1
ATOM 2569 N N . LYS A 1 321 ? -5.17 4.66 14.912 1 91.23 321 LYS A N 1
ATOM 2570 C CA . LYS A 1 321 ? -6.39 5.461 14.879 1 91.23 321 LYS A CA 1
ATOM 2571 C C . LYS A 1 321 ? -7.593 4.614 14.474 1 91.23 321 LYS A C 1
ATOM 2573 O O . LYS A 1 321 ? -8.611 4.599 15.168 1 91.23 321 LYS A O 1
ATOM 2578 N N . VAL A 1 322 ? -7.461 3.947 13.405 1 88.51 322 VAL A N 1
ATOM 2579 C CA . VAL A 1 322 ? -8.57 3.164 12.87 1 88.51 322 VAL A CA 1
ATOM 2580 C C . VAL A 1 322 ? -8.962 2.074 13.866 1 88.51 322 VAL A C 1
ATOM 2582 O O . VAL A 1 322 ? -10.149 1.845 14.11 1 88.51 322 VAL A O 1
ATOM 2585 N N . GLN A 1 323 ? -8.022 1.457 14.432 1 87.83 323 GLN A N 1
ATOM 2586 C CA . GLN A 1 323 ? -8.29 0.412 15.414 1 87.83 323 GLN A CA 1
ATOM 2587 C C . GLN A 1 323 ? -8.988 0.98 16.647 1 87.83 323 GLN A C 1
ATOM 2589 O O . GLN A 1 323 ? -9.905 0.36 17.188 1 87.83 323 GLN A O 1
ATOM 2594 N N . SER A 1 324 ? -8.509 2.091 17.019 1 90.09 324 SER A N 1
ATOM 2595 C CA . SER A 1 324 ? -9.094 2.73 18.194 1 90.09 324 SER A CA 1
ATOM 2596 C C . SER A 1 324 ? -10.548 3.116 17.946 1 90.09 324 SER A C 1
ATOM 2598 O O . SER A 1 324 ? -11.405 2.914 18.81 1 90.09 324 SER A O 1
ATOM 2600 N N . ILE A 1 325 ? -10.814 3.617 16.856 1 90.89 325 ILE A N 1
ATOM 2601 C CA . ILE A 1 325 ? -12.17 4.034 16.516 1 90.89 325 ILE A CA 1
ATOM 2602 C C . ILE A 1 325 ? -13.086 2.813 16.458 1 90.89 325 ILE A C 1
ATOM 2604 O O . ILE A 1 325 ? -14.214 2.851 16.955 1 90.89 325 ILE A O 1
ATOM 2608 N N . ARG A 1 326 ? -12.606 1.816 15.869 1 87.38 326 ARG A N 1
ATOM 2609 C CA . ARG A 1 326 ? -13.382 0.581 15.811 1 87.38 326 ARG A CA 1
ATOM 2610 C C . ARG A 1 326 ? -13.705 0.071 17.211 1 87.38 326 ARG A C 1
ATOM 2612 O O . ARG A 1 326 ? -14.831 -0.354 17.478 1 87.38 326 ARG A O 1
ATOM 2619 N N . GLY A 1 327 ? -12.722 0.048 18.015 1 85.82 327 GLY A N 1
ATOM 2620 C CA . GLY A 1 327 ? -12.943 -0.365 19.392 1 85.82 327 GLY A CA 1
ATOM 2621 C C . GLY A 1 327 ? -13.976 0.483 20.111 1 85.82 327 GLY A C 1
ATOM 2622 O O . GLY A 1 327 ? -14.798 -0.04 20.867 1 85.82 327 GLY A O 1
ATOM 2623 N N . ALA A 1 328 ? -13.963 1.755 19.864 1 87.95 328 ALA A N 1
ATOM 2624 C CA . ALA A 1 328 ? -14.865 2.689 20.533 1 87.95 328 ALA A CA 1
ATOM 2625 C C . ALA A 1 328 ? -16.292 2.542 20.011 1 87.95 328 ALA A C 1
ATOM 2627 O O . ALA A 1 328 ? -17.254 2.659 20.773 1 87.95 328 ALA A O 1
ATOM 2628 N N . VAL A 1 329 ? -16.441 2.281 18.729 1 88.18 329 VAL A N 1
ATOM 2629 C CA . VAL A 1 329 ? -17.756 2.218 18.098 1 88.18 329 VAL A CA 1
ATOM 2630 C C . VAL A 1 329 ? -18.409 0.87 18.396 1 88.18 329 VAL A C 1
ATOM 2632 O O . VAL A 1 329 ? -19.631 0.782 18.533 1 88.18 329 VAL A O 1
ATOM 2635 N N . ASN A 1 330 ? -17.643 -0.147 18.433 1 77.47 330 ASN A N 1
ATOM 2636 C CA . ASN A 1 330 ? -18.181 -1.477 18.701 1 77.47 330 ASN A CA 1
ATOM 2637 C C . ASN A 1 330 ? -18.385 -1.708 20.195 1 77.47 330 ASN A C 1
ATOM 2639 O O . ASN A 1 330 ? -18.964 -2.719 20.598 1 77.47 330 ASN A O 1
ATOM 2643 N N . ALA A 1 331 ? -17.937 -0.863 21.023 1 68.03 331 ALA A N 1
ATOM 2644 C CA . ALA A 1 331 ? -18.165 -1.021 22.457 1 68.03 331 ALA A CA 1
ATOM 2645 C C . ALA A 1 331 ? -19.599 -0.654 22.828 1 68.03 331 ALA A C 1
ATOM 2647 O O . ALA A 1 331 ? -20.236 0.153 22.146 1 68.03 331 ALA A O 1
ATOM 2648 N N . LEU B 1 1 ? 2.463 23.43 -17.649 1 40.76 1 LEU B N 1
ATOM 2649 C CA . LEU B 1 1 ? 2.149 24.035 -16.359 1 40.76 1 LEU B CA 1
ATOM 2650 C C . LEU B 1 1 ? 3.418 24.513 -15.66 1 40.76 1 LEU B C 1
ATOM 2652 O O . LEU B 1 1 ? 3.457 25.624 -15.127 1 40.76 1 LEU B O 1
ATOM 2656 N N . GLN B 1 2 ? 4.434 23.665 -15.704 1 47.67 2 GLN B N 1
ATOM 2657 C CA . GLN B 1 2 ? 5.709 24.159 -15.195 1 47.67 2 GLN B CA 1
ATOM 2658 C C . GLN B 1 2 ? 6.126 25.442 -15.908 1 47.67 2 GLN B C 1
ATOM 2660 O O . GLN B 1 2 ? 6.632 26.373 -15.278 1 47.67 2 GLN B O 1
ATOM 2665 N N . ARG B 1 3 ? 5.738 25.563 -17.072 1 47.26 3 ARG B N 1
ATOM 2666 C CA . ARG B 1 3 ? 6.124 26.728 -17.861 1 47.26 3 ARG B CA 1
ATOM 2667 C C . ARG B 1 3 ? 5.41 27.983 -17.371 1 47.26 3 ARG B C 1
ATOM 2669 O O . ARG B 1 3 ? 6.022 29.048 -17.259 1 47.26 3 ARG B O 1
ATOM 2676 N N . GLN B 1 4 ? 4.14 27.761 -17.104 1 45.17 4 GLN B N 1
ATOM 2677 C CA . GLN B 1 4 ? 3.377 28.931 -16.683 1 45.17 4 GLN B CA 1
ATOM 2678 C C . GLN B 1 4 ? 3.849 29.435 -15.322 1 45.17 4 GLN B C 1
ATOM 2680 O O . GLN B 1 4 ? 3.97 30.643 -15.109 1 45.17 4 GLN B O 1
ATOM 2685 N N . LEU B 1 5 ? 4.23 28.526 -14.409 1 48.81 5 LEU B N 1
ATOM 2686 C CA . LEU B 1 5 ? 4.743 28.917 -13.1 1 48.81 5 LEU B CA 1
ATOM 2687 C C . LEU B 1 5 ? 5.996 29.774 -13.242 1 48.81 5 LEU B C 1
ATOM 2689 O O . LEU B 1 5 ? 6.149 30.778 -12.541 1 48.81 5 LEU B O 1
ATOM 2693 N N . LYS B 1 6 ? 6.797 29.538 -14.181 1 44.4 6 LYS B N 1
ATOM 2694 C CA . LYS B 1 6 ? 8.034 30.282 -14.402 1 44.4 6 LYS B CA 1
ATOM 2695 C C . LYS B 1 6 ? 7.743 31.707 -14.863 1 44.4 6 LYS B C 1
ATOM 2697 O O . LYS B 1 6 ? 8.422 32.649 -14.449 1 44.4 6 LYS B O 1
ATOM 2702 N N . ARG B 1 7 ? 6.791 31.858 -15.61 1 43.63 7 ARG B N 1
ATOM 2703 C CA . ARG B 1 7 ? 6.503 33.168 -16.184 1 43.63 7 ARG B CA 1
ATOM 2704 C C . ARG B 1 7 ? 5.965 34.124 -15.125 1 43.63 7 ARG B C 1
ATOM 2706 O O . ARG B 1 7 ? 6.281 35.316 -15.138 1 43.63 7 ARG B O 1
ATOM 2713 N N . LEU B 1 8 ? 5.172 33.703 -14.319 1 42.74 8 LEU B N 1
ATOM 2714 C CA . LEU B 1 8 ? 4.501 34.561 -13.349 1 42.74 8 LEU B CA 1
ATOM 2715 C C . LEU B 1 8 ? 5.497 35.122 -12.339 1 42.74 8 LEU B C 1
ATOM 2717 O O . LEU B 1 8 ? 5.251 36.167 -11.734 1 42.74 8 LEU B O 1
ATOM 2721 N N . GLN B 1 9 ? 6.555 34.61 -12.139 1 42.55 9 GLN B N 1
ATOM 2722 C CA . GLN B 1 9 ? 7.586 35.119 -11.24 1 42.55 9 GLN B CA 1
ATOM 2723 C C . GLN B 1 9 ? 8.235 36.379 -11.804 1 42.55 9 GLN B C 1
ATOM 2725 O O . GLN B 1 9 ? 8.919 37.108 -11.082 1 42.55 9 GLN B O 1
ATOM 2730 N N . ALA B 1 10 ? 8.148 36.878 -12.953 1 37.92 10 ALA B N 1
ATOM 2731 C CA . ALA B 1 10 ? 8.969 37.914 -13.573 1 37.92 10 ALA B CA 1
ATOM 2732 C C . ALA B 1 10 ? 8.29 39.278 -13.487 1 37.92 10 ALA B C 1
ATOM 2734 O O . ALA B 1 10 ? 8.858 40.289 -13.907 1 37.92 10 ALA B O 1
ATOM 2735 N N . ARG B 1 11 ? 7.023 39.57 -13.355 1 38.74 11 ARG B N 1
ATOM 2736 C CA . ARG B 1 11 ? 6.592 40.928 -13.672 1 38.74 11 ARG B CA 1
ATOM 2737 C C . ARG B 1 11 ? 6.8 41.86 -12.483 1 38.74 11 ARG B C 1
ATOM 2739 O O . ARG B 1 11 ? 6.427 41.529 -11.356 1 38.74 11 ARG B O 1
ATOM 2746 N N . PRO B 1 12 ? 7.39 43.116 -12.629 1 39.78 12 PRO B N 1
ATOM 2747 C CA . PRO B 1 12 ? 7.816 44.229 -11.778 1 39.78 12 PRO B CA 1
ATOM 2748 C C . PRO B 1 12 ? 6.645 45.069 -11.274 1 39.78 12 PRO B C 1
ATOM 2750 O O . PRO B 1 12 ? 6.841 46.2 -10.822 1 39.78 12 PRO B O 1
ATOM 2753 N N . ARG B 1 13 ? 5.43 44.845 -11.176 1 49.69 13 ARG B N 1
ATOM 2754 C CA . ARG B 1 13 ? 4.498 45.92 -10.854 1 49.69 13 ARG B CA 1
ATOM 2755 C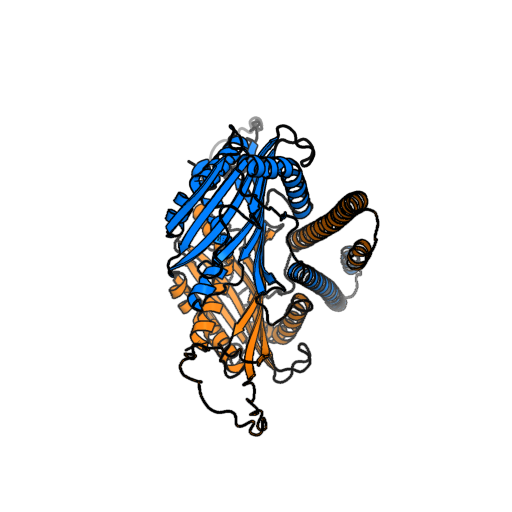 C . ARG B 1 13 ? 4.707 46.416 -9.427 1 49.69 13 ARG B C 1
ATOM 2757 O O . ARG B 1 13 ? 5.48 45.829 -8.667 1 49.69 13 ARG B O 1
ATOM 2764 N N . SER B 1 14 ? 4.009 47.475 -8.985 1 49.91 14 SER B N 1
ATOM 2765 C CA . SER B 1 14 ? 4.023 48.064 -7.649 1 49.91 14 SER B CA 1
ATOM 2766 C C . SER B 1 14 ? 4.008 46.986 -6.57 1 49.91 14 SER B C 1
ATOM 2768 O O . SER B 1 14 ? 3.606 45.849 -6.826 1 49.91 14 SER B O 1
ATOM 2770 N N . ALA B 1 15 ? 4.596 47.326 -5.32 1 52.76 15 ALA B N 1
ATOM 2771 C CA . ALA B 1 15 ? 4.805 46.285 -4.317 1 52.76 15 ALA B CA 1
ATOM 2772 C C . ALA B 1 15 ? 3.493 45.589 -3.967 1 52.76 15 ALA B C 1
ATOM 2774 O O . ALA B 1 15 ? 3.436 44.359 -3.89 1 52.76 15 ALA B O 1
ATOM 2775 N N . ARG B 1 16 ? 2.495 46.552 -3.598 1 60.34 16 ARG B N 1
ATOM 2776 C CA . ARG B 1 16 ? 1.194 45.996 -3.243 1 60.34 16 ARG B CA 1
ATOM 2777 C C . ARG B 1 16 ? 0.557 45.29 -4.435 1 60.34 16 ARG B C 1
ATOM 2779 O O . ARG B 1 16 ? 0.008 44.195 -4.294 1 60.34 16 ARG B O 1
ATOM 2786 N N . ALA B 1 17 ? 0.5 46.125 -5.501 1 57.81 17 ALA B N 1
ATOM 2787 C CA . ALA B 1 17 ? -0.028 45.527 -6.725 1 57.81 17 ALA B CA 1
ATOM 2788 C C . ALA B 1 17 ? 0.759 44.277 -7.108 1 57.81 17 ALA B C 1
ATOM 2790 O O . ALA B 1 17 ? 0.179 43.28 -7.545 1 57.81 17 ALA B O 1
ATOM 2791 N N . GLN B 1 18 ? 2.072 44.443 -6.822 1 60.09 18 GLN B N 1
ATOM 2792 C CA . GLN B 1 18 ? 2.921 43.289 -7.097 1 60.09 18 GLN B CA 1
ATOM 2793 C C . GLN B 1 18 ? 2.57 42.118 -6.185 1 60.09 18 GLN B C 1
ATOM 2795 O O . GLN B 1 18 ? 2.525 40.969 -6.63 1 60.09 18 GLN B O 1
ATOM 2800 N N . ILE B 1 19 ? 2.255 42.599 -4.92 1 65.64 19 ILE B N 1
ATOM 2801 C CA . ILE B 1 19 ? 1.878 41.556 -3.972 1 65.64 19 ILE B CA 1
ATOM 2802 C C . ILE B 1 19 ? 0.545 40.937 -4.388 1 65.64 19 ILE B C 1
ATOM 2804 O O . ILE B 1 19 ? 0.384 39.715 -4.354 1 65.64 19 ILE B O 1
ATOM 2808 N N . LEU B 1 20 ? -0.392 41.891 -4.701 1 65.78 20 LEU B N 1
ATOM 2809 C CA . LEU B 1 20 ? -1.696 41.386 -5.116 1 65.78 20 LEU B CA 1
ATOM 2810 C C . LEU B 1 20 ? -1.579 40.561 -6.392 1 65.78 20 LEU B C 1
ATOM 2812 O O . LEU B 1 20 ? -2.257 39.541 -6.542 1 65.78 20 LEU B O 1
ATOM 2816 N N . ASP B 1 21 ? -0.769 41.073 -7.291 1 62.4 21 ASP B N 1
ATOM 2817 C CA . ASP B 1 21 ? -0.533 40.307 -8.511 1 62.4 21 ASP B CA 1
ATOM 2818 C C . ASP B 1 21 ? 0.108 38.957 -8.197 1 62.4 21 ASP B C 1
ATOM 2820 O O . ASP B 1 21 ? -0.285 37.932 -8.758 1 62.4 21 ASP B O 1
ATOM 2824 N N . VAL B 1 22 ? 1.066 39.128 -7.291 1 64.13 22 VAL B N 1
ATOM 2825 C CA . VAL B 1 22 ? 1.738 37.887 -6.918 1 64.13 22 VAL B CA 1
ATOM 2826 C C . VAL B 1 22 ? 0.754 36.958 -6.212 1 64.13 22 VAL B C 1
ATOM 2828 O O . VAL B 1 22 ? 0.727 35.754 -6.479 1 64.13 22 VAL B O 1
ATOM 2831 N N . VAL B 1 23 ? -0.07 37.635 -5.357 1 68.27 23 VAL B N 1
ATOM 2832 C CA . VAL B 1 23 ? -1.077 36.853 -4.647 1 68.27 23 VAL B CA 1
ATOM 2833 C C . VAL B 1 23 ? -2.075 36.269 -5.645 1 68.27 23 VAL B C 1
ATOM 2835 O O . VAL B 1 23 ? -2.442 35.095 -5.549 1 68.27 23 VAL B O 1
ATOM 2838 N N . GLY B 1 24 ? -2.495 37.131 -6.526 1 66.32 24 GLY B N 1
ATOM 2839 C CA . GLY B 1 24 ? -3.398 36.648 -7.559 1 66.32 24 GLY B CA 1
ATOM 2840 C C . GLY B 1 24 ? -2.793 35.554 -8.417 1 66.32 24 GLY B C 1
ATOM 2841 O O . GLY B 1 24 ? -3.444 34.544 -8.694 1 66.32 24 GLY B O 1
ATOM 2842 N N . ALA B 1 25 ? -1.615 35.809 -8.852 1 67.14 25 ALA B N 1
ATOM 2843 C CA . ALA B 1 25 ? -0.918 34.815 -9.663 1 67.14 25 ALA B CA 1
ATOM 2844 C C . ALA B 1 25 ? -0.696 33.525 -8.878 1 67.14 25 ALA B C 1
ATOM 2846 O O . ALA B 1 25 ? -0.86 32.428 -9.416 1 67.14 25 ALA B O 1
ATOM 2847 N N . ASN B 1 26 ? -0.316 33.766 -7.645 1 68.62 26 ASN B N 1
ATOM 2848 C CA . ASN B 1 26 ? -0.109 32.606 -6.784 1 68.62 26 ASN B CA 1
ATOM 2849 C C . ASN B 1 26 ? -1.398 31.811 -6.595 1 68.62 26 ASN B C 1
ATOM 2851 O O . ASN B 1 26 ? -1.378 30.579 -6.591 1 68.62 26 ASN B O 1
ATOM 2855 N N . ASN B 1 27 ? -2.436 32.625 -6.51 1 73.52 27 ASN B N 1
ATOM 2856 C CA . ASN B 1 27 ? -3.717 31.945 -6.348 1 73.52 27 ASN B CA 1
ATOM 2857 C C . ASN B 1 27 ? -4.109 31.18 -7.609 1 73.52 27 ASN B C 1
ATOM 2859 O O . ASN B 1 27 ? -4.595 30.051 -7.53 1 73.52 27 ASN B O 1
ATOM 2863 N N . SER B 1 28 ? -3.901 31.779 -8.748 1 72.2 28 SER B N 1
ATOM 2864 C CA . SER B 1 28 ? -4.197 31.104 -10.007 1 72.2 28 SER B CA 1
ATOM 2865 C C . SER B 1 28 ? -3.333 29.859 -10.184 1 72.2 28 SER B C 1
ATOM 2867 O O . SER B 1 28 ? -3.823 28.813 -10.614 1 72.2 28 SER B O 1
ATOM 2869 N N . LEU B 1 29 ? -2.104 30.021 -9.867 1 74.81 29 LEU B N 1
ATOM 2870 C CA . LEU B 1 29 ? -1.206 28.877 -9.969 1 74.81 29 LEU B CA 1
ATOM 2871 C C . LEU B 1 29 ? -1.623 27.771 -9.005 1 74.81 29 LEU B C 1
ATOM 2873 O O . LEU B 1 29 ? -1.585 26.589 -9.356 1 74.81 29 LEU B O 1
ATOM 2877 N N . ARG B 1 30 ? -2.006 28.241 -7.9 1 77.19 30 ARG B N 1
ATOM 2878 C CA . ARG B 1 30 ? -2.463 27.262 -6.919 1 77.19 30 ARG B CA 1
ATOM 2879 C C . ARG B 1 30 ? -3.701 26.524 -7.418 1 77.19 30 ARG B C 1
ATOM 2881 O O . ARG B 1 30 ? -3.822 25.31 -7.236 1 77.19 30 ARG B O 1
ATOM 2888 N N . ASP B 1 31 ? -4.541 27.241 -8.078 1 79.92 31 ASP B N 1
ATOM 2889 C CA . ASP B 1 31 ? -5.766 26.633 -8.59 1 79.92 31 ASP B CA 1
ATOM 2890 C C . ASP B 1 31 ? -5.463 25.664 -9.73 1 79.92 31 ASP B C 1
ATOM 2892 O O . ASP B 1 31 ? -6.065 24.592 -9.817 1 79.92 31 ASP B O 1
ATOM 2896 N N . VAL B 1 32 ? -4.553 26.072 -10.521 1 79.08 32 VAL B N 1
ATOM 2897 C CA . VAL B 1 32 ? -4.17 25.21 -11.633 1 79.08 32 VAL B CA 1
ATOM 2898 C C . VAL B 1 32 ? -3.505 23.942 -11.1 1 79.08 32 VAL B C 1
ATOM 2900 O O . VAL B 1 32 ? -3.806 22.837 -11.557 1 79.08 32 VAL B O 1
ATOM 2903 N N . ILE B 1 33 ? -2.656 24.124 -10.172 1 81.54 33 ILE B N 1
ATOM 2904 C CA . ILE B 1 33 ? -1.981 22.986 -9.558 1 81.54 33 ILE B CA 1
ATOM 2905 C C . ILE B 1 33 ? -3.008 22.079 -8.884 1 81.54 33 ILE B C 1
ATOM 2907 O O . ILE B 1 33 ? -2.951 20.855 -9.025 1 81.54 33 ILE B O 1
ATOM 2911 N N . HIS B 1 34 ? -3.927 22.777 -8.287 1 84.9 34 HIS B N 1
ATOM 2912 C CA . HIS B 1 34 ? -4.984 22.018 -7.626 1 84.9 34 HIS B CA 1
ATOM 2913 C C . HIS B 1 34 ? -5.808 21.227 -8.636 1 84.9 34 HIS B C 1
ATOM 2915 O O . HIS B 1 34 ? -6.118 20.055 -8.408 1 84.9 34 HIS B O 1
ATOM 2921 N N . GLY B 1 35 ? -6.121 21.865 -9.736 1 84.55 35 GLY B N 1
ATOM 2922 C CA . GLY B 1 35 ? -6.845 21.174 -10.791 1 84.55 35 GLY B CA 1
ATOM 2923 C C . GLY B 1 35 ? -6.1 19.97 -11.335 1 84.55 35 GLY B C 1
ATOM 2924 O O . GLY B 1 35 ? -6.698 18.917 -11.568 1 84.55 35 GLY B O 1
ATOM 2925 N N . GLN B 1 36 ? -4.854 20.166 -11.507 1 83.63 36 GLN B N 1
ATOM 2926 C CA . GLN B 1 36 ? -4.029 19.064 -11.989 1 83.63 36 GLN B CA 1
ATOM 2927 C C . GLN B 1 36 ? -3.967 17.935 -10.965 1 83.63 36 GLN B C 1
ATOM 2929 O O . GLN B 1 36 ? -4.035 16.758 -11.326 1 83.63 36 GLN B O 1
ATOM 2934 N N . GLN B 1 37 ? -3.872 18.296 -9.75 1 86.2 37 GLN B N 1
ATOM 2935 C CA . GLN B 1 37 ? -3.812 17.301 -8.685 1 86.2 37 GLN B CA 1
ATOM 2936 C C . GLN B 1 37 ? -5.107 16.496 -8.61 1 86.2 37 GLN B C 1
ATOM 2938 O O . GLN B 1 37 ? -5.078 15.283 -8.394 1 86.2 37 GLN B O 1
ATOM 2943 N N . LEU B 1 38 ? -6.214 17.187 -8.849 1 89.52 38 LEU B N 1
ATOM 2944 C CA . LEU B 1 38 ? -7.496 16.491 -8.85 1 89.52 38 LEU B CA 1
ATOM 2945 C C . LEU B 1 38 ? -7.606 15.557 -10.05 1 89.52 38 LEU B C 1
ATOM 2947 O O . LEU B 1 38 ? -8.155 14.458 -9.939 1 89.52 38 LEU B O 1
ATOM 2951 N N . ALA B 1 39 ? -7.033 15.988 -11.132 1 88.74 39 ALA B N 1
ATOM 2952 C CA . ALA B 1 39 ? -7.043 15.143 -12.323 1 88.74 39 ALA B CA 1
ATOM 2953 C C . ALA B 1 39 ? -6.214 13.88 -12.107 1 88.74 39 ALA B C 1
ATOM 2955 O O . ALA B 1 39 ? -6.626 12.785 -12.498 1 88.74 39 ALA B O 1
ATOM 2956 N N . VAL B 1 40 ? -5.078 14.05 -11.52 1 88.42 40 VAL B N 1
ATOM 2957 C CA . VAL B 1 40 ? -4.223 12.907 -11.216 1 88.42 40 VAL B CA 1
ATOM 2958 C C . VAL B 1 40 ? -4.93 11.981 -10.229 1 88.42 40 VAL B C 1
ATOM 2960 O O . VAL B 1 40 ? -4.907 10.758 -10.39 1 88.42 40 VAL B O 1
ATOM 2963 N N . ALA B 1 41 ? -5.586 12.596 -9.26 1 92.46 41 ALA B N 1
ATOM 2964 C CA . ALA B 1 41 ? -6.355 11.805 -8.302 1 92.46 41 ALA B CA 1
ATOM 2965 C C . ALA B 1 41 ? -7.461 11.02 -9.001 1 92.46 41 ALA B C 1
ATOM 2967 O O . ALA B 1 41 ? -7.667 9.838 -8.716 1 92.46 41 ALA B O 1
ATOM 2968 N N . GLY B 1 42 ? -8.103 11.688 -9.88 1 91.83 42 GLY B N 1
ATOM 2969 C CA . GLY B 1 42 ? -9.13 11.019 -10.663 1 91.83 42 GLY B CA 1
ATOM 2970 C C . GLY B 1 42 ? -8.589 9.882 -11.509 1 91.83 42 GLY B C 1
ATOM 2971 O O . GLY B 1 42 ? -9.217 8.827 -11.615 1 91.83 42 GLY B O 1
ATOM 2972 N N . ALA B 1 43 ? -7.413 10.124 -12.088 1 91.17 43 ALA B N 1
ATOM 2973 C CA . ALA B 1 43 ? -6.77 9.089 -12.893 1 91.17 43 ALA B CA 1
ATOM 2974 C C . ALA B 1 43 ? -6.397 7.882 -12.038 1 91.17 43 ALA B C 1
ATOM 2976 O O . ALA B 1 43 ? -6.553 6.737 -12.468 1 91.17 43 ALA B O 1
ATOM 2977 N N . ARG B 1 44 ? -5.945 8.134 -10.86 1 91.66 44 ARG B N 1
ATOM 2978 C CA . ARG B 1 44 ? -5.621 7.047 -9.942 1 91.66 44 ARG B CA 1
ATOM 2979 C C . ARG B 1 44 ? -6.866 6.244 -9.582 1 91.66 44 ARG B C 1
ATOM 2981 O O . ARG B 1 44 ? -6.821 5.013 -9.519 1 91.66 44 ARG B O 1
ATOM 2988 N N . SER B 1 45 ? -7.929 6.993 -9.361 1 93.58 45 SER B N 1
ATOM 2989 C CA . SER B 1 45 ? -9.206 6.346 -9.079 1 93.58 45 SER B CA 1
ATOM 2990 C C . SER B 1 45 ? -9.656 5.477 -10.249 1 93.58 45 SER B C 1
ATOM 2992 O O . SER B 1 45 ? -10.082 4.337 -10.054 1 93.58 45 SER B O 1
ATOM 2994 N N . MET B 1 46 ? -9.494 5.986 -11.409 1 92.58 46 MET B N 1
ATOM 2995 C CA . MET B 1 46 ? -9.897 5.266 -12.614 1 92.58 46 MET B CA 1
ATOM 2996 C C . MET B 1 46 ? -9.083 3.987 -12.781 1 92.58 46 MET B C 1
ATOM 2998 O O . MET B 1 46 ? -9.641 2.923 -13.055 1 92.58 46 MET B O 1
ATOM 3002 N N . LEU B 1 47 ? -7.813 4.111 -12.591 1 90.09 47 LEU B N 1
ATOM 3003 C CA . LEU B 1 47 ? -6.944 2.949 -12.743 1 90.09 47 LEU B CA 1
ATOM 3004 C C . LEU B 1 47 ? -7.258 1.894 -11.689 1 90.09 47 LEU B C 1
ATOM 3006 O O . LEU B 1 47 ? -7.285 0.698 -11.99 1 90.09 47 LEU B O 1
ATOM 3010 N N . ALA B 1 48 ? -7.473 2.331 -10.471 1 90.9 48 ALA B N 1
ATOM 3011 C CA . ALA B 1 48 ? -7.849 1.408 -9.403 1 90.9 48 ALA B CA 1
ATOM 3012 C C . ALA B 1 48 ? -9.171 0.715 -9.718 1 90.9 48 ALA B C 1
ATOM 3014 O O . ALA B 1 48 ? -9.299 -0.499 -9.546 1 90.9 48 ALA B O 1
ATOM 3015 N N . GLY B 1 49 ? -10.123 1.499 -10.186 1 89.85 49 GLY B N 1
ATOM 3016 C CA . GLY B 1 49 ? -11.409 0.931 -10.558 1 89.85 49 GLY B CA 1
ATOM 3017 C C . GLY B 1 49 ? -11.306 -0.11 -11.657 1 89.85 49 GLY B C 1
ATOM 3018 O O . GLY B 1 49 ? -11.989 -1.135 -11.613 1 89.85 49 GLY B O 1
ATOM 3019 N N . MET B 1 50 ? -10.431 0.199 -12.589 1 84.64 50 MET B N 1
ATOM 3020 C CA . MET B 1 50 ? -10.214 -0.751 -13.676 1 84.64 50 MET B CA 1
ATOM 3021 C C . MET B 1 50 ? -9.631 -2.058 -13.149 1 84.64 50 MET B C 1
ATOM 3023 O O . MET B 1 50 ? -10.021 -3.139 -13.592 1 84.64 50 MET B O 1
ATOM 3027 N N . GLN B 1 51 ? -8.763 -1.971 -12.249 1 83.84 51 GLN B N 1
ATOM 3028 C CA . GLN B 1 51 ? -8.128 -3.151 -11.669 1 83.84 51 GLN B CA 1
ATOM 3029 C C . GLN B 1 51 ? -9.141 -4.002 -10.909 1 83.84 51 GLN B C 1
ATOM 3031 O O . GLN B 1 51 ? -9.085 -5.233 -10.957 1 83.84 51 GLN B O 1
ATOM 3036 N N . GLU B 1 52 ? -10.031 -3.357 -10.269 1 86.25 52 GLU B N 1
ATOM 3037 C CA . GLU B 1 52 ? -11.036 -4.052 -9.468 1 86.25 52 GLU B CA 1
ATOM 3038 C C . GLU B 1 52 ? -12.002 -4.833 -10.353 1 86.25 52 GLU B C 1
ATOM 3040 O O . GLU B 1 52 ? -12.573 -5.837 -9.922 1 86.25 52 GLU B O 1
ATOM 3045 N N . ARG B 1 53 ? -12.15 -4.366 -11.527 1 81.7 53 ARG B N 1
ATOM 3046 C CA . ARG B 1 53 ? -13.117 -4.968 -12.439 1 81.7 53 ARG B CA 1
ATOM 3047 C C . ARG B 1 53 ? -12.467 -6.057 -13.285 1 81.7 53 ARG B C 1
ATOM 3049 O O . ARG B 1 53 ? -13.16 -6.876 -13.893 1 81.7 53 ARG B O 1
ATOM 3056 N N . GLN B 1 54 ? -11.123 -6.047 -13.241 1 74.03 54 GLN B N 1
ATOM 3057 C CA . GLN B 1 54 ? -10.414 -7.019 -14.066 1 74.03 54 GLN B CA 1
ATOM 3058 C C . GLN B 1 54 ? -10.42 -8.4 -13.419 1 74.03 54 GLN B C 1
ATOM 3060 O O . GLN B 1 54 ? -10.332 -8.518 -12.195 1 74.03 54 GLN B O 1
ATOM 3065 N N . THR B 1 55 ? -10.731 -9.348 -14.232 1 62.56 55 THR B N 1
ATOM 3066 C CA . THR B 1 55 ? -10.837 -10.722 -13.753 1 62.56 55 THR B CA 1
ATOM 3067 C C . THR B 1 55 ? -9.456 -11.36 -13.632 1 62.56 55 THR B C 1
ATOM 3069 O O . THR B 1 55 ? -9.326 -12.481 -13.135 1 62.56 55 THR B O 1
ATOM 3072 N N . GLY B 1 56 ? -8.424 -10.552 -13.666 1 68.22 56 GLY B N 1
ATOM 3073 C CA . GLY B 1 56 ? -7.152 -11.24 -13.508 1 68.22 56 GLY B CA 1
ATOM 3074 C C . GLY B 1 56 ? -5.954 -10.324 -13.675 1 68.22 56 GLY B C 1
ATOM 3075 O O . GLY B 1 56 ? -6.099 -9.175 -14.097 1 68.22 56 GLY B O 1
ATOM 3076 N N . SER B 1 57 ? -4.833 -10.819 -13.159 1 80.42 57 SER B N 1
ATOM 3077 C CA . SER B 1 57 ? -3.547 -10.138 -13.256 1 80.42 57 SER B CA 1
ATOM 3078 C C . SER B 1 57 ? -2.765 -10.604 -14.48 1 80.42 57 SER B C 1
ATOM 3080 O O . SER B 1 57 ? -2.88 -11.76 -14.893 1 80.42 57 SER B O 1
ATOM 3082 N N . PRO B 1 58 ? -2.108 -9.728 -15.146 1 82.39 58 PRO B N 1
ATOM 3083 C CA . PRO B 1 58 ? -1.251 -10.136 -16.261 1 82.39 58 PRO B CA 1
ATOM 3084 C C . PRO B 1 58 ? -0.223 -11.192 -15.86 1 82.39 58 PRO B C 1
ATOM 3086 O O . PRO B 1 58 ? 0.387 -11.825 -16.725 1 82.39 58 PRO B O 1
ATOM 3089 N N . LEU B 1 59 ? -0.002 -11.317 -14.633 1 89.54 59 LEU B N 1
ATOM 3090 C CA . LEU B 1 59 ? 0.977 -12.275 -14.13 1 89.54 59 LEU B CA 1
ATOM 3091 C C . LEU B 1 59 ? 0.381 -13.677 -14.061 1 89.54 59 LEU B C 1
ATOM 3093 O O . LEU B 1 59 ? 1.112 -14.66 -13.923 1 89.54 59 LEU B O 1
ATOM 3097 N N . CYS B 1 60 ? -0.924 -13.685 -14.173 1 88.47 60 CYS B N 1
ATOM 3098 C CA . CYS B 1 60 ? -1.612 -14.955 -13.967 1 88.47 60 CYS B CA 1
ATOM 3099 C C . CYS B 1 60 ? -1.787 -15.7 -15.285 1 88.47 60 CYS B C 1
ATOM 3101 O O . CYS B 1 60 ? -2.175 -15.105 -16.292 1 88.47 60 CYS B O 1
ATOM 3103 N N . ARG B 1 61 ? -1.448 -16.989 -15.24 1 87.02 61 ARG B N 1
ATOM 3104 C CA . ARG B 1 61 ? -1.776 -17.926 -16.31 1 87.02 61 ARG B CA 1
ATOM 3105 C C . ARG B 1 61 ? -2.625 -19.079 -15.787 1 87.02 61 ARG B C 1
ATOM 3107 O O . ARG B 1 61 ? -2.394 -19.576 -14.683 1 87.02 61 ARG B O 1
ATOM 3114 N N . HIS B 1 62 ? -3.558 -19.405 -16.621 1 89.22 62 HIS B N 1
ATOM 3115 C CA . HIS B 1 62 ? -4.347 -20.563 -16.217 1 89.22 62 HIS B CA 1
ATOM 3116 C C . HIS B 1 62 ? -3.53 -21.847 -16.314 1 89.22 62 HIS B C 1
ATOM 3118 O O . HIS B 1 62 ? -3.024 -22.186 -17.386 1 89.22 62 HIS B O 1
ATOM 3124 N N . ILE B 1 63 ? -3.375 -22.492 -15.244 1 94.69 63 ILE B N 1
ATOM 3125 C CA . ILE B 1 63 ? -2.577 -23.713 -15.206 1 94.69 63 ILE B CA 1
ATOM 3126 C C . ILE B 1 63 ? -3.445 -24.883 -14.749 1 94.69 63 ILE B C 1
ATOM 3128 O O . ILE B 1 63 ? -4.006 -24.856 -13.652 1 94.69 63 ILE B O 1
ATOM 3132 N N . HIS B 1 64 ? -3.588 -25.84 -15.586 1 95.5 64 HIS B N 1
ATOM 3133 C CA . HIS B 1 64 ? -4.264 -27.097 -15.288 1 95.5 64 HIS B CA 1
ATOM 3134 C C . HIS B 1 64 ? -3.282 -28.263 -15.28 1 95.5 64 HIS B C 1
ATOM 3136 O O . HIS B 1 64 ? -2.689 -28.587 -16.312 1 95.5 64 HIS B O 1
ATOM 3142 N N . LEU B 1 65 ? -3.108 -28.838 -14.132 1 95.11 65 LEU B N 1
ATOM 3143 C CA . LEU B 1 65 ? -2.23 -29.998 -14.018 1 95.11 65 LEU B CA 1
ATOM 3144 C C . LEU B 1 65 ? -3.032 -31.294 -14.074 1 95.11 65 LEU B C 1
ATOM 3146 O O . LEU B 1 65 ? -3.84 -31.568 -13.184 1 95.11 65 LEU B O 1
ATOM 3150 N N . PRO B 1 66 ? -2.752 -32.041 -15.076 1 94.52 66 PRO B N 1
ATOM 3151 C CA . PRO B 1 66 ? -3.438 -33.333 -15.16 1 94.52 66 PRO B CA 1
ATOM 3152 C C . PRO B 1 66 ? -2.97 -34.32 -14.093 1 94.52 66 PRO B C 1
ATOM 3154 O O . PRO B 1 66 ? -2.108 -33.987 -13.275 1 94.52 66 PRO B O 1
ATOM 3157 N N . ARG B 1 67 ? -3.509 -35.539 -14.113 1 93.55 67 ARG B N 1
ATOM 3158 C CA . ARG B 1 67 ? -3.238 -36.536 -13.082 1 93.55 67 ARG B CA 1
ATOM 3159 C C . ARG B 1 67 ? -1.909 -37.24 -13.337 1 93.55 67 ARG B C 1
ATOM 3161 O O . ARG B 1 67 ? -1.183 -37.566 -12.395 1 93.55 67 ARG B O 1
ATOM 3168 N N . GLU B 1 68 ? -1.55 -37.403 -14.609 1 93.03 68 GLU B N 1
ATOM 3169 C CA . GLU B 1 68 ? -0.347 -38.145 -14.976 1 93.03 68 GLU B CA 1
ATOM 3170 C C . GLU B 1 68 ? 0.905 -37.292 -14.795 1 93.03 68 GLU B C 1
ATOM 3172 O O . GLU B 1 68 ? 0.988 -36.181 -15.324 1 93.03 68 GLU B O 1
ATOM 3177 N N . TRP B 1 69 ? 1.95 -37.838 -14.137 1 89.86 69 TRP B N 1
ATOM 3178 C CA . TRP B 1 69 ? 3.141 -37.103 -13.725 1 89.86 69 TRP B CA 1
ATOM 3179 C C . TRP B 1 69 ? 3.887 -36.553 -14.937 1 89.86 69 TRP B C 1
ATOM 3181 O O . TRP B 1 69 ? 4.319 -35.398 -14.936 1 89.86 69 TRP B O 1
ATOM 3191 N N . TRP B 1 70 ? 4.047 -37.417 -15.924 1 91.84 70 TRP B N 1
ATOM 3192 C CA . TRP B 1 70 ? 4.784 -36.984 -17.106 1 91.84 70 TRP B CA 1
ATOM 3193 C C . TRP B 1 70 ? 4.08 -35.815 -17.788 1 91.84 70 TRP B C 1
ATOM 3195 O O . TRP B 1 70 ? 4.725 -34.848 -18.199 1 91.84 70 TRP B O 1
ATOM 3205 N N . GLU B 1 71 ? 2.761 -35.877 -17.873 1 93.4 71 GLU B N 1
ATOM 3206 C CA . GLU B 1 71 ? 1.972 -34.823 -18.503 1 93.4 71 GLU B CA 1
ATOM 3207 C C . GLU B 1 71 ? 2.017 -33.536 -17.685 1 93.4 71 GLU B C 1
ATOM 3209 O O . GLU B 1 71 ? 2.07 -32.439 -18.245 1 93.4 71 GLU B O 1
ATOM 3214 N N . ARG B 1 72 ? 2.052 -33.662 -16.389 1 93.75 72 ARG B N 1
ATOM 3215 C CA . ARG B 1 72 ? 2.142 -32.519 -15.487 1 93.75 72 ARG B CA 1
ATOM 3216 C C . ARG B 1 72 ? 3.416 -31.72 -15.742 1 93.75 72 ARG B C 1
ATOM 3218 O O . ARG B 1 72 ? 3.371 -30.494 -15.867 1 93.75 72 ARG B O 1
ATOM 3225 N N . ARG B 1 73 ? 4.488 -32.463 -15.843 1 93.61 73 ARG B N 1
ATOM 3226 C CA . ARG B 1 73 ? 5.784 -31.824 -16.042 1 93.61 73 ARG B CA 1
ATOM 3227 C C . ARG B 1 73 ? 5.86 -31.154 -17.41 1 93.61 73 ARG B C 1
ATOM 3229 O O . ARG B 1 73 ? 6.419 -30.063 -17.543 1 93.61 73 ARG B O 1
ATOM 3236 N N . GLN B 1 74 ? 5.258 -31.812 -18.411 1 93.96 74 GLN B N 1
ATOM 3237 C CA . GLN B 1 74 ? 5.261 -31.232 -19.75 1 93.96 74 GLN B CA 1
ATOM 3238 C C . GLN B 1 74 ? 4.478 -29.923 -19.785 1 93.96 74 GLN B C 1
ATOM 3240 O O . GLN B 1 74 ? 4.873 -28.975 -20.467 1 93.96 74 GLN B O 1
ATOM 3245 N N . VAL B 1 75 ? 3.436 -29.911 -19.036 1 92.89 75 VAL B N 1
ATOM 3246 C CA . VAL B 1 75 ? 2.64 -28.691 -18.957 1 92.89 75 VAL B CA 1
ATOM 3247 C C . VAL B 1 75 ? 3.486 -27.56 -18.376 1 92.89 75 VAL B C 1
ATOM 3249 O O . VAL B 1 75 ? 3.554 -26.47 -18.949 1 92.89 75 VAL B O 1
ATOM 3252 N N . LEU B 1 76 ? 4.139 -27.778 -17.292 1 93.87 76 LEU B N 1
ATOM 3253 C CA . LEU B 1 76 ? 4.928 -26.76 -16.606 1 93.87 76 LEU B CA 1
ATOM 3254 C C . LEU B 1 76 ? 6.105 -26.314 -17.467 1 93.87 76 LEU B C 1
ATOM 3256 O O . LEU B 1 76 ? 6.396 -25.119 -17.556 1 93.87 76 LEU B O 1
ATOM 3260 N N . LEU B 1 77 ? 6.752 -27.269 -18.144 1 94.02 77 LEU B N 1
ATOM 3261 C CA . LEU B 1 77 ? 7.888 -26.954 -19.002 1 94.02 77 LEU B CA 1
ATOM 3262 C C . LEU B 1 77 ? 7.461 -26.065 -20.165 1 94.02 77 LEU B C 1
ATOM 3264 O O . LEU B 1 77 ? 8.193 -25.153 -20.556 1 94.02 77 LEU B O 1
ATOM 3268 N N . SER B 1 78 ? 6.303 -26.297 -20.662 1 91.83 78 SER B N 1
ATOM 3269 C CA . SER B 1 78 ? 5.829 -25.563 -21.83 1 91.83 78 SER B CA 1
ATOM 3270 C C . SER B 1 78 ? 5.489 -24.119 -21.475 1 91.83 78 SER B C 1
ATOM 3272 O O . SER B 1 78 ? 5.448 -23.252 -22.351 1 91.83 78 SER B O 1
ATOM 3274 N N . LEU B 1 79 ? 5.269 -23.852 -20.192 1 91.29 79 LEU B N 1
ATOM 3275 C CA . LEU B 1 79 ? 4.829 -22.529 -19.764 1 91.29 79 LEU B CA 1
ATOM 3276 C C . LEU B 1 79 ? 6.022 -21.649 -19.404 1 91.29 79 LEU B C 1
ATOM 3278 O O . LEU B 1 79 ? 5.896 -20.425 -19.33 1 91.29 79 LEU B O 1
ATOM 3282 N N . LYS B 1 80 ? 7.116 -22.213 -19.172 1 93.07 80 LYS B N 1
ATOM 3283 C CA . LYS B 1 80 ? 8.245 -21.555 -18.521 1 93.07 80 LYS B CA 1
ATOM 3284 C C . LYS B 1 80 ? 8.678 -20.312 -19.294 1 93.07 80 LYS B C 1
ATOM 3286 O O . LYS B 1 80 ? 8.69 -19.208 -18.747 1 93.07 80 LYS B O 1
ATOM 3291 N N . SER B 1 81 ? 8.975 -20.463 -20.626 1 92.11 81 SER B N 1
ATOM 3292 C CA . SER B 1 81 ? 9.516 -19.362 -21.416 1 92.11 81 SER B CA 1
ATOM 3293 C C . SER B 1 81 ? 8.531 -18.201 -21.493 1 92.11 81 SER B C 1
ATOM 3295 O O . SER B 1 81 ? 8.911 -17.043 -21.306 1 92.11 81 SER B O 1
ATOM 3297 N N . ASP B 1 82 ? 7.311 -18.519 -21.711 1 90.59 82 ASP B N 1
ATOM 3298 C CA . ASP B 1 82 ? 6.282 -17.492 -21.847 1 90.59 82 ASP B CA 1
ATOM 3299 C C . ASP B 1 82 ? 6.063 -16.756 -20.527 1 90.59 82 ASP B C 1
ATOM 3301 O O . ASP B 1 82 ? 5.941 -15.53 -20.507 1 90.59 82 ASP B O 1
ATOM 3305 N N . MET B 1 83 ? 6.033 -17.457 -19.421 1 93.46 83 MET B N 1
ATOM 3306 C CA . MET B 1 83 ? 5.81 -16.86 -18.107 1 93.46 83 MET B CA 1
ATOM 3307 C C . MET B 1 83 ? 6.95 -15.918 -17.737 1 93.46 83 MET B C 1
ATOM 3309 O O . MET B 1 83 ? 6.714 -14.826 -17.215 1 93.46 83 MET B O 1
ATOM 3313 N N . ILE B 1 84 ? 8.135 -16.314 -18.055 1 94.93 84 ILE B N 1
ATOM 3314 C CA . ILE B 1 84 ? 9.299 -15.491 -17.747 1 94.93 84 ILE B CA 1
ATOM 3315 C C . ILE B 1 84 ? 9.264 -14.214 -18.584 1 94.93 84 ILE B C 1
ATOM 3317 O O . ILE B 1 84 ? 9.438 -13.113 -18.055 1 94.93 84 ILE B O 1
ATOM 3321 N N . THR B 1 85 ? 8.987 -14.352 -19.881 1 92.96 85 THR B N 1
ATOM 3322 C CA . THR B 1 85 ? 8.964 -13.208 -20.786 1 92.96 85 THR B CA 1
ATOM 3323 C C . THR B 1 85 ? 7.882 -12.214 -20.374 1 92.96 85 THR B C 1
ATOM 3325 O O . THR B 1 85 ? 8.149 -11.018 -20.241 1 92.96 85 THR B O 1
ATOM 3328 N N . ARG B 1 86 ? 6.73 -12.71 -20.116 1 91.77 86 ARG B N 1
ATOM 3329 C CA . ARG B 1 86 ? 5.612 -11.85 -19.742 1 91.77 86 ARG B CA 1
ATOM 3330 C C . ARG B 1 86 ? 5.865 -11.176 -18.397 1 91.77 86 ARG B C 1
ATOM 3332 O O . ARG B 1 86 ? 5.561 -9.995 -18.222 1 91.77 86 ARG B O 1
ATOM 3339 N N . GLY B 1 87 ? 6.356 -11.979 -17.491 1 94.66 87 GLY B N 1
ATOM 3340 C CA . GLY B 1 87 ? 6.693 -11.412 -16.195 1 94.66 87 GLY B CA 1
ATOM 3341 C C . GLY B 1 87 ? 7.7 -10.282 -16.281 1 94.66 87 GLY B C 1
ATOM 3342 O O . GLY B 1 87 ? 7.51 -9.225 -15.676 1 94.66 87 GLY B O 1
ATOM 3343 N N . CYS B 1 88 ? 8.707 -10.472 -17.077 1 94.96 88 CYS B N 1
ATOM 3344 C CA . CYS B 1 88 ? 9.74 -9.457 -17.246 1 94.96 88 CYS B CA 1
ATOM 3345 C C . CYS B 1 88 ? 9.168 -8.197 -17.886 1 94.96 88 CYS B C 1
ATOM 3347 O O . CYS B 1 88 ? 9.432 -7.086 -17.423 1 94.96 88 CYS B O 1
ATOM 3349 N N . GLN B 1 89 ? 8.394 -8.404 -18.922 1 94.23 89 GLN B N 1
ATOM 3350 C CA . GLN B 1 89 ? 7.788 -7.27 -19.611 1 94.23 89 GLN B CA 1
ATOM 3351 C C . GLN B 1 89 ? 6.918 -6.451 -18.662 1 94.23 89 GLN B C 1
ATOM 3353 O O . GLN B 1 89 ? 6.921 -5.219 -18.715 1 94.23 89 GLN B O 1
ATOM 3358 N N . TYR B 1 90 ? 6.198 -7.127 -17.826 1 95.41 90 TYR B N 1
ATOM 3359 C CA . TYR B 1 90 ? 5.311 -6.441 -16.893 1 95.41 90 TYR B CA 1
ATOM 3360 C C . TYR B 1 90 ? 6.108 -5.658 -15.857 1 95.41 90 TYR B C 1
ATOM 3362 O O . TYR B 1 90 ? 5.771 -4.515 -15.539 1 95.41 90 TYR B O 1
ATOM 3370 N N . VAL B 1 91 ? 7.178 -6.23 -15.321 1 96.62 91 VAL B N 1
ATOM 3371 C CA . VAL B 1 91 ? 8.027 -5.555 -14.345 1 96.62 91 VAL B CA 1
ATOM 3372 C C . VAL B 1 91 ? 8.649 -4.31 -14.974 1 96.62 91 VAL B C 1
ATOM 3374 O O . VAL B 1 91 ? 8.669 -3.241 -14.36 1 96.62 91 VAL B O 1
ATOM 3377 N N . VAL B 1 92 ? 9.097 -4.45 -16.214 1 95.09 92 VAL B N 1
ATOM 3378 C CA . VAL B 1 92 ? 9.709 -3.326 -16.914 1 95.09 92 VAL B CA 1
ATOM 3379 C C . VAL B 1 92 ? 8.677 -2.219 -17.116 1 95.09 92 VAL B C 1
ATOM 3381 O O . VAL B 1 92 ? 8.97 -1.041 -16.897 1 95.09 92 VAL B O 1
ATOM 3384 N N . ALA B 1 93 ? 7.482 -2.608 -17.495 1 95 93 ALA B N 1
ATOM 3385 C CA . ALA B 1 93 ? 6.422 -1.626 -17.707 1 95 93 ALA B CA 1
ATOM 3386 C C . ALA B 1 93 ? 6.093 -0.885 -16.414 1 95 93 ALA B C 1
ATOM 3388 O O . ALA B 1 93 ? 5.872 0.328 -16.426 1 95 93 ALA B O 1
ATOM 3389 N N . ARG B 1 94 ? 6.087 -1.59 -15.268 1 95.85 94 ARG B N 1
ATOM 3390 C CA . ARG B 1 94 ? 5.739 -1.017 -13.972 1 95.85 94 ARG B CA 1
ATOM 3391 C C . ARG B 1 94 ? 6.866 -0.135 -13.443 1 95.85 94 ARG B C 1
ATOM 3393 O O . ARG B 1 94 ? 6.661 0.657 -12.521 1 95.85 94 ARG B O 1
ATOM 3400 N N . SER B 1 95 ? 8.063 -0.247 -14.034 1 95.53 95 SER B N 1
ATOM 3401 C CA . SER B 1 95 ? 9.218 0.431 -13.454 1 95.53 95 SER B CA 1
ATOM 3402 C C . SER B 1 95 ? 9.739 1.525 -14.38 1 95.53 95 SER B C 1
ATOM 3404 O O . SER B 1 95 ? 10.62 2.299 -14.001 1 95.53 95 SER B O 1
ATOM 3406 N N . GLN B 1 96 ? 9.265 1.647 -15.556 1 93.17 96 GLN B N 1
ATOM 3407 C CA . GLN B 1 96 ? 9.899 2.399 -16.634 1 93.17 96 GLN B CA 1
ATOM 3408 C C . GLN B 1 96 ? 9.999 3.881 -16.285 1 93.17 96 GLN B C 1
ATOM 3410 O O . GLN B 1 96 ? 10.878 4.585 -16.788 1 93.17 96 GLN B O 1
ATOM 3415 N N . HIS B 1 97 ? 9.218 4.407 -15.404 1 93.27 97 HIS B N 1
ATOM 3416 C CA . HIS B 1 97 ? 9.277 5.83 -15.091 1 93.27 97 HIS B CA 1
ATOM 3417 C C . HIS B 1 97 ? 9.753 6.06 -13.66 1 93.27 97 HIS B C 1
ATOM 3419 O O . HIS B 1 97 ? 9.581 7.151 -13.112 1 93.27 97 HIS B O 1
ATOM 3425 N N . LEU B 1 98 ? 10.25 5.067 -13.027 1 94.55 98 LEU B N 1
ATOM 3426 C CA . LEU B 1 98 ? 10.685 5.156 -11.637 1 94.55 98 LEU B CA 1
ATOM 3427 C C . LEU B 1 98 ? 12.202 5.031 -11.533 1 94.55 98 LEU B C 1
ATOM 3429 O O . LEU B 1 98 ? 12.844 4.46 -12.418 1 94.55 98 LEU B O 1
ATOM 3433 N N . ASP B 1 99 ? 12.75 5.607 -10.544 1 92.76 99 ASP B N 1
ATOM 3434 C CA . ASP B 1 99 ? 14.175 5.484 -10.254 1 92.76 99 ASP B CA 1
ATOM 3435 C C . ASP B 1 99 ? 14.476 4.179 -9.521 1 92.76 99 ASP B C 1
ATOM 3437 O O . ASP B 1 99 ? 14.099 4.012 -8.359 1 92.76 99 ASP B O 1
ATOM 3441 N N . LEU B 1 100 ? 15.221 3.289 -10.109 1 92.63 100 LEU B N 1
ATOM 3442 C CA . LEU B 1 100 ? 15.492 1.959 -9.576 1 92.63 100 LEU B CA 1
ATOM 3443 C C . LEU B 1 100 ? 16.311 2.043 -8.293 1 92.63 100 LEU B C 1
ATOM 3445 O O . LEU B 1 100 ? 16.364 1.084 -7.52 1 92.63 100 LEU B O 1
ATOM 3449 N N . MET B 1 101 ? 16.92 3.156 -8.053 1 92.12 101 MET B N 1
ATOM 3450 C CA . MET B 1 101 ? 17.812 3.256 -6.902 1 92.12 101 MET B CA 1
ATOM 3451 C C . MET B 1 101 ? 17.079 3.828 -5.693 1 92.12 101 MET B C 1
ATOM 3453 O O . MET B 1 101 ? 17.655 3.943 -4.61 1 92.12 101 MET B O 1
ATOM 3457 N N . LYS B 1 102 ? 15.819 4.108 -5.85 1 91.39 102 LYS B N 1
ATOM 3458 C CA . LYS B 1 102 ? 15.006 4.609 -4.746 1 91.39 102 LYS B CA 1
ATOM 3459 C C . LYS B 1 102 ? 13.973 3.574 -4.309 1 91.39 102 LYS B C 1
ATOM 3461 O O . LYS B 1 102 ? 13.373 2.897 -5.146 1 91.39 102 LYS B O 1
ATOM 3466 N N . PRO B 1 103 ? 13.824 3.471 -3.053 1 90.16 103 PRO B N 1
ATOM 3467 C CA . PRO B 1 103 ? 12.825 2.506 -2.589 1 90.16 103 PRO B CA 1
ATOM 3468 C C . PRO B 1 103 ? 11.423 2.81 -3.112 1 90.16 103 PRO B C 1
ATOM 3470 O O . PRO B 1 103 ? 11.05 3.978 -3.245 1 90.16 103 PRO B O 1
ATOM 3473 N N . GLN B 1 104 ? 10.741 1.748 -3.471 1 93.56 104 GLN B N 1
ATOM 3474 C CA . GLN B 1 104 ? 9.368 1.809 -3.961 1 93.56 104 GLN B CA 1
ATOM 3475 C C . GLN B 1 104 ? 8.511 0.715 -3.331 1 93.56 104 GLN B C 1
ATOM 3477 O O . GLN B 1 104 ? 8.934 -0.44 -3.243 1 93.56 104 GLN B O 1
ATOM 3482 N N . LEU B 1 105 ? 7.392 1.078 -2.805 1 95.48 105 LEU B N 1
ATOM 3483 C CA . LEU B 1 105 ? 6.396 0.096 -2.389 1 95.48 105 LEU B CA 1
ATOM 3484 C C . LEU B 1 105 ? 4.985 0.595 -2.682 1 95.48 105 LEU B C 1
ATOM 3486 O O . LEU B 1 105 ? 4.592 1.667 -2.217 1 95.48 105 LEU B O 1
ATOM 3490 N N . MET B 1 106 ? 4.302 -0.08 -3.509 1 95.51 106 MET B N 1
ATOM 3491 C CA . MET B 1 106 ? 2.901 0.191 -3.819 1 95.51 106 MET B CA 1
ATOM 3492 C C . MET B 1 106 ? 2.028 -1.017 -3.493 1 95.51 106 MET B C 1
ATOM 3494 O O . MET B 1 106 ? 2.289 -2.123 -3.969 1 95.51 106 MET B O 1
ATOM 3498 N N . ASP B 1 107 ? 1.102 -0.728 -2.738 1 94.58 107 ASP B N 1
ATOM 3499 C CA . ASP B 1 107 ? 0.164 -1.765 -2.317 1 94.58 107 ASP B CA 1
ATOM 3500 C C . ASP B 1 107 ? -1.278 -1.35 -2.602 1 94.58 107 ASP B C 1
ATOM 3502 O O . ASP B 1 107 ? -1.688 -0.239 -2.261 1 94.58 107 ASP B O 1
ATOM 3506 N N . HIS B 1 108 ? -1.983 -2.178 -3.282 1 95.14 108 HIS B N 1
ATOM 3507 C CA . HIS B 1 108 ? -3.404 -1.976 -3.541 1 95.14 108 HIS B CA 1
ATOM 3508 C C . HIS B 1 108 ? -4.22 -3.191 -3.114 1 95.14 108 HIS B C 1
ATOM 3510 O O . HIS B 1 108 ? -4.07 -4.275 -3.682 1 95.14 108 HIS B O 1
ATOM 3516 N N . ARG B 1 109 ? -5.012 -3.051 -2.128 1 95.61 109 ARG B N 1
ATOM 3517 C CA . ARG B 1 109 ? -5.88 -4.105 -1.613 1 95.61 109 ARG B CA 1
ATOM 3518 C C . ARG B 1 109 ? -7.348 -3.78 -1.869 1 95.61 109 ARG B C 1
ATOM 3520 O O . ARG B 1 109 ? -7.79 -2.653 -1.633 1 95.61 109 ARG B O 1
ATOM 3527 N N . PHE B 1 110 ? -8.115 -4.741 -2.351 1 94.05 110 PHE B N 1
ATOM 3528 C CA . PHE B 1 110 ? -9.496 -4.498 -2.751 1 94.05 110 PHE B CA 1
ATOM 3529 C C . PHE B 1 110 ? -10.262 -5.809 -2.877 1 94.05 110 PHE B C 1
ATOM 3531 O O . PHE B 1 110 ? -9.677 -6.889 -2.768 1 94.05 110 PHE B O 1
ATOM 3538 N N . GLU B 1 111 ? -11.514 -5.681 -3.003 1 92.37 111 GLU B N 1
ATOM 3539 C CA . GLU B 1 111 ? -12.379 -6.807 -3.341 1 92.37 111 GLU B CA 1
ATOM 3540 C C . GLU B 1 111 ? -12.766 -6.784 -4.817 1 92.37 111 GLU B C 1
ATOM 3542 O O . GLU B 1 111 ? -13.233 -5.762 -5.326 1 92.37 111 GLU B O 1
ATOM 3547 N N . ASP B 1 112 ? -12.491 -7.876 -5.472 1 88.7 112 ASP B N 1
ATOM 3548 C CA . ASP B 1 112 ? -12.787 -7.897 -6.901 1 88.7 112 ASP B CA 1
ATOM 3549 C C . ASP B 1 112 ? -14.269 -8.165 -7.152 1 88.7 112 ASP B C 1
ATOM 3551 O O . ASP B 1 112 ? -15.058 -8.249 -6.209 1 88.7 112 ASP B O 1
ATOM 3555 N N . ALA B 1 113 ? -14.709 -8.235 -8.335 1 83.6 113 ALA B N 1
ATOM 3556 C CA . ALA B 1 113 ? -16.107 -8.341 -8.744 1 83.6 113 ALA B CA 1
ATOM 3557 C C . ALA B 1 113 ? -16.722 -9.651 -8.259 1 83.6 113 ALA B C 1
ATOM 3559 O O . ALA B 1 113 ? -17.932 -9.729 -8.033 1 83.6 113 ALA B O 1
ATOM 3560 N N . GLU B 1 114 ? -15.882 -10.684 -8.056 1 84.9 114 GLU B N 1
ATOM 3561 C CA . GLU B 1 114 ? -16.369 -12 -7.652 1 84.9 114 GLU B CA 1
ATOM 3562 C C . GLU B 1 114 ? -16.389 -12.138 -6.133 1 84.9 114 GLU B C 1
ATOM 3564 O O . GLU B 1 114 ? -16.771 -13.184 -5.604 1 84.9 114 GLU B O 1
ATOM 3569 N N . GLY B 1 115 ? -15.907 -11.077 -5.427 1 87.91 115 GLY B N 1
ATOM 3570 C CA . GLY B 1 115 ? -15.94 -11.089 -3.973 1 87.91 115 GLY B CA 1
ATOM 3571 C C . GLY B 1 115 ? -14.661 -11.619 -3.352 1 87.91 115 GLY B C 1
ATOM 3572 O O . GLY B 1 115 ? -14.594 -11.825 -2.138 1 87.91 115 GLY B O 1
ATOM 3573 N N . ASN B 1 116 ? -13.658 -11.884 -4.204 1 93.47 116 ASN B N 1
ATOM 3574 C CA . ASN B 1 116 ? -12.356 -12.278 -3.676 1 93.47 116 ASN B CA 1
ATOM 3575 C C . ASN B 1 116 ? -11.572 -11.074 -3.162 1 93.47 116 ASN B C 1
ATOM 3577 O O . ASN B 1 116 ? -11.711 -9.968 -3.686 1 93.47 116 ASN B O 1
ATOM 3581 N N . PHE B 1 117 ? -10.845 -11.308 -2.152 1 95.42 117 PHE B N 1
ATOM 3582 C CA . PHE B 1 117 ? -9.975 -10.254 -1.646 1 95.42 117 PHE B CA 1
ATOM 3583 C C . PHE B 1 117 ? -8.612 -10.303 -2.325 1 95.42 117 PHE B C 1
ATOM 3585 O O . PHE B 1 117 ? -7.955 -11.346 -2.335 1 95.42 117 PHE B O 1
ATOM 3592 N N . CYS B 1 118 ? -8.175 -9.202 -2.892 1 95.38 118 CYS B N 1
ATOM 3593 C CA . CYS B 1 118 ? -6.968 -9.166 -3.709 1 95.38 118 CYS B CA 1
ATOM 3594 C C . CYS B 1 118 ? -5.968 -8.154 -3.161 1 95.38 118 CYS B C 1
ATOM 3596 O O . CYS B 1 118 ? -6.348 -7.227 -2.443 1 95.38 118 CYS B O 1
ATOM 3598 N N . CYS B 1 119 ? -4.745 -8.39 -3.463 1 96.01 119 CYS B N 1
ATOM 3599 C CA . CYS B 1 119 ? -3.656 -7.472 -3.149 1 96.01 119 CYS B CA 1
ATOM 3600 C C . CYS B 1 119 ? -2.631 -7.435 -4.277 1 96.01 119 CYS B C 1
ATOM 3602 O O . CYS B 1 119 ? -2.095 -8.474 -4.668 1 96.01 119 CYS B O 1
ATOM 3604 N N . GLU B 1 120 ? -2.441 -6.319 -4.828 1 95.1 120 GLU B N 1
ATOM 3605 C CA . GLU B 1 120 ? -1.355 -6.104 -5.78 1 95.1 120 GLU B CA 1
ATOM 3606 C C . GLU B 1 120 ? -0.217 -5.308 -5.15 1 95.1 120 GLU B C 1
ATOM 3608 O O . GLU B 1 120 ? -0.437 -4.222 -4.61 1 95.1 120 GLU B O 1
ATOM 3613 N N . ARG B 1 121 ? 0.882 -5.841 -5.287 1 95.42 121 ARG B N 1
ATOM 3614 C CA . ARG B 1 121 ? 2.037 -5.205 -4.663 1 95.42 121 ARG B CA 1
ATOM 3615 C C . ARG B 1 121 ? 3.168 -5.017 -5.668 1 95.42 121 ARG B C 1
ATOM 3617 O O . ARG B 1 121 ? 3.423 -5.896 -6.495 1 95.42 121 ARG B O 1
ATOM 3624 N N . PHE B 1 122 ? 3.741 -3.879 -5.727 1 96.78 122 PHE B N 1
ATOM 3625 C CA . PHE B 1 122 ? 4.93 -3.553 -6.506 1 96.78 122 PHE B CA 1
ATOM 3626 C C . PHE B 1 122 ? 5.994 -2.907 -5.626 1 96.78 122 PHE B C 1
ATOM 3628 O O . PHE B 1 122 ? 5.709 -1.957 -4.894 1 96.78 122 PHE B O 1
ATOM 3635 N N . GLU B 1 123 ? 7.278 -3.457 -5.705 1 96.32 123 GLU B N 1
ATOM 3636 C CA . GLU B 1 123 ? 8.267 -2.928 -4.77 1 96.32 123 GLU B CA 1
ATOM 3637 C C . GLU B 1 123 ? 9.683 -3.082 -5.318 1 96.32 123 GLU B C 1
ATOM 3639 O O . GLU B 1 123 ? 9.946 -3.97 -6.131 1 96.32 123 GLU B O 1
ATOM 3644 N N . PHE B 1 124 ? 10.564 -2.222 -4.866 1 95.88 124 PHE B N 1
ATOM 3645 C CA . PHE B 1 124 ? 12.007 -2.308 -5.057 1 95.88 124 PHE B CA 1
ATOM 3646 C C . PHE B 1 124 ? 12.711 -2.616 -3.741 1 95.88 124 PHE B C 1
ATOM 3648 O O . PHE B 1 124 ? 12.406 -2.011 -2.711 1 95.88 124 PHE B O 1
ATOM 3655 N N . PHE B 1 125 ? 13.569 -3.516 -3.782 1 93.64 125 PHE B N 1
ATOM 3656 C CA . PHE B 1 125 ? 14.443 -3.797 -2.649 1 93.64 125 PHE B CA 1
ATOM 3657 C C . PHE B 1 125 ? 15.907 -3.735 -3.067 1 93.64 125 PHE B C 1
ATOM 3659 O O . PHE B 1 125 ? 16.273 -4.218 -4.141 1 93.64 125 PHE B O 1
ATOM 3666 N N . HIS B 1 126 ? 16.669 -3.161 -2.166 1 92.54 126 HIS B N 1
ATOM 3667 C CA . HIS B 1 126 ? 18.084 -2.993 -2.474 1 92.54 126 HIS B CA 1
ATOM 3668 C C . HIS B 1 126 ? 18.953 -3.845 -1.555 1 92.54 126 HIS B C 1
ATOM 3670 O O . HIS B 1 126 ? 18.842 -3.756 -0.33 1 92.54 126 HIS B O 1
ATOM 3676 N N . PHE B 1 127 ? 19.719 -4.538 -2.141 1 92.78 127 PHE B N 1
ATOM 3677 C CA . PHE B 1 127 ? 20.738 -5.293 -1.422 1 92.78 127 PHE B CA 1
ATOM 3678 C C . PHE B 1 127 ? 22.116 -4.676 -1.629 1 92.78 127 PHE B C 1
ATOM 3680 O O . PHE B 1 127 ? 22.617 -4.625 -2.755 1 92.78 127 PHE B O 1
ATOM 3687 N N . THR B 1 128 ? 22.702 -4.24 -0.547 1 87.99 128 THR B N 1
ATOM 3688 C CA . THR B 1 128 ? 24.022 -3.622 -0.603 1 87.99 128 THR B CA 1
ATOM 3689 C C . THR B 1 128 ? 25.074 -4.537 0.017 1 87.99 128 THR B C 1
ATOM 3691 O O . THR B 1 128 ? 24.748 -5.407 0.827 1 87.99 128 THR B O 1
ATOM 3694 N N . GLY B 1 129 ? 26.342 -4.295 -0.361 1 83.08 129 GLY B N 1
ATOM 3695 C CA . GLY B 1 129 ? 27.429 -5.094 0.181 1 83.08 129 GLY B CA 1
ATOM 3696 C C . GLY B 1 129 ? 27.447 -6.516 -0.348 1 83.08 129 GLY B C 1
ATOM 3697 O O . GLY B 1 129 ? 27.999 -7.415 0.289 1 83.08 129 GLY B O 1
ATOM 3698 N N . VAL B 1 130 ? 26.737 -6.742 -1.421 1 89.64 130 VAL B N 1
ATOM 3699 C CA . VAL B 1 130 ? 26.67 -8.081 -1.998 1 89.64 130 VAL B CA 1
ATOM 3700 C C . VAL B 1 130 ? 27.743 -8.234 -3.073 1 89.64 130 VAL B C 1
ATOM 3702 O O . VAL B 1 130 ? 28.299 -7.242 -3.55 1 89.64 130 VAL B O 1
ATOM 3705 N N . GLN B 1 131 ? 28.051 -9.511 -3.377 1 89.67 131 GLN B N 1
ATOM 3706 C CA . GLN B 1 131 ? 29.127 -9.796 -4.32 1 89.67 131 GLN B CA 1
ATOM 3707 C C . GLN B 1 131 ? 28.598 -9.878 -5.749 1 89.67 131 GLN B C 1
ATOM 3709 O O . GLN B 1 131 ? 29.323 -9.588 -6.703 1 89.67 131 GLN B O 1
ATOM 3714 N N . SER B 1 132 ? 27.392 -10.359 -5.896 1 92.1 132 SER B N 1
ATOM 3715 C CA . SER B 1 132 ? 26.844 -10.555 -7.235 1 92.1 132 SER B CA 1
ATOM 3716 C C . SER B 1 132 ? 25.333 -10.756 -7.19 1 92.1 132 SER B C 1
ATOM 3718 O O . SER B 1 132 ? 24.764 -10.988 -6.122 1 92.1 132 SER B O 1
ATOM 3720 N N . ILE B 1 133 ? 24.71 -10.745 -8.295 1 94.87 133 ILE B N 1
ATOM 3721 C CA . ILE B 1 133 ? 23.295 -11.057 -8.462 1 94.87 133 ILE B CA 1
ATOM 3722 C C . ILE B 1 133 ? 23.038 -12.511 -8.074 1 94.87 133 ILE B C 1
ATOM 3724 O O . ILE B 1 133 ? 22.006 -12.827 -7.476 1 94.87 133 ILE B O 1
ATOM 3728 N N . LYS B 1 134 ? 23.968 -13.37 -8.37 1 94.54 134 LYS B N 1
ATOM 3729 C CA . LYS B 1 134 ? 23.819 -14.803 -8.137 1 94.54 134 LYS B CA 1
ATOM 3730 C C . LYS B 1 134 ? 23.675 -15.106 -6.648 1 94.54 134 LYS B C 1
ATOM 3732 O O . LYS B 1 134 ? 22.937 -16.015 -6.263 1 94.54 134 LYS B O 1
ATOM 3737 N N . GLN B 1 135 ? 24.374 -14.344 -5.893 1 94.87 135 GLN B N 1
ATOM 3738 C CA . GLN B 1 135 ? 24.278 -14.53 -4.449 1 94.87 135 GLN B CA 1
ATOM 3739 C C . GLN B 1 135 ? 22.85 -14.308 -3.959 1 94.87 135 GLN B C 1
ATOM 3741 O O . GLN B 1 135 ? 22.304 -15.136 -3.226 1 94.87 135 GLN B O 1
ATOM 3746 N N . VAL B 1 136 ? 22.283 -13.2 -4.39 1 95.91 136 VAL B N 1
ATOM 3747 C CA . VAL B 1 136 ? 20.915 -12.881 -3.993 1 95.91 136 VAL B CA 1
ATOM 3748 C C . VAL B 1 136 ? 19.948 -13.883 -4.619 1 95.91 136 VAL B C 1
ATOM 3750 O O . VAL B 1 136 ? 19.013 -14.347 -3.961 1 95.91 136 VAL B O 1
ATOM 3753 N N . PHE B 1 137 ? 20.238 -14.305 -5.829 1 96.67 137 PHE B N 1
ATOM 3754 C CA . PHE B 1 137 ? 19.416 -15.252 -6.573 1 96.67 137 PHE B CA 1
ATOM 3755 C C . PHE B 1 137 ? 19.373 -16.603 -5.868 1 96.67 137 PHE B C 1
ATOM 3757 O O . PHE B 1 137 ? 18.301 -17.186 -5.696 1 96.67 137 PHE B O 1
ATOM 3764 N N . GLU B 1 138 ? 20.432 -16.991 -5.391 1 94.97 138 GLU B N 1
ATOM 3765 C CA . GLU B 1 138 ? 20.51 -18.274 -4.699 1 94.97 138 GLU B CA 1
ATOM 3766 C C . GLU B 1 138 ? 19.819 -18.212 -3.34 1 94.97 138 GLU B C 1
ATOM 3768 O O . GLU B 1 138 ? 19.226 -19.196 -2.893 1 94.97 138 GLU B O 1
ATOM 3773 N N . ALA B 1 139 ? 19.89 -17.082 -2.767 1 94.76 139 ALA B N 1
ATOM 3774 C CA . ALA B 1 139 ? 19.183 -16.905 -1.501 1 94.76 139 ALA B CA 1
ATOM 3775 C C . ALA B 1 139 ? 17.672 -16.979 -1.702 1 94.76 139 ALA B C 1
ATOM 3777 O O . ALA B 1 139 ? 16.958 -17.556 -0.878 1 94.76 139 ALA B O 1
ATOM 3778 N N . ILE B 1 140 ? 17.204 -16.392 -2.781 1 95.42 140 ILE B N 1
ATOM 3779 C CA . ILE B 1 140 ? 15.781 -16.431 -3.096 1 95.42 140 ILE B CA 1
ATOM 3780 C C . ILE B 1 140 ? 15.352 -17.871 -3.369 1 95.42 140 ILE B C 1
ATOM 3782 O O . ILE B 1 140 ? 14.327 -18.328 -2.858 1 95.42 140 ILE B O 1
ATOM 3786 N N . LYS B 1 141 ? 16.14 -18.575 -4.128 1 93.64 141 LYS B N 1
ATOM 3787 C CA . LYS B 1 141 ? 15.843 -19.971 -4.436 1 93.64 141 LYS B CA 1
ATOM 3788 C C . LYS B 1 141 ? 15.786 -20.814 -3.165 1 93.64 141 LYS B C 1
ATOM 3790 O O . LYS B 1 141 ? 14.881 -21.633 -2.999 1 93.64 141 LYS B O 1
ATOM 3795 N N . TYR B 1 142 ? 16.737 -20.557 -2.344 1 91.93 142 TYR B N 1
ATOM 3796 C CA . TYR B 1 142 ? 16.788 -21.297 -1.088 1 91.93 142 TYR B CA 1
ATOM 3797 C C . TYR B 1 142 ? 15.531 -21.053 -0.261 1 91.93 142 TYR B C 1
ATOM 3799 O O . TYR B 1 142 ? 14.952 -21.992 0.291 1 91.93 142 TYR B O 1
ATOM 3807 N N . PHE B 1 143 ? 15.113 -19.832 -0.199 1 92.74 143 PHE B N 1
ATOM 3808 C CA . PHE B 1 143 ? 13.885 -19.514 0.52 1 92.74 143 PHE B CA 1
ATOM 3809 C C . PHE B 1 143 ? 12.694 -20.238 -0.096 1 92.74 143 PHE B C 1
ATOM 3811 O O . PHE B 1 143 ? 11.879 -20.824 0.62 1 92.74 143 PHE B O 1
ATOM 3818 N N . MET B 1 144 ? 12.602 -20.165 -1.408 1 92 144 MET B N 1
ATOM 3819 C CA . MET B 1 144 ? 11.449 -20.744 -2.091 1 92 144 MET B CA 1
ATOM 3820 C C . MET B 1 144 ? 11.384 -22.251 -1.866 1 92 144 MET B C 1
ATOM 3822 O O . MET B 1 144 ? 10.297 -22.824 -1.784 1 92 144 MET B O 1
ATOM 3826 N N . LEU B 1 145 ? 12.524 -22.84 -1.729 1 89.18 145 LEU B N 1
ATOM 3827 C CA . LEU B 1 145 ? 12.59 -24.287 -1.556 1 89.18 145 LEU B CA 1
ATOM 3828 C C . LEU B 1 145 ? 12.273 -24.677 -0.116 1 89.18 145 LEU B C 1
ATOM 3830 O O . LEU B 1 145 ? 11.843 -25.803 0.146 1 89.18 145 LEU B O 1
ATOM 3834 N N . ASN B 1 146 ? 12.423 -23.696 0.816 1 88.7 146 ASN B N 1
ATOM 3835 C CA . ASN B 1 146 ? 12.252 -24.001 2.233 1 88.7 146 ASN B CA 1
ATOM 3836 C C . ASN B 1 146 ? 11.224 -23.08 2.884 1 88.7 146 ASN B C 1
ATOM 3838 O O . ASN B 1 146 ? 11.352 -22.733 4.06 1 88.7 146 ASN B O 1
ATOM 3842 N N . MET B 1 147 ? 10.353 -22.69 2.173 1 89.58 147 MET B N 1
ATOM 3843 C CA . MET B 1 147 ? 9.444 -21.633 2.605 1 89.58 147 MET B CA 1
ATOM 3844 C C . MET B 1 147 ? 8.606 -22.088 3.795 1 89.58 147 MET B C 1
ATOM 3846 O O . MET B 1 147 ? 8.263 -21.284 4.663 1 89.58 147 MET B O 1
ATOM 3850 N N . GLU B 1 148 ? 8.232 -23.413 3.923 1 91.54 148 GLU B N 1
ATOM 3851 C CA . GLU B 1 148 ? 7.377 -23.886 5.007 1 91.54 148 GLU B CA 1
ATOM 3852 C C . GLU B 1 148 ? 8.037 -23.668 6.366 1 91.54 148 GLU B C 1
ATOM 3854 O O . GLU B 1 148 ? 7.377 -23.258 7.323 1 91.54 148 GLU B O 1
ATOM 3859 N N . THR B 1 149 ? 9.276 -23.924 6.382 1 91.15 149 THR B N 1
ATOM 3860 C CA . THR B 1 149 ? 10.007 -23.736 7.631 1 91.15 149 THR B CA 1
ATOM 3861 C C . THR B 1 149 ? 10.045 -22.26 8.017 1 91.15 149 THR B C 1
ATOM 3863 O O . THR B 1 149 ? 9.781 -21.907 9.168 1 91.15 149 THR B O 1
ATOM 3866 N N . THR B 1 150 ? 10.332 -21.416 7.082 1 90.37 150 THR B N 1
ATOM 3867 C CA . THR B 1 150 ? 10.47 -19.987 7.343 1 90.37 150 THR B CA 1
ATOM 3868 C C . THR B 1 150 ? 9.129 -19.378 7.742 1 90.37 150 THR B C 1
ATOM 3870 O O . THR B 1 150 ? 9.063 -18.556 8.659 1 90.37 150 THR B O 1
ATOM 3873 N N . ILE B 1 151 ? 8.133 -19.723 7.036 1 90.53 151 ILE B N 1
ATOM 3874 C CA . ILE B 1 151 ? 6.798 -19.213 7.33 1 90.53 151 ILE B CA 1
ATOM 3875 C C . ILE B 1 151 ? 6.38 -19.641 8.735 1 90.53 151 ILE B C 1
ATOM 3877 O O . ILE B 1 151 ? 5.866 -18.832 9.51 1 90.53 151 ILE B O 1
ATOM 3881 N N . SER B 1 152 ? 6.6 -20.897 9.059 1 92.94 152 SER B N 1
ATOM 3882 C CA . SER B 1 152 ? 6.246 -21.406 10.379 1 92.94 152 SER B CA 1
ATOM 3883 C C . SER B 1 152 ? 6.987 -20.655 11.479 1 92.94 152 SER B C 1
ATOM 3885 O O . SER B 1 152 ? 6.383 -20.241 12.471 1 92.94 152 SER B O 1
ATOM 3887 N N . GLU B 1 153 ? 8.192 -20.393 11.265 1 91.71 153 GLU B N 1
ATOM 3888 C CA . GLU B 1 153 ? 9.019 -19.741 12.276 1 91.71 153 GLU B CA 1
ATOM 3889 C C . GLU B 1 153 ? 8.676 -18.259 12.397 1 91.71 153 GLU B C 1
ATOM 3891 O O . GLU B 1 153 ? 8.561 -17.732 13.506 1 91.71 153 GLU B O 1
ATOM 3896 N N . ALA B 1 154 ? 8.494 -17.636 11.271 1 90.42 154 ALA B N 1
ATOM 3897 C CA . ALA B 1 154 ? 8.362 -16.182 11.257 1 90.42 154 ALA B CA 1
ATOM 3898 C C . ALA B 1 154 ? 6.942 -15.756 11.62 1 90.42 154 ALA B C 1
ATOM 3900 O O . ALA B 1 154 ? 6.741 -14.718 12.254 1 90.42 154 ALA B O 1
ATOM 3901 N N . LEU B 1 155 ? 5.968 -16.527 11.241 1 91.52 155 LEU B N 1
ATOM 3902 C CA . LEU B 1 155 ? 4.584 -16.101 11.417 1 91.52 155 LEU B CA 1
ATOM 3903 C C . LEU B 1 155 ? 3.898 -16.918 12.507 1 91.52 155 LEU B C 1
ATOM 3905 O O . LEU B 1 155 ? 2.772 -16.609 12.905 1 91.52 155 LEU B O 1
ATOM 3909 N N . GLY B 1 156 ? 4.561 -17.995 12.96 1 90.9 156 GLY B N 1
ATOM 3910 C CA . GLY B 1 156 ? 3.959 -18.86 13.962 1 90.9 156 GLY B CA 1
ATOM 3911 C C . GLY B 1 156 ? 2.879 -19.764 13.398 1 90.9 156 GLY B C 1
ATOM 3912 O O . GLY B 1 156 ? 1.962 -20.168 14.117 1 90.9 156 GLY B O 1
ATOM 3913 N N . HIS B 1 157 ? 2.863 -19.998 12.141 1 92.62 157 HIS B N 1
ATOM 3914 C CA . HIS B 1 157 ? 1.92 -20.904 11.496 1 92.62 157 HIS B CA 1
ATOM 3915 C C . HIS B 1 157 ? 2.427 -22.342 11.528 1 92.62 157 HIS B C 1
ATOM 3917 O O . HIS B 1 157 ? 3.623 -22.579 11.713 1 92.62 157 HIS B O 1
ATOM 3923 N N . THR B 1 158 ? 1.531 -23.244 11.427 1 95.37 158 THR B N 1
ATOM 3924 C CA . THR B 1 158 ? 1.884 -24.619 11.092 1 95.37 158 THR B CA 1
ATOM 3925 C C . THR B 1 158 ? 1.745 -24.862 9.592 1 95.37 158 THR B C 1
ATOM 3927 O O . THR B 1 158 ? 0.631 -24.988 9.079 1 95.37 158 THR B O 1
ATOM 3930 N N . THR B 1 159 ? 2.858 -24.882 9.01 1 94.68 159 THR B N 1
ATOM 3931 C CA . THR B 1 159 ? 2.856 -25.009 7.557 1 94.68 159 THR B CA 1
ATOM 3932 C C . THR B 1 159 ? 3.452 -26.347 7.13 1 94.68 159 THR B C 1
ATOM 3934 O O . THR B 1 159 ? 4.549 -26.71 7.56 1 94.68 159 THR B O 1
ATOM 3937 N N . VAL B 1 160 ? 2.747 -27.047 6.344 1 94.38 160 VAL B N 1
ATOM 3938 C CA . VAL B 1 160 ? 3.196 -28.349 5.863 1 94.38 160 VAL B CA 1
ATOM 3939 C C . VAL B 1 160 ? 3.183 -28.369 4.336 1 94.38 160 VAL B C 1
ATOM 3941 O O . VAL B 1 160 ? 2.343 -27.721 3.708 1 94.38 160 VAL B O 1
ATOM 3944 N N . ARG B 1 161 ? 4.182 -29.072 3.818 1 92.08 161 ARG B N 1
ATOM 3945 C CA . ARG B 1 161 ? 4.226 -29.317 2.38 1 92.08 161 ARG B CA 1
ATOM 3946 C C . ARG B 1 161 ? 3.51 -30.615 2.023 1 92.08 161 ARG B C 1
ATOM 3948 O O . ARG B 1 161 ? 3.87 -31.685 2.517 1 92.08 161 ARG B O 1
ATOM 3955 N N . GLU B 1 162 ? 2.489 -30.518 1.217 1 87.97 162 GLU B N 1
ATOM 3956 C CA . GLU B 1 162 ? 1.709 -31.697 0.856 1 87.97 162 GLU B CA 1
ATOM 3957 C C . GLU B 1 162 ? 2.227 -32.328 -0.434 1 87.97 162 GLU B C 1
ATOM 3959 O O . GLU B 1 162 ? 2.063 -33.53 -0.652 1 87.97 162 GLU B O 1
ATOM 3964 N N . ASP B 1 163 ? 2.796 -31.509 -1.261 1 82.91 163 ASP B N 1
ATOM 3965 C CA . ASP B 1 163 ? 3.306 -32.008 -2.535 1 82.91 163 ASP B CA 1
ATOM 3966 C C . ASP B 1 163 ? 4.492 -31.176 -3.016 1 82.91 163 ASP B C 1
ATOM 3968 O O . ASP B 1 163 ? 4.572 -29.978 -2.734 1 82.91 163 ASP B O 1
ATOM 3972 N N . TYR B 1 164 ? 5.393 -31.916 -3.54 1 82.87 164 TYR B N 1
ATOM 3973 C CA . TYR B 1 164 ? 6.561 -31.265 -4.125 1 82.87 164 TYR B CA 1
ATOM 3974 C C . TYR B 1 164 ? 7.088 -32.057 -5.315 1 82.87 164 TYR B C 1
ATOM 3976 O O . TYR B 1 164 ? 7.179 -33.286 -5.259 1 82.87 164 TYR B O 1
ATOM 3984 N N . ASP B 1 165 ? 7.265 -31.316 -6.402 1 86.85 165 ASP B N 1
ATOM 3985 C CA . ASP B 1 165 ? 7.8 -31.94 -7.609 1 86.85 165 ASP B CA 1
ATOM 3986 C C . ASP B 1 165 ? 8.804 -31.022 -8.303 1 86.85 165 ASP B C 1
ATOM 3988 O O . ASP B 1 165 ? 8.444 -29.938 -8.767 1 86.85 165 ASP B O 1
ATOM 3992 N N . THR B 1 166 ? 10.026 -31.473 -8.309 1 86.65 166 THR B N 1
ATOM 3993 C CA . THR B 1 166 ? 11.011 -30.778 -9.13 1 86.65 166 THR B CA 1
ATOM 3994 C C . THR B 1 166 ? 10.959 -31.274 -10.573 1 86.65 166 THR B C 1
ATOM 3996 O O . THR B 1 166 ? 11.137 -32.466 -10.832 1 86.65 166 THR B O 1
ATOM 3999 N N . VAL B 1 167 ? 10.767 -30.419 -11.445 1 84.73 167 VAL B N 1
ATOM 4000 C CA . VAL B 1 167 ? 10.494 -30.777 -12.833 1 84.73 167 VAL B CA 1
ATOM 4001 C C . VAL B 1 167 ? 11.807 -31.042 -13.566 1 84.73 167 VAL B C 1
ATOM 4003 O O . VAL B 1 167 ? 11.852 -31.843 -14.502 1 84.73 167 VAL B O 1
ATOM 4006 N N . ASP B 1 168 ? 12.901 -30.305 -13.117 1 81.54 168 ASP B N 1
ATOM 4007 C CA . ASP B 1 168 ? 14.193 -30.472 -13.775 1 81.54 168 ASP B CA 1
ATOM 4008 C C . ASP B 1 168 ? 15.311 -30.657 -12.751 1 81.54 168 ASP B C 1
ATOM 4010 O O . ASP B 1 168 ? 15.099 -30.468 -11.552 1 81.54 168 ASP B O 1
ATOM 4014 N N . ASP B 1 169 ? 16.43 -31.063 -13.165 1 75.63 169 ASP B N 1
ATOM 4015 C CA . ASP B 1 169 ? 17.549 -31.415 -12.297 1 75.63 169 ASP B CA 1
ATOM 4016 C C . ASP B 1 169 ? 18.138 -30.173 -11.63 1 75.63 169 ASP B C 1
ATOM 4018 O O . ASP B 1 169 ? 18.641 -30.245 -10.507 1 75.63 169 ASP B O 1
ATOM 4022 N N . GLY B 1 170 ? 18.006 -29.031 -12.176 1 75.87 170 GLY B N 1
ATOM 4023 C CA . GLY B 1 170 ? 18.625 -27.831 -11.637 1 75.87 170 GLY B CA 1
ATOM 4024 C C . GLY B 1 170 ? 17.689 -27.018 -10.762 1 75.87 170 GLY B C 1
ATOM 4025 O O . GLY B 1 170 ? 18.034 -25.915 -10.333 1 75.87 170 GLY B O 1
ATOM 4026 N N . ALA B 1 171 ? 16.562 -27.569 -10.479 1 78.63 171 ALA B N 1
ATOM 4027 C CA . ALA B 1 171 ? 15.563 -26.906 -9.646 1 78.63 171 ALA B CA 1
ATOM 4028 C C . ALA B 1 171 ? 15.269 -25.498 -10.157 1 78.63 171 ALA B C 1
ATOM 4030 O O . ALA B 1 171 ? 15.251 -24.54 -9.38 1 78.63 171 ALA B O 1
ATOM 4031 N N . SER B 1 172 ? 15.224 -25.437 -11.421 1 91.35 172 SER B N 1
ATOM 4032 C CA . SER B 1 172 ? 14.84 -24.16 -12.015 1 91.35 172 SER B CA 1
ATOM 4033 C C . SER B 1 172 ? 13.326 -24.051 -12.161 1 91.35 172 SER B C 1
ATOM 4035 O O . SER B 1 172 ? 12.798 -22.967 -12.413 1 91.35 172 SER B O 1
ATOM 4037 N N . LEU B 1 173 ? 12.663 -25.225 -11.974 1 94.75 173 LEU B N 1
ATOM 4038 C CA . LEU B 1 173 ? 11.208 -25.297 -12.061 1 94.75 173 LEU B CA 1
ATOM 4039 C C . LEU B 1 173 ? 10.656 -26.334 -11.089 1 94.75 173 LEU B C 1
ATOM 4041 O O . LEU B 1 173 ? 11.057 -27.499 -11.124 1 94.75 173 LEU B O 1
ATOM 4045 N N . TRP B 1 174 ? 9.785 -25.958 -10.245 1 93.05 174 TRP B N 1
ATOM 4046 C CA . TRP B 1 174 ? 9.176 -26.925 -9.339 1 93.05 174 TRP B CA 1
ATOM 4047 C C . TRP B 1 174 ? 7.779 -26.477 -8.923 1 93.05 174 TRP B C 1
ATOM 4049 O O . TRP B 1 174 ? 7.445 -25.294 -9.021 1 93.05 174 TRP B O 1
ATOM 4059 N N . ASN B 1 175 ? 7 -27.416 -8.609 1 94.1 175 ASN B N 1
ATOM 4060 C CA . ASN B 1 175 ? 5.656 -27.238 -8.068 1 94.1 175 ASN B CA 1
ATOM 4061 C C . ASN B 1 175 ? 5.575 -27.685 -6.611 1 94.1 175 ASN B C 1
ATOM 4063 O O . ASN B 1 175 ? 6.18 -28.688 -6.23 1 94.1 175 ASN B O 1
ATOM 4067 N N . TYR B 1 176 ? 4.925 -26.912 -5.809 1 91.96 176 TYR B N 1
ATOM 4068 C CA . TYR B 1 176 ? 4.693 -27.385 -4.449 1 91.96 176 TYR B CA 1
ATOM 4069 C C . TYR B 1 176 ? 3.36 -26.875 -3.914 1 91.96 176 TYR B C 1
ATOM 4071 O O . TYR B 1 176 ? 2.859 -25.841 -4.362 1 91.96 176 TYR B O 1
ATOM 4079 N N . ARG B 1 177 ? 2.817 -27.591 -3.066 1 94.34 177 ARG B N 1
ATOM 4080 C CA . ARG B 1 177 ? 1.572 -27.303 -2.362 1 94.34 177 ARG B CA 1
ATOM 4081 C C . ARG B 1 177 ? 1.812 -27.152 -0.864 1 94.34 177 ARG B C 1
ATOM 4083 O O . ARG B 1 177 ? 2.442 -28.01 -0.242 1 94.34 177 ARG B O 1
ATOM 4090 N N . LEU B 1 178 ? 1.354 -26.044 -0.34 1 95.15 178 LEU B N 1
ATOM 4091 C CA . LEU B 1 178 ? 1.523 -25.775 1.084 1 95.15 178 LEU B CA 1
ATOM 4092 C C . LEU B 1 178 ? 0.171 -25.621 1.772 1 95.15 178 LEU B C 1
ATOM 4094 O O . LEU B 1 178 ? -0.752 -25.024 1.211 1 95.15 178 LEU B O 1
ATOM 4098 N N . LEU B 1 179 ? 0.023 -26.193 2.887 1 96.16 179 LEU B N 1
ATOM 4099 C CA . LEU B 1 179 ? -1.062 -25.951 3.832 1 96.16 179 LEU B CA 1
ATOM 4100 C C . LEU B 1 179 ? -0.549 -25.234 5.077 1 96.16 179 LEU B C 1
ATOM 4102 O O . LEU B 1 179 ? 0.363 -25.723 5.748 1 96.16 179 LEU B O 1
ATOM 4106 N N . SER B 1 180 ? -1.094 -24.091 5.308 1 95.78 180 SER B N 1
ATOM 4107 C CA . SER B 1 180 ? -0.636 -23.291 6.44 1 95.78 180 SER B CA 1
ATOM 4108 C C . SER B 1 180 ? -1.791 -22.942 7.373 1 95.78 180 SER B C 1
ATOM 4110 O O . SER B 1 180 ? -2.735 -22.258 6.971 1 95.78 180 SER B O 1
ATOM 4112 N N . THR B 1 181 ? -1.701 -23.361 8.554 1 96.23 181 THR B N 1
ATOM 4113 C CA . THR B 1 181 ? -2.716 -23.064 9.559 1 96.23 181 THR B CA 1
ATOM 4114 C C . THR B 1 181 ? -2.257 -21.931 10.473 1 96.23 181 THR B C 1
ATOM 4116 O O . THR B 1 181 ? -1.187 -22.011 11.079 1 96.23 181 THR B O 1
ATOM 4119 N N . ASP B 1 182 ? -3.088 -20.962 10.518 1 94.02 182 ASP B N 1
ATOM 4120 C CA . ASP B 1 182 ? -2.697 -19.785 11.288 1 94.02 182 ASP B CA 1
ATOM 4121 C C . ASP B 1 182 ? -3.126 -19.917 12.748 1 94.02 182 ASP B C 1
ATOM 4123 O O . ASP B 1 182 ? -3.559 -20.987 13.179 1 94.02 182 ASP B O 1
ATOM 4127 N N . SER B 1 183 ? -2.935 -18.812 13.515 1 90.88 183 SER B N 1
ATOM 4128 C CA . SER B 1 183 ? -3.181 -18.826 14.953 1 90.88 183 SER B CA 1
ATOM 4129 C C . SER B 1 183 ? -4.673 -18.907 15.259 1 90.88 183 SER B C 1
ATOM 4131 O O . SER B 1 183 ? -5.065 -19.254 16.375 1 90.88 183 SER B O 1
ATOM 4133 N N . HIS B 1 184 ? -5.522 -18.643 14.285 1 92.84 184 HIS B N 1
ATOM 4134 C CA . HIS B 1 184 ? -6.965 -18.713 14.484 1 92.84 184 HIS B CA 1
ATOM 4135 C C . HIS B 1 184 ? -7.514 -20.074 14.069 1 92.84 184 HIS B C 1
ATOM 4137 O O . HIS B 1 184 ? -8.729 -20.284 14.069 1 92.84 184 HIS B O 1
ATOM 4143 N N . GLY B 1 185 ? -6.626 -20.934 13.636 1 93.15 185 GLY B N 1
ATOM 4144 C CA . GLY B 1 185 ? -7.036 -22.278 13.262 1 93.15 185 GLY B CA 1
ATOM 4145 C C . GLY B 1 185 ? -7.518 -22.377 11.827 1 93.15 185 GLY B C 1
ATOM 4146 O O . GLY B 1 185 ? -8.108 -23.386 11.433 1 93.15 185 GLY B O 1
ATOM 4147 N N . ILE B 1 186 ? -7.344 -21.332 11.065 1 95.93 186 ILE B N 1
ATOM 4148 C CA . ILE B 1 186 ? -7.763 -21.352 9.668 1 95.93 186 ILE B CA 1
ATOM 4149 C C . ILE B 1 186 ? -6.62 -21.863 8.794 1 95.93 186 ILE B C 1
ATOM 4151 O O . ILE B 1 186 ? -5.488 -21.384 8.898 1 95.93 186 ILE B O 1
ATOM 4155 N N . THR B 1 187 ? -6.936 -22.792 7.954 1 96.48 187 THR B N 1
ATOM 4156 C CA . THR B 1 187 ? -5.931 -23.357 7.06 1 96.48 187 THR B CA 1
ATOM 4157 C C . THR B 1 187 ? -6.035 -22.737 5.669 1 96.48 187 THR B C 1
ATOM 4159 O O . THR B 1 187 ? -7.102 -22.76 5.052 1 96.48 187 THR B O 1
ATOM 4162 N N . SER B 1 188 ? -4.925 -22.205 5.27 1 95.93 188 SER B N 1
ATOM 4163 C CA . SER B 1 188 ? -4.812 -21.698 3.907 1 95.93 188 SER B CA 1
ATOM 4164 C C . SER B 1 188 ? -4.056 -22.676 3.014 1 95.93 188 SER B C 1
ATOM 4166 O O . SER B 1 188 ? -3.09 -23.304 3.452 1 95.93 188 SER B O 1
ATOM 4168 N N . GLU B 1 189 ? -4.47 -22.816 1.818 1 96.47 189 GLU B N 1
ATOM 4169 C CA . GLU B 1 189 ? -3.787 -23.689 0.869 1 96.47 189 GLU B CA 1
ATOM 4170 C C . GLU B 1 189 ? -3.235 -22.897 -0.312 1 96.47 189 GLU B C 1
ATOM 4172 O O . GLU B 1 189 ? -3.895 -21.988 -0.821 1 96.47 189 GLU B O 1
ATOM 4177 N N . VAL B 1 190 ? -2.064 -23.186 -0.658 1 95.86 190 VAL B N 1
ATOM 4178 C CA . VAL B 1 190 ? -1.381 -22.583 -1.798 1 95.86 190 VAL B CA 1
ATOM 4179 C C . VAL B 1 190 ? -0.779 -23.677 -2.677 1 95.86 190 VAL B C 1
ATOM 4181 O O . VAL B 1 190 ? -0.064 -24.553 -2.185 1 95.86 190 VAL B O 1
ATOM 4184 N N . ASN B 1 191 ? -1.113 -23.732 -3.92 1 96.86 191 ASN B N 1
ATOM 4185 C CA . ASN B 1 191 ? -0.535 -24.599 -4.94 1 96.86 191 ASN B CA 1
ATOM 4186 C C . ASN B 1 191 ? 0.121 -23.792 -6.057 1 96.86 191 ASN B C 1
ATOM 4188 O O . ASN B 1 191 ? -0.57 -23.193 -6.883 1 96.86 191 ASN B O 1
ATOM 4192 N N . LYS B 1 192 ? 1.441 -23.785 -5.98 1 95.37 192 LYS B N 1
ATOM 4193 C CA . LYS B 1 192 ? 2.077 -22.849 -6.902 1 95.37 192 LYS B CA 1
ATOM 4194 C C . LYS B 1 192 ? 3.227 -23.514 -7.653 1 95.37 192 LYS B C 1
ATOM 4196 O O . LYS B 1 192 ? 3.729 -24.558 -7.232 1 95.37 192 LYS B O 1
ATOM 4201 N N . VAL B 1 193 ? 3.567 -22.952 -8.728 1 96.18 193 VAL B N 1
ATOM 4202 C CA . VAL B 1 193 ? 4.751 -23.297 -9.509 1 96.18 193 VAL B CA 1
ATOM 4203 C C . VAL B 1 193 ? 5.768 -22.16 -9.434 1 96.18 193 VAL B C 1
ATOM 4205 O O . VAL B 1 193 ? 5.394 -20.986 -9.392 1 96.18 193 VAL B O 1
ATOM 4208 N N . VAL B 1 194 ? 7.008 -22.511 -9.313 1 96.06 194 VAL B N 1
ATOM 4209 C CA . VAL B 1 194 ? 8.095 -21.538 -9.287 1 96.06 194 VAL B CA 1
ATOM 4210 C C . VAL B 1 194 ? 9.052 -21.802 -10.448 1 96.06 194 VAL B C 1
ATOM 4212 O O . VAL B 1 194 ? 9.476 -22.94 -10.665 1 96.06 194 VAL B O 1
ATOM 4215 N N . LEU B 1 195 ? 9.298 -20.774 -11.212 1 96.37 195 LEU B N 1
ATOM 4216 C CA . LEU B 1 195 ? 10.228 -20.811 -12.336 1 96.37 195 LEU B CA 1
ATOM 4217 C C . LEU B 1 195 ? 11.379 -19.834 -12.12 1 96.37 195 LEU B C 1
ATOM 4219 O O . LEU B 1 195 ? 11.157 -18.674 -11.767 1 96.37 195 LEU B O 1
ATOM 4223 N N . THR B 1 196 ? 12.564 -20.285 -12.293 1 95.88 196 THR B N 1
ATOM 4224 C CA . THR B 1 196 ? 13.717 -19.41 -12.115 1 95.88 196 THR B CA 1
ATOM 4225 C C . THR B 1 196 ? 14.633 -19.468 -13.334 1 95.88 196 THR B C 1
ATOM 4227 O O . THR B 1 196 ? 14.7 -20.49 -14.019 1 95.88 196 THR B O 1
ATOM 4230 N N . GLU B 1 197 ? 15.278 -18.385 -13.61 1 95.39 197 GLU B N 1
ATOM 4231 C CA . GLU B 1 197 ? 16.244 -18.324 -14.702 1 95.39 197 GLU B CA 1
ATOM 4232 C C . GLU B 1 197 ? 17.276 -17.226 -14.466 1 95.39 197 GLU B C 1
ATOM 4234 O O . GLU B 1 197 ? 16.933 -16.132 -14.011 1 95.39 197 GLU B O 1
ATOM 4239 N N . PHE B 1 198 ? 18.479 -17.582 -14.648 1 95.54 198 PHE B N 1
ATOM 4240 C CA . PHE B 1 198 ? 19.564 -16.607 -14.647 1 95.54 198 PHE B CA 1
ATOM 4241 C C . PHE B 1 198 ? 20.028 -16.312 -16.068 1 95.54 198 PHE B C 1
ATOM 4243 O O . PHE B 1 198 ? 20.296 -17.233 -16.843 1 95.54 198 PHE B O 1
ATOM 4250 N N . PHE B 1 199 ? 20.048 -15.032 -16.394 1 94.56 199 PHE B N 1
ATOM 4251 C CA . PHE B 1 199 ? 20.485 -14.605 -17.718 1 94.56 199 PHE B CA 1
ATOM 4252 C C . PHE B 1 199 ? 21.801 -13.841 -17.634 1 94.56 199 PHE B C 1
ATOM 4254 O O . PHE B 1 199 ? 21.891 -12.822 -16.947 1 94.56 199 PHE B O 1
ATOM 4261 N N . ASP B 1 200 ? 22.722 -14.307 -18.366 1 93.36 200 ASP B N 1
ATOM 4262 C CA . ASP B 1 200 ? 23.944 -13.519 -18.487 1 93.36 200 ASP B CA 1
ATOM 4263 C C . ASP B 1 200 ? 23.697 -12.24 -19.284 1 93.36 200 ASP B C 1
ATOM 4265 O O . ASP B 1 200 ? 24.266 -11.19 -18.976 1 93.36 200 ASP B O 1
ATOM 4269 N N . GLU B 1 201 ? 22.871 -12.423 -20.282 1 91.01 201 GLU B N 1
ATOM 4270 C CA . GLU B 1 201 ? 22.385 -11.308 -21.089 1 91.01 201 GLU B CA 1
ATOM 4271 C C . GLU B 1 201 ? 20.888 -11.434 -21.359 1 91.01 201 GLU B C 1
ATOM 4273 O O . GLU B 1 201 ? 20.436 -12.429 -21.928 1 91.01 201 GLU B O 1
ATOM 4278 N N . SER B 1 202 ? 20.181 -10.422 -20.913 1 87.49 202 SER B N 1
ATOM 4279 C CA . SER B 1 202 ? 18.734 -10.452 -21.103 1 87.49 202 SER B CA 1
ATOM 4280 C C . SER B 1 202 ? 18.283 -9.38 -22.088 1 87.49 202 SER B C 1
ATOM 4282 O O . SER B 1 202 ? 18.484 -8.187 -21.851 1 87.49 202 SER B O 1
ATOM 4284 N N . VAL B 1 203 ? 17.586 -9.769 -23.08 1 84.9 203 VAL B N 1
ATOM 4285 C CA . VAL B 1 203 ? 17.053 -8.851 -24.082 1 84.9 203 VAL B CA 1
ATOM 4286 C C . VAL B 1 203 ? 16.025 -7.924 -23.438 1 84.9 203 VAL B C 1
ATOM 4288 O O . VAL B 1 203 ? 15.994 -6.725 -23.728 1 84.9 203 VAL B O 1
ATOM 4291 N N . GLN B 1 204 ? 15.286 -8.478 -22.516 1 82.93 204 GLN B N 1
ATOM 4292 C CA . GLN B 1 204 ? 14.221 -7.722 -21.867 1 82.93 204 GLN B CA 1
ATOM 4293 C C . GLN B 1 204 ? 14.792 -6.624 -20.974 1 82.93 204 GLN B C 1
ATOM 4295 O O . GLN B 1 204 ? 14.128 -5.617 -20.717 1 82.93 204 GLN B O 1
ATOM 4300 N N . MET B 1 205 ? 15.998 -6.879 -20.517 1 85.8 205 MET B N 1
ATOM 4301 C CA . MET B 1 205 ? 16.609 -5.925 -19.595 1 85.8 205 MET B CA 1
ATOM 4302 C C . MET B 1 205 ? 17.75 -5.171 -20.269 1 85.8 205 MET B C 1
ATOM 4304 O O . MET B 1 205 ? 18.738 -4.824 -19.62 1 85.8 205 MET B O 1
ATOM 4308 N N . GLY B 1 206 ? 17.784 -5.022 -21.574 1 83.31 206 GLY B N 1
ATOM 4309 C CA . GLY B 1 206 ? 18.735 -4.209 -22.315 1 83.31 206 GLY B CA 1
ATOM 4310 C C . GLY B 1 206 ? 20.085 -4.88 -22.49 1 83.31 206 GLY B C 1
ATOM 4311 O O . GLY B 1 206 ? 21.115 -4.206 -22.558 1 83.31 206 GLY B O 1
ATOM 4312 N N . GLY B 1 207 ? 20.147 -6.125 -22.35 1 86.91 207 GLY B N 1
ATOM 4313 C CA . GLY B 1 207 ? 21.393 -6.847 -22.558 1 86.91 207 GLY B CA 1
ATOM 4314 C C . GLY B 1 207 ? 22.209 -7.006 -21.29 1 86.91 207 GLY B C 1
ATOM 4315 O O . GLY B 1 207 ? 23.364 -7.435 -21.338 1 86.91 207 GLY B O 1
ATOM 4316 N N . GLU B 1 208 ? 21.696 -6.628 -20.19 1 88.77 208 GLU B N 1
ATOM 4317 C CA . GLU B 1 208 ? 22.376 -6.737 -18.904 1 88.77 208 GLU B CA 1
ATOM 4318 C C . GLU B 1 208 ? 22.022 -8.044 -18.201 1 88.77 208 GLU B C 1
ATOM 4320 O O . GLU B 1 208 ? 20.974 -8.636 -18.47 1 88.77 208 GLU B O 1
ATOM 4325 N N . PRO B 1 209 ? 22.906 -8.506 -17.406 1 92.9 209 PRO B N 1
ATOM 4326 C CA . PRO B 1 209 ? 22.585 -9.705 -16.627 1 92.9 209 PRO B CA 1
ATOM 4327 C C . PRO B 1 209 ? 21.405 -9.495 -15.681 1 92.9 209 PRO B C 1
ATOM 4329 O O . PRO B 1 209 ? 21.244 -8.408 -15.121 1 92.9 209 PRO B O 1
ATOM 4332 N N . CYS B 1 210 ? 20.625 -10.533 -15.579 1 96.41 210 CYS B N 1
ATOM 4333 C CA . CYS B 1 210 ? 19.512 -10.467 -14.639 1 96.41 210 CYS B CA 1
ATOM 4334 C C . CYS B 1 210 ? 19.074 -11.863 -14.213 1 96.41 210 CYS B C 1
ATOM 4336 O O . CYS B 1 210 ? 19.442 -12.854 -14.846 1 96.41 210 CYS B O 1
ATOM 4338 N N . ALA B 1 211 ? 18.491 -11.947 -13.15 1 97.51 211 ALA B N 1
ATOM 4339 C CA . ALA B 1 211 ? 17.847 -13.164 -12.662 1 97.51 211 ALA B CA 1
ATOM 4340 C C . ALA B 1 211 ? 16.345 -12.958 -12.491 1 97.51 211 ALA B C 1
ATOM 4342 O O . ALA B 1 211 ? 15.902 -11.884 -12.078 1 97.51 211 ALA B O 1
ATOM 4343 N N . VAL B 1 212 ? 15.614 -13.977 -12.841 1 97.3 212 VAL B N 1
ATOM 4344 C CA . VAL B 1 212 ? 14.16 -13.862 -12.808 1 97.3 212 VAL B CA 1
ATOM 4345 C C . VAL B 1 212 ? 13.566 -15.031 -12.026 1 97.3 212 VAL B C 1
ATOM 4347 O O . VAL B 1 212 ? 14.002 -16.174 -12.18 1 97.3 212 VAL B O 1
ATOM 4350 N N . VAL B 1 213 ? 12.711 -14.735 -11.156 1 97.27 213 VAL B N 1
ATOM 4351 C CA . VAL B 1 213 ? 11.911 -15.723 -10.441 1 97.27 213 VAL B CA 1
ATOM 4352 C C . VAL B 1 213 ? 10.426 -15.449 -10.668 1 97.27 213 VAL B C 1
ATOM 4354 O O . VAL B 1 213 ? 9.936 -14.359 -10.365 1 97.27 213 VAL B O 1
ATOM 4357 N N . VAL B 1 214 ? 9.713 -16.435 -11.213 1 97.35 214 VAL B N 1
ATOM 4358 C CA . VAL B 1 214 ? 8.282 -16.307 -11.471 1 97.35 214 VAL B CA 1
ATOM 4359 C C . VAL B 1 214 ? 7.515 -17.345 -10.655 1 97.35 214 VAL B C 1
ATOM 4361 O O . VAL B 1 214 ? 7.935 -18.501 -10.557 1 97.35 214 VAL B O 1
ATOM 4364 N N . THR B 1 215 ? 6.522 -16.879 -10.021 1 96.89 215 THR B N 1
ATOM 4365 C CA . THR B 1 215 ? 5.61 -17.755 -9.293 1 96.89 215 THR B CA 1
ATOM 4366 C C . THR B 1 215 ? 4.183 -17.598 -9.808 1 96.89 215 THR B C 1
ATOM 4368 O O . THR B 1 215 ? 3.738 -16.484 -10.091 1 96.89 215 THR B O 1
ATOM 4371 N N . ASP B 1 216 ? 3.501 -18.661 -9.936 1 96.9 216 ASP B N 1
ATOM 4372 C CA . ASP B 1 216 ? 2.081 -18.642 -10.273 1 96.9 216 ASP B CA 1
ATOM 4373 C C . ASP B 1 216 ? 1.339 -19.789 -9.592 1 96.9 216 ASP B C 1
ATOM 4375 O O . ASP B 1 216 ? 1.955 -20.768 -9.167 1 96.9 216 ASP B O 1
ATOM 4379 N N . SER B 1 217 ? 0.092 -19.606 -9.461 1 96.72 217 SER B N 1
ATOM 4380 C CA . SER B 1 217 ? -0.72 -20.617 -8.792 1 96.72 217 SER B CA 1
ATOM 4381 C C . SER B 1 217 ? -1.323 -21.595 -9.796 1 96.72 217 SER B C 1
ATOM 4383 O O . SER B 1 217 ? -1.617 -21.222 -10.934 1 96.72 217 SER B O 1
ATOM 4385 N N . ILE B 1 218 ? -1.525 -22.809 -9.329 1 97.03 218 ILE B N 1
ATOM 4386 C CA . ILE B 1 218 ? -2.231 -23.82 -10.108 1 97.03 218 ILE B CA 1
ATOM 4387 C C . ILE B 1 218 ? -3.738 -23.604 -9.989 1 97.03 218 ILE B C 1
ATOM 4389 O O . ILE B 1 218 ? -4.28 -23.562 -8.882 1 97.03 218 ILE B O 1
ATOM 4393 N N . ASP B 1 219 ? -4.365 -23.501 -11.089 1 94.88 219 ASP B N 1
ATOM 4394 C CA . ASP B 1 219 ? -5.801 -23.242 -11.059 1 94.88 219 ASP B CA 1
ATOM 4395 C C . ASP B 1 219 ? -6.586 -24.527 -10.806 1 94.88 219 ASP B C 1
ATOM 4397 O O . ASP B 1 219 ? -7.535 -24.536 -10.02 1 94.88 219 ASP B O 1
ATOM 4401 N N . VAL B 1 220 ? -6.175 -25.546 -11.55 1 96.07 220 VAL B N 1
ATOM 4402 C CA . VAL B 1 220 ? -6.818 -26.849 -11.418 1 96.07 220 VAL B CA 1
ATOM 4403 C C . VAL B 1 220 ? -5.757 -27.935 -11.251 1 96.07 220 VAL B C 1
ATOM 4405 O O . VAL B 1 220 ? -4.831 -28.035 -12.059 1 96.07 220 VAL B O 1
ATOM 4408 N N . ASP B 1 221 ? -5.892 -28.611 -10.244 1 95.93 221 ASP B N 1
ATOM 4409 C CA . ASP B 1 221 ? -5.023 -29.76 -10.003 1 95.93 221 ASP B CA 1
ATOM 4410 C C . ASP B 1 221 ? -5.833 -31.05 -9.905 1 95.93 221 ASP B C 1
ATOM 4412 O O . ASP B 1 221 ? -6.493 -31.3 -8.894 1 95.93 221 ASP B O 1
ATOM 4416 N N . ASP B 1 222 ? -5.715 -31.909 -10.881 1 94.58 222 ASP B N 1
ATOM 4417 C CA . ASP B 1 222 ? -6.519 -33.127 -10.926 1 94.58 222 ASP B CA 1
ATOM 4418 C C . ASP B 1 222 ? -6.039 -34.141 -9.89 1 94.58 222 ASP B C 1
ATOM 4420 O O . ASP B 1 222 ? -6.811 -34.99 -9.441 1 94.58 222 ASP B O 1
ATOM 4424 N N . LEU B 1 223 ? -4.775 -34.139 -9.564 1 93.05 223 LEU B N 1
ATOM 4425 C CA . LEU B 1 223 ? -4.216 -35.07 -8.591 1 93.05 223 LEU B CA 1
ATOM 4426 C C . LEU B 1 223 ? -4.541 -34.63 -7.168 1 93.05 223 LEU B C 1
ATOM 4428 O O . LEU B 1 223 ? -4.832 -35.463 -6.306 1 93.05 223 LEU B O 1
ATOM 4432 N N . TYR B 1 224 ? -4.481 -33.301 -6.928 1 92.37 224 TYR B N 1
ATOM 4433 C CA . TYR B 1 224 ? -4.754 -32.735 -5.612 1 92.37 224 TYR B CA 1
ATOM 4434 C C . TYR B 1 224 ? -5.726 -31.565 -5.712 1 92.37 224 TYR B C 1
ATOM 4436 O O . TYR B 1 224 ? -5.32 -30.403 -5.623 1 92.37 224 TYR B O 1
ATOM 4444 N N . PRO B 1 225 ? -6.965 -31.864 -5.779 1 94.18 225 PRO B N 1
ATOM 4445 C CA . PRO B 1 225 ? -7.951 -30.789 -5.915 1 94.18 225 PRO B CA 1
ATOM 4446 C C . PRO B 1 225 ? -8.028 -29.899 -4.676 1 94.18 225 PRO B C 1
ATOM 4448 O O . PRO B 1 225 ? -7.747 -30.356 -3.565 1 94.18 225 PRO B O 1
ATOM 4451 N N . TYR B 1 226 ? -8.367 -28.664 -4.88 1 95.65 226 TYR B N 1
ATOM 4452 C CA . TYR B 1 226 ? -8.585 -27.738 -3.775 1 95.65 226 TYR B CA 1
ATOM 4453 C C . TYR B 1 226 ? -9.784 -28.163 -2.936 1 95.65 226 TYR B C 1
ATOM 4455 O O . TYR B 1 226 ? -10.696 -28.825 -3.437 1 95.65 226 TYR B O 1
ATOM 4463 N N . ASN B 1 227 ? -9.785 -27.773 -1.663 1 94.52 227 ASN B N 1
ATOM 4464 C CA . ASN B 1 227 ? -10.884 -28.04 -0.741 1 94.52 227 ASN B CA 1
ATOM 4465 C C . ASN B 1 227 ? -11.455 -26.749 -0.161 1 94.52 227 ASN B C 1
ATOM 4467 O O . ASN B 1 227 ? -11.201 -26.418 0.999 1 94.52 227 ASN B O 1
ATOM 4471 N N . PRO B 1 228 ? -12.332 -26.113 -0.898 1 93.28 228 PRO B N 1
ATOM 4472 C CA . PRO B 1 228 ? -12.832 -24.802 -0.477 1 93.28 228 PRO B CA 1
ATOM 4473 C C . PRO B 1 228 ? -13.725 -24.88 0.759 1 93.28 228 PRO B C 1
ATOM 4475 O O . PRO B 1 228 ? -14.004 -23.857 1.389 1 93.28 228 PRO B O 1
ATOM 4478 N N . HIS B 1 229 ? -14.194 -26.014 1.171 1 93.8 229 HIS B N 1
ATOM 4479 C CA . HIS B 1 229 ? -15.119 -26.149 2.291 1 93.8 229 HIS B CA 1
ATOM 4480 C C . HIS B 1 229 ? -14.372 -26.199 3.62 1 93.8 229 HIS B C 1
ATOM 4482 O O . HIS B 1 229 ? -14.975 -26.034 4.682 1 93.8 229 HIS B O 1
ATOM 4488 N N . GLU B 1 230 ? -13.069 -26.441 3.537 1 94.97 230 GLU B N 1
ATOM 4489 C CA . GLU B 1 230 ? -12.332 -26.588 4.789 1 94.97 230 GLU B CA 1
ATOM 4490 C C . GLU B 1 230 ? -11.103 -25.685 4.815 1 94.97 230 GLU B C 1
ATOM 4492 O O . GLU B 1 230 ? -10.506 -25.471 5.872 1 94.97 230 GLU B O 1
ATOM 4497 N N . ARG B 1 231 ? -10.803 -25.199 3.6 1 96.62 231 ARG B N 1
ATOM 4498 C CA . ARG B 1 231 ? -9.569 -24.425 3.501 1 96.62 231 ARG B CA 1
ATOM 4499 C C . ARG B 1 231 ? -9.786 -23.151 2.692 1 96.62 231 ARG B C 1
ATOM 4501 O O . ARG B 1 231 ? -10.662 -23.1 1.826 1 96.62 231 ARG B O 1
ATOM 4508 N N . VAL B 1 232 ? -9.023 -22.126 3.072 1 97.3 232 VAL B N 1
ATOM 4509 C CA . VAL B 1 232 ? -9.035 -20.89 2.296 1 97.3 232 VAL B CA 1
ATOM 4510 C C . VAL B 1 232 ? -7.99 -20.967 1.186 1 97.3 232 VAL B C 1
ATOM 4512 O O . VAL B 1 232 ? -6.797 -21.129 1.457 1 97.3 232 VAL B O 1
ATOM 4515 N N . ARG B 1 233 ? -8.363 -20.9 -0.023 1 97.44 233 ARG B N 1
ATOM 4516 C CA . ARG B 1 233 ? -7.436 -20.913 -1.15 1 97.44 233 ARG B CA 1
ATOM 4517 C C . ARG B 1 233 ? -6.782 -19.548 -1.337 1 97.44 233 ARG B C 1
ATOM 4519 O O . ARG B 1 233 ? -7.472 -18.529 -1.413 1 97.44 233 ARG B O 1
ATOM 4526 N N . ARG B 1 234 ? -5.515 -19.575 -1.42 1 96.7 234 ARG B N 1
ATOM 4527 C CA . ARG B 1 234 ? -4.735 -18.376 -1.707 1 96.7 234 ARG B CA 1
ATOM 4528 C C . ARG B 1 234 ? -3.921 -18.546 -2.986 1 96.7 234 ARG B C 1
ATOM 4530 O O . ARG B 1 234 ? -3.167 -19.511 -3.124 1 96.7 234 ARG B O 1
ATOM 4537 N N . ASP B 1 235 ? -4.124 -17.655 -3.866 1 96.16 235 ASP B N 1
ATOM 4538 C CA . ASP B 1 235 ? -3.355 -17.646 -5.106 1 96.16 235 ASP B CA 1
ATOM 4539 C C . ASP B 1 235 ? -2.284 -16.557 -5.08 1 96.16 235 ASP B C 1
ATOM 4541 O O . ASP B 1 235 ? -2.528 -15.45 -4.594 1 96.16 235 ASP B O 1
ATOM 4545 N N . ILE B 1 236 ? -1.127 -16.927 -5.545 1 96.27 236 ILE B N 1
ATOM 4546 C CA . ILE B 1 236 ? -0.024 -15.976 -5.619 1 96.27 236 ILE B CA 1
ATOM 4547 C C . ILE B 1 236 ? 0.6 -16.017 -7.012 1 96.27 236 ILE B C 1
ATOM 4549 O O . ILE B 1 236 ? 1.018 -17.079 -7.481 1 96.27 236 ILE B O 1
ATOM 4553 N N . SER B 1 237 ? 0.602 -14.944 -7.698 1 96.27 237 SER B N 1
ATOM 4554 C CA . SER B 1 237 ? 1.359 -14.725 -8.926 1 96.27 237 SER B CA 1
ATOM 4555 C C . SER B 1 237 ? 2.353 -13.58 -8.767 1 96.27 237 SER B C 1
ATOM 4557 O O . SER B 1 237 ? 1.972 -12.467 -8.399 1 96.27 237 SER B O 1
ATOM 4559 N N . ALA B 1 238 ? 3.549 -13.865 -9.022 1 97.13 238 ALA B N 1
ATOM 4560 C CA . ALA B 1 238 ? 4.56 -12.841 -8.774 1 97.13 238 ALA B CA 1
ATOM 4561 C C . ALA B 1 238 ? 5.744 -12.997 -9.724 1 97.13 238 ALA B C 1
ATOM 4563 O O . ALA B 1 238 ? 6.019 -14.097 -10.207 1 97.13 238 ALA B O 1
ATOM 4564 N N . THR B 1 239 ? 6.378 -11.962 -10.041 1 97.73 239 THR B N 1
ATOM 4565 C CA . THR B 1 239 ? 7.633 -11.94 -10.784 1 97.73 239 THR B CA 1
ATOM 4566 C C . THR B 1 239 ? 8.662 -11.058 -10.083 1 97.73 239 THR B C 1
ATOM 4568 O O . THR B 1 239 ? 8.366 -9.917 -9.72 1 97.73 239 THR B O 1
ATOM 4571 N N . THR B 1 240 ? 9.762 -11.606 -9.88 1 97.75 240 THR B N 1
ATOM 4572 C CA . THR B 1 240 ? 10.905 -10.897 -9.315 1 97.75 240 THR B CA 1
ATOM 4573 C C . THR B 1 240 ? 12.049 -10.826 -10.322 1 97.75 240 THR B C 1
ATOM 4575 O O . THR B 1 240 ? 12.443 -11.844 -10.895 1 97.75 240 THR B O 1
ATOM 4578 N N . VAL B 1 241 ? 12.513 -9.69 -10.525 1 97.74 241 VAL B N 1
ATOM 4579 C CA . VAL B 1 241 ? 13.671 -9.491 -11.39 1 97.74 241 VAL B CA 1
ATOM 4580 C C . VAL B 1 241 ? 14.811 -8.863 -10.592 1 97.74 241 VAL B C 1
ATOM 4582 O O . VAL B 1 241 ? 14.61 -7.871 -9.886 1 97.74 241 VAL B O 1
ATOM 4585 N N . LEU B 1 242 ? 15.925 -9.443 -10.675 1 97.48 242 LEU B N 1
ATOM 4586 C CA . LEU B 1 242 ? 17.13 -8.912 -10.048 1 97.48 242 LEU B CA 1
ATOM 4587 C C . LEU B 1 242 ? 18.043 -8.266 -11.086 1 97.48 242 LEU B C 1
ATOM 4589 O O . LEU B 1 242 ? 18.345 -8.873 -12.116 1 97.48 242 LEU B O 1
ATOM 4593 N N . THR B 1 243 ? 18.418 -7.117 -10.8 1 95.73 243 THR B N 1
ATOM 4594 C CA . THR B 1 243 ? 19.38 -6.419 -11.645 1 95.73 243 THR B CA 1
ATOM 4595 C C . THR B 1 243 ? 20.512 -5.833 -10.806 1 95.73 243 THR B C 1
ATOM 4597 O O . THR B 1 243 ? 20.387 -5.709 -9.586 1 95.73 243 THR B O 1
ATOM 4600 N N . GLU B 1 244 ? 21.597 -5.523 -11.428 1 93.36 244 GLU B N 1
ATOM 4601 C CA . GLU B 1 244 ? 22.753 -4.953 -10.744 1 93.36 244 GLU B CA 1
ATOM 4602 C C . GLU B 1 244 ? 22.977 -3.5 -11.154 1 93.36 244 GLU B C 1
ATOM 4604 O O . GLU B 1 244 ? 22.796 -3.144 -12.32 1 93.36 244 GLU B O 1
ATOM 4609 N N . MET B 1 245 ? 23.197 -2.77 -10.145 1 90.88 245 MET B N 1
ATOM 4610 C CA . MET B 1 245 ? 23.574 -1.372 -10.34 1 90.88 245 MET B CA 1
ATOM 4611 C C . MET B 1 245 ? 24.833 -1.032 -9.55 1 90.88 245 MET B C 1
ATOM 4613 O O . MET B 1 245 ? 25.18 -1.732 -8.597 1 90.88 245 MET B O 1
ATOM 4617 N N . ARG B 1 246 ? 25.547 0.022 -9.966 1 88.41 246 ARG B N 1
ATOM 4618 C CA . ARG B 1 246 ? 26.727 0.496 -9.25 1 88.41 246 ARG B CA 1
ATOM 4619 C C . ARG B 1 246 ? 26.535 1.93 -8.767 1 88.41 246 ARG B C 1
ATOM 4621 O O . ARG B 1 246 ? 25.924 2.747 -9.458 1 88.41 246 ARG B O 1
ATOM 4628 N N . ARG B 1 247 ? 26.85 2.096 -7.568 1 84.97 247 ARG B N 1
ATOM 4629 C CA . ARG B 1 247 ? 26.795 3.455 -7.039 1 84.97 247 ARG B CA 1
ATOM 4630 C C . ARG B 1 247 ? 28.065 3.793 -6.266 1 84.97 247 ARG B C 1
ATOM 4632 O O . ARG B 1 247 ? 28.792 2.897 -5.833 1 84.97 247 ARG B O 1
ATOM 4639 N N . LYS B 1 248 ? 28.356 5.19 -6.124 1 79.84 248 LYS B N 1
ATOM 4640 C CA . LYS B 1 248 ? 29.486 5.671 -5.335 1 79.84 248 LYS B CA 1
ATOM 4641 C C . LYS B 1 248 ? 29.218 5.515 -3.84 1 79.84 248 LYS B C 1
ATOM 4643 O O . LYS B 1 248 ? 28.098 5.74 -3.378 1 79.84 248 LYS B O 1
ATOM 4648 N N . LYS B 1 249 ? 30.14 4.981 -3.201 1 68.89 249 LYS B N 1
ATOM 4649 C CA . LYS B 1 249 ? 29.974 4.807 -1.761 1 68.89 249 LYS B CA 1
ATOM 4650 C C . LYS B 1 249 ? 29.934 6.154 -1.045 1 68.89 249 LYS B C 1
ATOM 4652 O O . LYS B 1 249 ? 30.735 7.043 -1.34 1 68.89 249 LYS B O 1
ATOM 4657 N N . GLN B 1 250 ? 28.882 6.572 -0.52 1 57.9 250 GLN B N 1
ATOM 4658 C CA . GLN B 1 250 ? 28.814 7.805 0.257 1 57.9 250 GLN B CA 1
ATOM 4659 C C . GLN B 1 250 ? 29.767 7.756 1.448 1 57.9 250 GLN B C 1
ATOM 4661 O O . GLN B 1 250 ? 29.775 6.783 2.205 1 57.9 250 GLN B O 1
ATOM 4666 N N . LYS B 1 251 ? 30.998 8.401 1.431 1 48.72 251 LYS B N 1
ATOM 4667 C CA . LYS B 1 251 ? 31.906 8.531 2.567 1 48.72 251 LYS B CA 1
ATOM 4668 C C . LYS B 1 251 ? 31.185 9.101 3.785 1 48.72 251 LYS B C 1
ATOM 4670 O O . LYS B 1 251 ? 30.464 10.095 3.677 1 48.72 251 LYS B O 1
ATOM 4675 N N . ARG B 1 252 ? 30.763 8.358 4.796 1 48.57 252 ARG B N 1
ATOM 4676 C CA . ARG B 1 252 ? 30.393 8.974 6.066 1 48.57 252 ARG B CA 1
ATOM 4677 C C . ARG B 1 252 ? 31.457 9.966 6.523 1 48.57 252 ARG B C 1
ATOM 4679 O O . ARG B 1 252 ? 32.628 9.608 6.665 1 48.57 252 ARG B O 1
ATOM 4686 N N . SER B 1 253 ? 31.472 11.122 6.195 1 36.81 253 SER B N 1
ATOM 4687 C CA . SER B 1 253 ? 32.409 12.098 6.74 1 36.81 253 SER B CA 1
ATOM 4688 C C . SER B 1 253 ? 32.533 11.961 8.254 1 36.81 253 SER B C 1
ATOM 4690 O O . SER B 1 253 ? 31.568 12.194 8.984 1 36.81 253 SER B O 1
ATOM 4692 N N . MET B 1 254 ? 33.186 11.023 8.855 1 35.55 254 MET B N 1
ATOM 4693 C CA . MET B 1 254 ? 33.59 11.163 10.252 1 35.55 254 MET B CA 1
ATOM 4694 C C . MET B 1 254 ? 34.407 12.434 10.458 1 35.55 254 MET B C 1
ATOM 4696 O O . MET B 1 254 ? 35.638 12.402 10.394 1 35.55 254 MET B O 1
ATOM 4700 N N . SER B 1 255 ? 34.119 13.587 9.959 1 34.02 255 SER B N 1
ATOM 4701 C CA . SER B 1 255 ? 35.062 14.673 10.203 1 34.02 255 SER B CA 1
ATOM 4702 C C . SER B 1 255 ? 35.121 15.031 11.684 1 34.02 255 SER B C 1
ATOM 4704 O O . SER B 1 255 ? 34.391 15.911 12.145 1 34.02 255 SER B O 1
ATOM 4706 N N . THR B 1 256 ? 35.02 14.215 12.688 1 32.61 256 THR B N 1
ATOM 4707 C CA . THR B 1 256 ? 35.285 14.856 13.972 1 32.61 256 THR B CA 1
ATOM 4708 C C . THR B 1 256 ? 36.732 15.335 14.049 1 32.61 256 THR B C 1
ATOM 4710 O O . THR B 1 256 ? 37.557 14.726 14.733 1 32.61 256 THR B O 1
ATOM 4713 N N . GLU B 1 257 ? 37.507 15.541 13.021 1 28.4 257 GLU B N 1
ATOM 4714 C CA . GLU B 1 257 ? 38.855 15.906 13.446 1 28.4 257 GLU B CA 1
ATOM 4715 C C . GLU B 1 257 ? 38.846 17.195 14.264 1 28.4 257 GLU B C 1
ATOM 4717 O O . GLU B 1 257 ? 38.101 18.127 13.954 1 28.4 257 GLU B O 1
ATOM 4722 N N . SER B 1 258 ? 39.306 17.146 15.526 1 29.05 258 SER B N 1
ATOM 4723 C CA . SER B 1 258 ? 39.697 18.141 16.519 1 29.05 258 SER B CA 1
ATOM 4724 C C . SER B 1 258 ? 40.563 19.231 15.898 1 29.05 258 SER B C 1
ATOM 4726 O O . SER B 1 258 ? 41.604 18.942 15.304 1 29.05 258 SER B O 1
ATOM 4728 N N . GLU B 1 259 ? 40.015 20.3 15.426 1 26.84 259 GLU B N 1
ATOM 4729 C CA . GLU B 1 259 ? 40.724 21.509 15.017 1 26.84 259 GLU B CA 1
ATOM 4730 C C . GLU B 1 259 ? 41.657 22.001 16.12 1 26.84 259 GLU B C 1
ATOM 4732 O O . GLU B 1 259 ? 41.248 22.777 16.987 1 26.84 259 GLU B O 1
ATOM 4737 N N . HIS B 1 260 ? 42.367 21.068 16.864 1 24.92 260 HIS B N 1
ATOM 4738 C CA . HIS B 1 260 ? 43.245 21.778 17.786 1 24.92 260 HIS B CA 1
ATOM 4739 C C . HIS B 1 260 ? 44.092 22.813 17.054 1 24.92 260 HIS B C 1
ATOM 4741 O O . HIS B 1 260 ? 44.13 23.981 17.448 1 24.92 260 HIS B O 1
ATOM 4747 N N . GLN B 1 261 ? 45.439 22.444 16.742 1 25.62 261 GLN B N 1
ATOM 4748 C CA . GLN B 1 261 ? 46.684 23.141 17.046 1 25.62 261 GLN B CA 1
ATOM 4749 C C . GLN B 1 261 ? 47.111 24.037 15.886 1 25.62 261 GLN B C 1
ATOM 4751 O O . GLN B 1 261 ? 48.271 24.448 15.807 1 25.62 261 GLN B O 1
ATOM 4756 N N . ALA B 1 262 ? 46.47 24.162 14.709 1 24.65 262 ALA B N 1
ATOM 4757 C CA . ALA B 1 262 ? 47.359 24.571 13.625 1 24.65 262 ALA B CA 1
ATOM 4758 C C . ALA B 1 262 ? 47.823 26.013 13.81 1 24.65 262 ALA B C 1
ATOM 4760 O O . ALA B 1 262 ? 47.086 26.953 13.504 1 24.65 262 ALA B O 1
ATOM 4761 N N . ILE B 1 263 ? 48.401 26.338 14.872 1 25.7 263 ILE B N 1
ATOM 4762 C CA . ILE B 1 263 ? 48.9 27.705 14.769 1 25.7 263 ILE B CA 1
ATOM 4763 C C . ILE B 1 263 ? 49.755 27.849 13.511 1 25.7 263 ILE B C 1
ATOM 4765 O O . ILE B 1 263 ? 49.889 28.948 12.967 1 25.7 263 ILE B O 1
ATOM 4769 N N . ASP B 1 264 ? 50.711 26.892 13.356 1 24.21 264 ASP B N 1
ATOM 4770 C CA . ASP B 1 264 ? 52.003 27.48 13.017 1 24.21 264 ASP B CA 1
ATOM 4771 C C . ASP B 1 264 ? 52.012 27.994 11.579 1 24.21 264 ASP B C 1
ATOM 4773 O O . ASP B 1 264 ? 51.1 27.7 10.803 1 24.21 264 ASP B O 1
ATOM 4777 N N . THR B 1 265 ? 53.191 27.69 10.839 1 27 265 THR B N 1
ATOM 4778 C CA . THR B 1 265 ? 54.135 28.349 9.943 1 27 265 THR B CA 1
ATOM 4779 C C . THR B 1 265 ? 53.62 28.328 8.506 1 27 265 THR B C 1
ATOM 4781 O O . THR B 1 265 ? 52.814 27.47 8.142 1 27 265 THR B O 1
ATOM 4784 N N . GLY B 1 266 ? 53.93 29.416 7.573 1 25.82 266 GLY B N 1
ATOM 4785 C CA . GLY B 1 266 ? 53.596 30.084 6.325 1 25.82 266 GLY B CA 1
ATOM 4786 C C . GLY B 1 266 ? 53.763 29.193 5.108 1 25.82 266 GLY B C 1
ATOM 4787 O O . GLY B 1 266 ? 53.566 29.637 3.975 1 25.82 266 GLY B O 1
ATOM 4788 N N . SER B 1 267 ? 54.699 28.203 5.172 1 28.28 267 SER B N 1
ATOM 4789 C CA . SER B 1 267 ? 55.25 27.978 3.839 1 28.28 267 SER B CA 1
ATOM 4790 C C . SER B 1 267 ? 54.202 27.391 2.9 1 28.28 267 SER B C 1
ATOM 4792 O O . SER B 1 267 ? 53.417 26.528 3.298 1 28.28 267 SER B O 1
ATOM 4794 N N . ILE B 1 268 ? 53.887 28.059 1.777 1 26.91 268 ILE B N 1
ATOM 4795 C CA . ILE B 1 268 ? 52.977 27.962 0.641 1 26.91 268 ILE B CA 1
ATOM 4796 C C . ILE B 1 268 ? 53.173 26.622 -0.065 1 26.91 268 ILE B C 1
ATOM 4798 O O . ILE B 1 268 ? 52.888 26.495 -1.258 1 26.91 268 ILE B O 1
ATOM 4802 N N . SER B 1 269 ? 53.809 25.598 0.579 1 26.13 269 SER B N 1
ATOM 4803 C CA . SER B 1 269 ? 54.228 24.655 -0.452 1 26.13 269 SER B CA 1
ATOM 4804 C C . SER B 1 269 ? 53.048 24.214 -1.311 1 26.13 269 SER B C 1
ATOM 4806 O O . SER B 1 269 ? 51.891 24.378 -0.917 1 26.13 269 SER B O 1
ATOM 4808 N N . GLU B 1 270 ? 53.398 23.364 -2.378 1 29.78 270 GLU B N 1
ATOM 4809 C CA . GLU B 1 270 ? 52.881 22.847 -3.641 1 29.78 270 GLU B CA 1
ATOM 4810 C C . GLU B 1 270 ? 51.642 21.984 -3.42 1 29.78 270 GLU B C 1
ATOM 4812 O O . GLU B 1 270 ? 51.65 21.081 -2.58 1 29.78 270 GLU B O 1
ATOM 4817 N N . ALA B 1 271 ? 50.468 22.553 -3.659 1 28.12 271 ALA B N 1
ATOM 4818 C CA . ALA B 1 271 ? 49.098 22.048 -3.685 1 28.12 271 ALA B CA 1
ATOM 4819 C C . ALA B 1 271 ? 49.009 20.743 -4.471 1 28.12 271 ALA B C 1
ATOM 4821 O O . ALA B 1 271 ? 47.924 20.341 -4.897 1 28.12 271 ALA B O 1
ATOM 4822 N N . ASP B 1 272 ? 50.137 20.091 -4.793 1 29.32 272 ASP B N 1
ATOM 4823 C CA . ASP B 1 272 ? 50.007 19.164 -5.913 1 29.32 272 ASP B CA 1
ATOM 4824 C C . ASP B 1 272 ? 48.931 18.116 -5.637 1 29.32 272 ASP B C 1
ATOM 4826 O O . ASP B 1 272 ? 48.134 17.79 -6.519 1 29.32 272 ASP B O 1
ATOM 4830 N N . ASP B 1 273 ? 49.286 17.025 -4.853 1 31.39 273 ASP B N 1
ATOM 4831 C CA . ASP B 1 273 ? 48.866 15.683 -5.243 1 31.39 273 ASP B CA 1
ATOM 4832 C C . ASP B 1 273 ? 47.411 15.429 -4.858 1 31.39 273 ASP B C 1
ATOM 4834 O O . ASP B 1 273 ? 47.086 15.323 -3.674 1 31.39 273 ASP B O 1
ATOM 4838 N N . VAL B 1 274 ? 46.482 16.088 -5.508 1 36 274 VAL B N 1
ATOM 4839 C CA . VAL B 1 274 ? 45.097 15.63 -5.487 1 36 274 VAL B CA 1
ATOM 4840 C C . VAL B 1 274 ? 45.057 14.104 -5.446 1 36 274 VAL B C 1
ATOM 4842 O O . VAL B 1 274 ? 45.469 13.44 -6.4 1 36 274 VAL B O 1
ATOM 4845 N N . SER B 1 275 ? 45.419 13.403 -4.476 1 35.76 275 SER B N 1
ATOM 4846 C CA . SER B 1 275 ? 45.247 11.964 -4.303 1 35.76 275 SER B CA 1
ATOM 4847 C C . SER B 1 275 ? 43.92 11.492 -4.888 1 35.76 275 SER B C 1
ATOM 4849 O O . SER B 1 275 ? 42.904 12.179 -4.77 1 35.76 275 SER B O 1
ATOM 4851 N N . ASN B 1 276 ? 43.934 10.876 -6.068 1 39.94 276 ASN B N 1
ATOM 4852 C CA . ASN B 1 276 ? 42.991 9.977 -6.724 1 39.94 276 ASN B CA 1
ATOM 4853 C C . ASN B 1 276 ? 42.151 9.206 -5.71 1 39.94 276 ASN B C 1
ATOM 4855 O O . ASN B 1 276 ? 42.535 8.117 -5.279 1 39.94 276 ASN B O 1
ATOM 4859 N N . ASP B 1 277 ? 41.782 9.717 -4.681 1 41.85 277 ASP B N 1
ATOM 4860 C CA . ASP B 1 277 ? 40.812 8.963 -3.891 1 41.85 277 ASP B CA 1
ATOM 4861 C C . ASP B 1 277 ? 39.84 8.206 -4.792 1 41.85 277 ASP B C 1
ATOM 4863 O O . ASP B 1 277 ? 39.007 8.815 -5.466 1 41.85 277 ASP B O 1
ATOM 4867 N N . GLU B 1 278 ? 40.196 7.22 -5.575 1 46.04 278 GLU B N 1
ATOM 4868 C CA . GLU B 1 278 ? 39.395 6.195 -6.238 1 46.04 278 GLU B CA 1
ATOM 4869 C C . GLU B 1 278 ? 38.052 6.005 -5.538 1 46.04 278 GLU B C 1
ATOM 4871 O O . GLU B 1 278 ? 38.004 5.58 -4.382 1 46.04 278 GLU B O 1
ATOM 4876 N N . GLU B 1 279 ? 37.14 6.827 -5.602 1 57.07 279 GLU B N 1
ATOM 4877 C CA . GLU B 1 279 ? 35.749 6.715 -5.172 1 57.07 279 GLU B CA 1
ATOM 4878 C C . GLU B 1 279 ? 35.261 5.271 -5.255 1 57.07 279 GLU B C 1
ATOM 4880 O O . GLU B 1 279 ? 35.239 4.679 -6.336 1 57.07 279 GLU B O 1
ATOM 4885 N N . GLU B 1 280 ? 35.481 4.323 -4.343 1 73.09 280 GLU B N 1
ATOM 4886 C CA . GLU B 1 280 ? 35.083 2.923 -4.236 1 73.09 280 GLU B CA 1
ATOM 4887 C C . GLU B 1 280 ? 33.611 2.738 -4.592 1 73.09 280 GLU B C 1
ATOM 4889 O O . GLU B 1 280 ? 32.75 3.467 -4.094 1 73.09 280 GLU B O 1
ATOM 4894 N N . GLU B 1 281 ? 33.378 2.151 -5.743 1 84.84 281 GLU B N 1
ATOM 4895 C CA . GLU B 1 281 ? 32.046 1.793 -6.22 1 84.84 281 GLU B CA 1
ATOM 4896 C C . GLU B 1 281 ? 31.517 0.554 -5.502 1 84.84 281 GLU B C 1
ATOM 4898 O O . GLU B 1 281 ? 32.288 -0.339 -5.145 1 84.84 281 GLU B O 1
ATOM 4903 N N . GLU B 1 282 ? 30.273 0.678 -5.09 1 89.34 282 GLU B N 1
ATOM 4904 C CA . GLU B 1 282 ? 29.611 -0.458 -4.455 1 89.34 282 GLU B CA 1
ATOM 4905 C C . GLU B 1 282 ? 28.53 -1.043 -5.36 1 89.34 282 GLU B C 1
ATOM 4907 O O . GLU B 1 282 ? 27.851 -0.308 -6.08 1 89.34 282 GLU B O 1
ATOM 4912 N N . LEU B 1 283 ? 28.532 -2.373 -5.388 1 92.34 283 LEU B N 1
ATOM 4913 C CA . LEU B 1 283 ? 27.497 -3.081 -6.133 1 92.34 283 LEU B CA 1
ATOM 4914 C C . LEU B 1 283 ? 26.182 -3.093 -5.361 1 92.34 283 LEU B C 1
ATOM 4916 O O . LEU B 1 283 ? 26.162 -3.397 -4.166 1 92.34 283 LEU B O 1
ATOM 4920 N N . VAL B 1 284 ? 25.124 -2.708 -6.043 1 93.89 284 VAL B N 1
ATOM 4921 C CA . VAL B 1 284 ? 23.781 -2.781 -5.477 1 93.89 2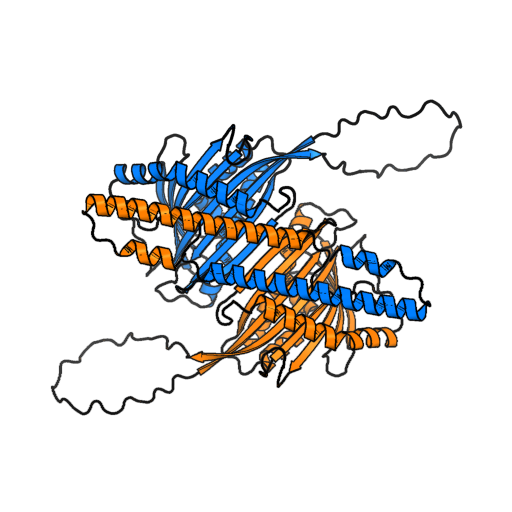84 VAL B CA 1
ATOM 4922 C C . VAL B 1 284 ? 22.902 -3.678 -6.346 1 93.89 284 VAL B C 1
ATOM 4924 O O . VAL B 1 284 ? 22.756 -3.44 -7.547 1 93.89 284 VAL B O 1
ATOM 4927 N N . VAL B 1 285 ? 22.409 -4.712 -5.758 1 96.28 285 VAL B N 1
ATOM 4928 C CA . VAL B 1 285 ? 21.443 -5.545 -6.466 1 96.28 285 VAL B CA 1
ATOM 4929 C C . VAL B 1 285 ? 20.026 -5.061 -6.167 1 96.28 285 VAL B C 1
ATOM 4931 O O . VAL B 1 285 ? 19.623 -4.981 -5.004 1 96.28 285 VAL B O 1
ATOM 4934 N N . VAL B 1 286 ? 19.318 -4.733 -7.19 1 96.08 286 VAL B N 1
ATOM 4935 C CA . VAL B 1 286 ? 17.954 -4.236 -7.039 1 96.08 286 VAL B CA 1
ATOM 4936 C C . VAL B 1 286 ? 16.96 -5.344 -7.378 1 96.08 286 VAL B C 1
ATOM 4938 O O . VAL B 1 286 ? 16.978 -5.886 -8.486 1 96.08 286 VAL B O 1
ATOM 4941 N N . MET B 1 287 ? 16.208 -5.666 -6.43 1 96.73 287 MET B N 1
ATOM 4942 C CA . MET B 1 287 ? 15.096 -6.59 -6.639 1 96.73 287 MET B CA 1
ATOM 4943 C C . MET B 1 287 ? 13.815 -5.833 -6.97 1 96.73 287 MET B C 1
ATOM 4945 O O . MET B 1 287 ? 13.335 -5.033 -6.164 1 96.73 287 MET B O 1
ATOM 4949 N N . GLN B 1 288 ? 13.328 -5.991 -8.136 1 96.8 288 GLN B N 1
ATOM 4950 C CA . GLN B 1 288 ? 12.017 -5.498 -8.546 1 96.8 288 GLN B CA 1
ATOM 4951 C C . GLN B 1 288 ? 10.975 -6.613 -8.512 1 96.8 288 GLN B C 1
ATOM 4953 O O . GLN B 1 288 ? 11.126 -7.632 -9.189 1 96.8 288 GLN B O 1
ATOM 4958 N N . ARG B 1 289 ? 9.95 -6.375 -7.793 1 97.22 289 ARG B N 1
ATOM 4959 C CA . ARG B 1 289 ? 8.974 -7.449 -7.64 1 97.22 289 ARG B CA 1
ATOM 4960 C C . ARG B 1 289 ? 7.552 -6.926 -7.817 1 97.22 289 ARG B C 1
ATOM 4962 O O . ARG B 1 289 ? 7.187 -5.898 -7.243 1 97.22 289 ARG B O 1
ATOM 4969 N N . VAL B 1 290 ? 6.813 -7.605 -8.595 1 96.99 290 VAL B N 1
ATOM 4970 C CA . VAL B 1 290 ? 5.367 -7.432 -8.692 1 96.99 290 VAL B CA 1
ATOM 4971 C C . VAL B 1 290 ? 4.663 -8.71 -8.24 1 96.99 290 VAL B C 1
ATOM 4973 O O . VAL B 1 290 ? 5.061 -9.813 -8.62 1 96.99 290 VAL B O 1
ATOM 4976 N N . ALA B 1 291 ? 3.681 -8.529 -7.404 1 96.82 291 ALA B N 1
ATOM 4977 C CA . ALA B 1 291 ? 2.946 -9.689 -6.906 1 96.82 291 ALA B CA 1
ATOM 4978 C C . ALA B 1 291 ? 1.445 -9.416 -6.877 1 96.82 291 ALA B C 1
ATOM 4980 O O . ALA B 1 291 ? 1.015 -8.308 -6.547 1 96.82 291 ALA B O 1
ATOM 4981 N N . PHE B 1 292 ? 0.752 -10.293 -7.278 1 96.02 292 PHE B N 1
ATOM 4982 C CA . PHE B 1 292 ? -0.701 -10.319 -7.161 1 96.02 292 PHE B CA 1
ATOM 4983 C C . PHE B 1 292 ? -1.154 -11.492 -6.3 1 96.02 292 PHE B C 1
ATOM 4985 O O . PHE B 1 292 ? -0.827 -12.645 -6.591 1 96.02 292 PHE B O 1
ATOM 4992 N N . MET B 1 293 ? -1.852 -11.196 -5.259 1 96.23 293 MET B N 1
ATOM 4993 C CA . MET B 1 293 ? -2.385 -12.211 -4.355 1 96.23 293 MET B CA 1
ATOM 4994 C C . MET B 1 293 ? -3.91 -12.17 -4.329 1 96.23 293 MET B C 1
ATOM 4996 O O . MET B 1 293 ? -4.506 -11.092 -4.344 1 96.23 293 MET B O 1
ATOM 5000 N N . LYS B 1 294 ? -4.435 -13.282 -4.293 1 95.31 294 LYS B N 1
ATOM 5001 C CA . LYS B 1 294 ? -5.888 -13.422 -4.247 1 95.31 294 LYS B CA 1
ATOM 5002 C C . LYS B 1 294 ? -6.308 -14.444 -3.194 1 95.31 294 LYS B C 1
ATOM 5004 O O . LYS B 1 294 ? -5.837 -15.583 -3.204 1 95.31 294 LYS B O 1
ATOM 5009 N N . MET B 1 295 ? -7.061 -14.006 -2.307 1 96.45 295 MET B N 1
ATOM 5010 C CA . MET B 1 295 ? -7.73 -14.896 -1.362 1 96.45 295 MET B CA 1
ATOM 5011 C C . MET B 1 295 ? -9.171 -15.157 -1.788 1 96.45 295 MET B C 1
ATOM 5013 O O . MET B 1 295 ? -9.995 -14.24 -1.803 1 96.45 295 MET B O 1
ATOM 5017 N N . HIS B 1 296 ? -9.447 -16.367 -2.121 1 95.51 296 HIS B N 1
ATOM 5018 C CA . HIS B 1 296 ? -10.792 -16.727 -2.557 1 95.51 296 HIS B CA 1
ATOM 5019 C C . HIS B 1 296 ? -11.778 -16.683 -1.394 1 95.51 296 HIS B C 1
ATOM 5021 O O . HIS B 1 296 ? -11.428 -17.033 -0.265 1 95.51 296 HIS B O 1
ATOM 5027 N N . LYS B 1 297 ? -12.926 -16.283 -1.72 1 92.4 297 LYS B N 1
ATOM 5028 C CA . LYS B 1 297 ? -13.985 -16.276 -0.715 1 92.4 297 LYS B CA 1
ATOM 5029 C C . LYS B 1 297 ? -14.183 -17.665 -0.115 1 92.4 297 LYS B C 1
ATOM 5031 O O . LYS B 1 297 ? -14.412 -18.634 -0.842 1 92.4 297 LYS B O 1
ATOM 5036 N N . PRO B 1 298 ? -14.058 -17.682 1.154 1 91.51 298 PRO B N 1
ATOM 5037 C CA . PRO B 1 298 ? -14.253 -18.994 1.775 1 91.51 298 PRO B CA 1
ATOM 5038 C C . PRO B 1 298 ? -15.689 -19.499 1.648 1 91.51 298 PRO B C 1
ATOM 5040 O O . PRO B 1 298 ? -16.629 -18.701 1.636 1 91.51 298 PRO B O 1
ATOM 5043 N N . GLU B 1 299 ? -15.88 -20.825 1.614 1 91.68 299 GLU B N 1
ATOM 5044 C CA . GLU B 1 299 ? -17.2 -21.446 1.55 1 91.68 299 GLU B CA 1
ATOM 5045 C C . GLU B 1 299 ? -17.596 -22.041 2.899 1 91.68 299 GLU B C 1
ATOM 5047 O O . GLU B 1 299 ? -18.421 -22.954 2.962 1 91.68 299 GLU B O 1
ATOM 5052 N N . PHE B 1 300 ? -16.958 -21.717 3.898 1 93.52 300 PHE B N 1
ATOM 5053 C CA . PHE B 1 300 ? -17.268 -22.109 5.268 1 93.52 300 PHE B CA 1
ATOM 5054 C C . PHE B 1 300 ? -17.223 -20.904 6.2 1 93.52 300 PHE B C 1
ATOM 5056 O O . PHE B 1 300 ? -16.781 -19.823 5.804 1 93.52 300 PHE B O 1
ATOM 5063 N N . GLU B 1 301 ? -17.71 -21.032 7.348 1 91.8 301 GLU B N 1
ATOM 5064 C CA . GLU B 1 301 ? -17.845 -19.915 8.279 1 91.8 301 GLU B CA 1
ATOM 5065 C C . GLU B 1 301 ? -16.508 -19.579 8.934 1 91.8 301 GLU B C 1
ATOM 5067 O O . GLU B 1 301 ? -15.806 -20.47 9.417 1 91.8 301 GLU B O 1
ATOM 5072 N N . ILE B 1 302 ? -16.153 -18.322 8.802 1 93.06 302 ILE B N 1
ATOM 5073 C CA . ILE B 1 302 ? -14.97 -17.773 9.456 1 93.06 302 ILE B CA 1
ATOM 5074 C C . ILE B 1 302 ? -15.366 -16.58 10.323 1 93.06 302 ILE B C 1
ATOM 5076 O O . ILE B 1 302 ? -16.188 -15.755 9.917 1 93.06 302 ILE B O 1
ATOM 5080 N N . SER B 1 303 ? -14.882 -16.608 11.503 1 90.92 303 SER B N 1
ATOM 5081 C CA . SER B 1 303 ? -15.178 -15.476 12.375 1 90.92 303 SER B CA 1
ATOM 5082 C C . SER B 1 303 ? -14.692 -14.166 11.765 1 90.92 303 SER B C 1
ATOM 5084 O O . SER B 1 303 ? -13.765 -14.16 10.952 1 90.92 303 SER B O 1
ATOM 5086 N N . ARG B 1 304 ? -15.275 -13.085 12.189 1 83.84 304 ARG B N 1
ATOM 5087 C CA . ARG B 1 304 ? -14.914 -11.765 11.681 1 83.84 304 ARG B CA 1
ATOM 5088 C C . ARG B 1 304 ? -13.463 -11.431 12.008 1 83.84 304 ARG B C 1
ATOM 5090 O O . ARG B 1 304 ? -12.742 -10.885 11.17 1 83.84 304 ARG B O 1
ATOM 5097 N N . SER B 1 305 ? -13.041 -11.702 13.153 1 84.68 305 SER B N 1
ATOM 5098 C CA . SER B 1 305 ? -11.676 -11.425 13.585 1 84.68 305 SER B CA 1
ATOM 5099 C C . SER B 1 305 ? -10.664 -12.223 12.769 1 84.68 305 SER B C 1
ATOM 5101 O O . SER B 1 305 ? -9.63 -11.691 12.36 1 84.68 305 SER B O 1
ATOM 5103 N N . ALA B 1 306 ? -10.992 -13.472 12.54 1 91.57 306 ALA B N 1
ATOM 5104 C CA . ALA B 1 306 ? -10.111 -14.326 11.748 1 91.57 306 ALA B CA 1
ATOM 5105 C C . ALA B 1 306 ? -10.03 -13.84 10.303 1 91.57 306 ALA B C 1
ATOM 5107 O O . ALA B 1 306 ? -8.949 -13.811 9.711 1 91.57 306 ALA B O 1
ATOM 5108 N N . MET B 1 307 ? -11.158 -13.389 9.85 1 92.24 307 MET B N 1
ATOM 5109 C CA . MET B 1 307 ? -11.196 -12.894 8.477 1 92.24 307 MET B CA 1
ATOM 5110 C C . MET B 1 307 ? -10.381 -11.612 8.339 1 92.24 307 MET B C 1
ATOM 5112 O O . MET B 1 307 ? -9.652 -11.437 7.36 1 92.24 307 MET B O 1
ATOM 5116 N N . ARG B 1 308 ? -10.463 -10.825 9.255 1 87.14 308 ARG B N 1
ATOM 5117 C CA . ARG B 1 308 ? -9.673 -9.598 9.271 1 87.14 308 ARG B CA 1
ATOM 5118 C C . ARG B 1 308 ? -8.18 -9.908 9.291 1 87.14 308 ARG B C 1
ATOM 5120 O O . ARG B 1 308 ? -7.403 -9.294 8.557 1 87.14 308 ARG B O 1
ATOM 5127 N N . SER B 1 309 ? -7.828 -10.801 10.075 1 88.66 309 SER B N 1
ATOM 5128 C CA . SER B 1 309 ? -6.428 -11.202 10.168 1 88.66 309 SER B CA 1
ATOM 5129 C C . SER B 1 309 ? -5.92 -11.748 8.837 1 88.66 309 SER B C 1
ATOM 5131 O O . SER B 1 309 ? -4.806 -11.431 8.415 1 88.66 309 SER B O 1
ATOM 5133 N N . LEU B 1 310 ? -6.755 -12.526 8.218 1 93.39 310 LEU B N 1
ATOM 5134 C CA . LEU B 1 310 ? -6.394 -13.089 6.921 1 93.39 310 LEU B CA 1
ATOM 5135 C C . LEU B 1 310 ? -6.195 -11.986 5.887 1 93.39 310 LEU B C 1
ATOM 5137 O O . LEU B 1 310 ? -5.213 -11.999 5.141 1 93.39 310 LEU B O 1
ATOM 5141 N N . LYS B 1 311 ? -7.071 -11.066 5.943 1 92.16 311 LYS B N 1
ATOM 5142 C CA . LYS B 1 311 ? -7.001 -9.971 4.981 1 92.16 311 LYS B CA 1
ATOM 5143 C C . LYS B 1 311 ? -5.788 -9.083 5.245 1 92.16 311 LYS B C 1
ATOM 5145 O O . LYS B 1 311 ? -5.065 -8.719 4.316 1 92.16 311 LYS B O 1
ATOM 5150 N N . GLU B 1 312 ? -5.515 -8.804 6.427 1 87.12 312 GLU B N 1
ATOM 5151 C CA . GLU B 1 312 ? -4.375 -7.974 6.806 1 87.12 312 GLU B CA 1
ATOM 5152 C C . GLU B 1 312 ? -3.055 -8.68 6.509 1 87.12 312 GLU B C 1
ATOM 5154 O O . GLU B 1 312 ? -2.045 -8.03 6.234 1 87.12 312 GLU B O 1
ATOM 5159 N N . GLY B 1 313 ? -3.115 -9.992 6.533 1 89.07 313 GLY B N 1
ATOM 5160 C CA . GLY B 1 313 ? -1.907 -10.778 6.34 1 89.07 313 GLY B CA 1
ATOM 5161 C C . GLY B 1 313 ? -1.748 -11.289 4.921 1 89.07 313 GLY B C 1
ATOM 5162 O O . GLY B 1 313 ? -0.915 -12.16 4.659 1 89.07 313 GLY B O 1
ATOM 5163 N N . ILE B 1 314 ? -2.48 -10.743 4.019 1 92.74 314 ILE B N 1
ATOM 5164 C CA . ILE B 1 314 ? -2.542 -11.308 2.676 1 92.74 314 ILE B CA 1
ATOM 5165 C C . ILE B 1 314 ? -1.158 -11.262 2.032 1 92.74 314 ILE B C 1
ATOM 5167 O O . ILE B 1 314 ? -0.805 -12.138 1.239 1 92.74 314 ILE B O 1
ATOM 5171 N N . ALA B 1 315 ? -0.305 -10.282 2.442 1 90.57 315 ALA B N 1
ATOM 5172 C CA . ALA B 1 315 ? 1.005 -10.125 1.817 1 90.57 315 ALA B CA 1
ATOM 5173 C C . ALA B 1 315 ? 2.118 -10.594 2.749 1 90.57 315 ALA B C 1
ATOM 5175 O O . ALA B 1 315 ? 3.3 -10.374 2.476 1 90.57 315 ALA B O 1
ATOM 5176 N N . SER B 1 316 ? 1.832 -11.265 3.804 1 90.95 316 SER B N 1
ATOM 5177 C CA . SER B 1 316 ? 2.792 -11.586 4.854 1 90.95 316 SER B CA 1
ATOM 5178 C C . SER B 1 316 ? 3.886 -12.515 4.338 1 90.95 316 SER B C 1
ATOM 5180 O O . SER B 1 316 ? 5.054 -12.371 4.704 1 90.95 316 SER B O 1
ATOM 5182 N N . TRP B 1 317 ? 3.504 -13.459 3.504 1 90.16 317 TRP B N 1
ATOM 5183 C CA . TRP B 1 317 ? 4.498 -14.391 2.982 1 90.16 317 TRP B CA 1
ATOM 5184 C C . TRP B 1 317 ? 5.562 -13.655 2.174 1 90.16 317 TRP B C 1
ATOM 5186 O O . TRP B 1 317 ? 6.746 -13.996 2.239 1 90.16 317 TRP B O 1
ATOM 5196 N N . GLY B 1 318 ? 5.113 -12.679 1.435 1 88.86 318 GLY B N 1
ATOM 5197 C CA . GLY B 1 318 ? 6.062 -11.865 0.691 1 88.86 318 GLY B CA 1
ATOM 5198 C C . GLY B 1 318 ? 6.997 -11.072 1.584 1 88.86 318 GLY B C 1
ATOM 5199 O O . GLY B 1 318 ? 8.179 -10.915 1.27 1 88.86 318 GLY B O 1
ATOM 5200 N N . GLU B 1 319 ? 6.507 -10.625 2.695 1 89.63 319 GLU B N 1
ATOM 5201 C CA . GLU B 1 319 ? 7.325 -9.882 3.649 1 89.63 319 GLU B CA 1
ATOM 5202 C C . GLU B 1 319 ? 8.365 -10.785 4.306 1 89.63 319 GLU B C 1
ATOM 5204 O O . GLU B 1 319 ? 9.531 -10.407 4.434 1 89.63 319 GLU B O 1
ATOM 5209 N N . VAL B 1 320 ? 7.941 -11.893 4.652 1 90.99 320 VAL B N 1
ATOM 5210 C CA . VAL B 1 320 ? 8.839 -12.873 5.255 1 90.99 320 VAL B CA 1
ATOM 5211 C C . VAL B 1 320 ? 9.943 -13.24 4.266 1 90.99 320 VAL B C 1
ATOM 5213 O O . VAL B 1 320 ? 11.107 -13.382 4.649 1 90.99 320 VAL B O 1
ATOM 5216 N N . LYS B 1 321 ? 9.569 -13.415 3.058 1 91.59 321 LYS B N 1
ATOM 5217 C CA . LYS B 1 321 ? 10.54 -13.714 2.009 1 91.59 321 LYS B CA 1
ATOM 5218 C C . LYS B 1 321 ? 11.646 -12.663 1.969 1 91.59 321 LYS B C 1
ATOM 5220 O O . LYS B 1 321 ? 12.831 -13 2.01 1 91.59 321 LYS B O 1
ATOM 5225 N N . VAL B 1 322 ? 11.266 -11.462 1.899 1 88.72 322 VAL B N 1
ATOM 5226 C CA . VAL B 1 322 ? 12.228 -10.372 1.77 1 88.72 322 VAL B CA 1
ATOM 5227 C C . VAL B 1 322 ? 13.126 -10.327 3.004 1 88.72 322 VAL B C 1
ATOM 5229 O O . VAL B 1 322 ? 14.343 -10.161 2.888 1 88.72 322 VAL B O 1
ATOM 5232 N N . GLN B 1 323 ? 12.573 -10.507 4.118 1 88.19 323 GLN B N 1
ATOM 5233 C CA . GLN B 1 323 ? 13.345 -10.501 5.356 1 88.19 323 GLN B CA 1
ATOM 5234 C C . GLN B 1 323 ? 14.326 -11.669 5.399 1 88.19 323 GLN B C 1
ATOM 5236 O O . GLN B 1 323 ? 15.466 -11.514 5.84 1 88.19 323 GLN B O 1
ATOM 5241 N N . SER B 1 324 ? 13.832 -12.752 4.966 1 90.49 324 SER B N 1
ATOM 5242 C CA . SER B 1 324 ? 14.676 -13.942 4.962 1 90.49 324 SER B CA 1
ATOM 5243 C C . SER B 1 324 ? 15.861 -13.776 4.016 1 90.49 324 SER B C 1
ATOM 5245 O O . SER B 1 324 ? 16.99 -14.136 4.357 1 90.49 324 SER B O 1
ATOM 5247 N N . ILE B 1 325 ? 15.626 -13.253 2.93 1 91.41 325 ILE B N 1
ATOM 5248 C CA . ILE B 1 325 ? 16.681 -13.055 1.942 1 91.41 325 ILE B CA 1
ATOM 5249 C C . ILE B 1 325 ? 17.708 -12.059 2.476 1 91.41 325 ILE B C 1
ATOM 5251 O O . ILE B 1 325 ? 18.915 -12.265 2.33 1 91.41 325 ILE B O 1
ATOM 5255 N N . ARG B 1 326 ? 17.211 -11.042 3.025 1 87.86 326 ARG B N 1
ATOM 5256 C CA . ARG B 1 326 ? 18.11 -10.059 3.62 1 87.86 326 ARG B CA 1
ATOM 5257 C C . ARG B 1 326 ? 18.996 -10.699 4.683 1 87.86 326 ARG B C 1
ATOM 5259 O O . ARG B 1 326 ? 20.197 -10.428 4.743 1 87.86 326 ARG B O 1
ATOM 5266 N N . GLY B 1 327 ? 18.388 -11.443 5.535 1 86.22 327 GLY B N 1
ATOM 5267 C CA . GLY B 1 327 ? 19.155 -12.145 6.552 1 86.22 327 GLY B CA 1
ATOM 5268 C C . GLY B 1 327 ? 20.214 -13.064 5.973 1 86.22 327 GLY B C 1
ATOM 5269 O O . GLY B 1 327 ? 21.327 -13.143 6.496 1 86.22 327 GLY B O 1
ATOM 5270 N N . ALA B 1 328 ? 19.902 -13.721 4.904 1 88.75 328 ALA B N 1
ATOM 5271 C CA . ALA B 1 328 ? 20.81 -14.679 4.279 1 88.75 328 ALA B CA 1
ATOM 5272 C C . ALA B 1 328 ? 21.959 -13.966 3.573 1 88.75 328 ALA B C 1
ATOM 5274 O O . ALA B 1 328 ? 23.094 -14.448 3.578 1 88.75 328 ALA B O 1
ATOM 5275 N N . VAL B 1 329 ? 21.685 -12.825 2.972 1 89.07 329 VAL B N 1
ATOM 5276 C CA . VAL B 1 329 ? 22.676 -12.106 2.178 1 89.07 329 VAL B CA 1
ATOM 5277 C C . VAL B 1 329 ? 23.612 -11.329 3.1 1 89.07 329 VAL B C 1
ATOM 5279 O O . VAL B 1 329 ? 24.797 -11.167 2.8 1 89.07 329 VAL B O 1
ATOM 5282 N N . ASN B 1 330 ? 23.104 -10.804 4.153 1 78.14 330 ASN B N 1
ATOM 5283 C CA . ASN B 1 330 ? 23.92 -10.032 5.084 1 78.14 330 ASN B CA 1
ATOM 5284 C C . ASN B 1 330 ? 24.675 -10.939 6.052 1 78.14 330 ASN B C 1
ATOM 5286 O O . ASN B 1 330 ? 25.508 -10.468 6.829 1 78.14 330 ASN B O 1
ATOM 5290 N N . ALA B 1 331 ? 24.418 -12.185 6.08 1 68.36 331 ALA B N 1
ATOM 5291 C CA . ALA B 1 331 ? 25.164 -13.095 6.946 1 68.36 331 ALA B CA 1
ATOM 5292 C C . ALA B 1 331 ? 26.557 -13.366 6.387 1 68.36 331 ALA B C 1
ATOM 5294 O O . ALA B 1 331 ? 26.773 -13.288 5.175 1 68.36 331 ALA B O 1
#

Organism: NCBI:txid29920

Radius of gyration: 29.0 Å; Cα contacts (8 Å, |Δi|>4): 1154; chains: 2; bounding box: 108×86×65 Å